Protein 3KDF (pdb70)

GO terms:
  GO:0003684 damaged DNA binding (F, IDA)
  GO:0003697 single-stranded DNA binding (F, IDA)
  GO:0005662 DNA replication factor A complex (C, IDA)
  GO:0006284 base-excision repair (P, IDA)
  GO:0005634 nucleus (C, EXP)
  GO:0006260 DNA replication (P, IMP)
  GO:0006289 nucleotide-excision repair (P, IMP)
  GO:0006298 mismatch repair (P, IMP)
  GO:0000724 double-strand break repair via homologous recombination (P, IMP)
  GO:0005654 nucleoplasm (C, TAS)
  GO:0005515 protein binding (F, IPI)
  GO:0000723 telomere maintenance (P, TAS)
  GO:0006281 DNA repair (P, IDA)

Organism: Homo sapiens (NCBI:txid9606)

B-factor: mean 43.54, std 20.22, range [8.54, 144.09]

Sequence (450 aa):
VDDDLPRSRINAGLAQQFIDKPVCFVGRRLEKIHPTGKFILSDGEGKNGTIELEPLDEEISGIVEVVGRVTAKATILCTSYVQFKEDSHPFDLGLYNEAVKIIHDFPQFYPLLGGHIVPCTISQLLSSATLVDEVFRIGNVEISQVTIVGIIRHAEEKAPTNIVYKIDDTAAPDVRRQWVTVVPPETYVKKVAGHLRSFQNKKSLLVAFKIPLEDNEEFTTHILEVINAHVLSKASVDDLPRSRINAGLAQQFIDKPVCFVGRLEKIHPTGKFILSDGEGKNGTTIELEPLDEEEISGIVEVVGRVTAKATILCTSYVVQQFKEDSHPFDLGLYNEAVKIIHDFPQFYPLGIVHIVPCTISQLLSSATLVDEVFRRIGNVEISQVTTIVGIIRHAEKAPTNIVYKIDDTAAPDVRQWVTVVPPETYVKVAGHLRSFQNKKSLVAFKIPLEDNEFTTHILEVINAHVLSK

Secondary structure (DSSP, 8-state):
------EEE----GGGTT-EEEEEEEEEE--TT---EEE-TTS-EEEEE----SS---SEEEEEEEE-TTS-EEEEEEEEPP-SSS---HHHHHHHHHHHHH-GGGS---/--EE--HHHHHT-EEETTEEEETTEEESEEEEEEEEEEEEE-SSEEEEEEE------EEEE--PPPTT-EEEEEEEEEEETTEEEEEEEE------HHHHHHHHHHHH-----/-------EEE----GGGTT-EEEEEEEEEE--TT---EEE-TTS-EEEEE----SS---SEEEEEEEE-TTS-EEEEEEEEPP-SSS---HHHHHHHHHHHHHSGGGS-SS--/--EE--HHHHHT-EESSS-EEETTEE--EEEEEEEEEEEEE-SSEEEEEEE------EEEE--PPPTT-EEEEEEEEEEETTEEEEEEEE------HHHHHHHHHHHH--TTT-

Radius of gyration: 25.61 Å; Cα contacts (8 Å, |Δi|>4): 1031; chains: 4; bounding box: 57×79×80 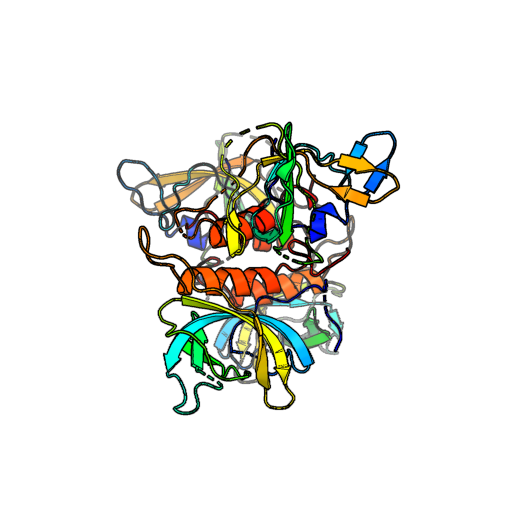Å

Solvent-accessible surface area: 22226 Å² total

Nearest PDB structures (foldseek):
  3kdf-assembly1_A  TM=1.009E+00  e=5.783E-23  Homo sapiens
  4gnx-assembly1_A  TM=8.063E-01  e=3.284E-08  Mycosarcoma maydis
  8ce8-assembly1_E  TM=6.198E-01  e=6.360E-04  Escherichia coli K-12
  3nqi-assembly4_D  TM=6.187E-01  e=3.190E-01  Bacteroides fragilis NCTC 9343
  3nqi-assembly2_B  TM=6.004E-01  e=9.484E-01  Bacteroides fragilis NCTC 9343

InterPro domains:
  IPR012340 Nucleic acid-binding, OB-fold [G3DSA:2.40.50.140] (1-121)
  IPR012340 Nucleic acid-binding, OB-fold [SSF50249] (3-116)
  IPR013970 Replication factor A protein 3 [PF08661] (5-113)

Structure (mmCIF, N/CA/C/O backbone):
data_3KDF
#
_entry.id   3KDF
#
_cell.length_a   66.680
_cell.length_b   77.700
_cell.length_c   121.300
_cell.angle_alpha   90.000
_cell.angle_beta   90.000
_cell.angle_gamma   90.000
#
_symmetry.space_group_name_H-M   'P 21 21 21'
#
loop_
_entity.id
_entity.type
_entity.pdbx_description
1 polymer 'Replication protein A 14 kDa subunit'
2 polymer 'Replication protein A 32 kDa subunit'
3 non-polymer 1,2-ETHANEDIOL
4 water water
#
loop_
_atom_site.group_PDB
_atom_site.id
_atom_site.type_symbol
_atom_site.label_atom_id
_atom_site.label_alt_id
_atom_site.label_comp_id
_atom_site.label_asym_id
_atom_site.label_entity_id
_atom_site.label_seq_id
_atom_site.pdbx_PDB_ins_code
_atom_site.Cartn_x
_atom_site.Cartn_y
_atom_site.Cartn_z
_atom_site.occupancy
_atom_site.B_iso_or_equiv
_atom_site.auth_seq_id
_atom_site.auth_comp_id
_atom_site.auth_asym_id
_atom_site.auth_atom_id
_atom_site.pdbx_PDB_model_num
ATOM 1 N N . VAL A 1 2 ? -19.383 6.440 40.264 1.00 90.43 2 VAL A N 1
ATOM 2 C CA . VAL A 1 2 ? -18.517 5.751 39.310 1.00 89.12 2 VAL A CA 1
ATOM 3 C C . VAL A 1 2 ? -17.705 6.702 38.495 1.00 81.98 2 VAL A C 1
ATOM 4 O O . VAL A 1 2 ? -16.525 6.467 38.337 1.00 80.86 2 VAL A O 1
ATOM 8 N N . ASP A 1 3 ? -18.318 7.759 37.979 1.00 77.33 3 ASP A N 1
ATOM 9 C CA . ASP A 1 3 ? -17.499 8.773 37.357 1.00 74.37 3 ASP A CA 1
ATOM 10 C C . ASP A 1 3 ? -16.964 9.727 38.401 1.00 65.99 3 ASP A C 1
ATOM 11 O O . ASP A 1 3 ? -17.681 10.560 38.922 1.00 61.88 3 ASP A O 1
ATOM 40 N N A ASP A 1 6 ? -16.279 13.780 37.940 0.50 47.47 6 ASP A N 1
ATOM 41 N N B ASP A 1 6 ? -16.350 13.792 37.923 0.50 47.41 6 ASP A N 1
ATOM 42 C CA A ASP A 1 6 ? -17.460 14.584 38.249 0.50 45.63 6 ASP A CA 1
ATOM 43 C CA B ASP A 1 6 ? -17.556 14.536 38.304 0.50 45.32 6 ASP A CA 1
ATOM 44 C C A ASP A 1 6 ? -17.704 14.948 39.721 0.50 42.17 6 ASP A C 1
ATOM 45 C C B ASP A 1 6 ? -17.737 14.932 39.757 0.50 41.68 6 ASP A C 1
ATOM 46 O O A ASP A 1 6 ? -18.709 15.522 40.058 0.50 42.07 6 ASP A O 1
ATOM 47 O O B ASP A 1 6 ? -18.724 15.520 40.114 0.50 42.05 6 ASP A O 1
ATOM 56 N N . LEU A 1 7 ? -16.761 14.625 40.578 1.00 36.44 7 LEU A N 1
ATOM 57 C CA . LEU A 1 7 ? -16.758 15.020 41.958 1.00 34.26 7 LEU A CA 1
ATOM 58 C C . LEU A 1 7 ? -15.459 15.716 42.253 1.00 32.20 7 LEU A C 1
ATOM 59 O O . LEU A 1 7 ? -14.526 15.572 41.565 1.00 28.47 7 LEU A O 1
ATOM 64 N N . PRO A 1 8 ? -15.407 16.438 43.335 1.00 32.77 8 PRO A N 1
ATOM 65 C CA . PRO A 1 8 ? -14.117 16.982 43.792 1.00 29.49 8 PRO A CA 1
ATOM 66 C C . PRO A 1 8 ? -13.207 15.835 44.203 1.00 28.74 8 PRO A C 1
ATOM 67 O O . PRO A 1 8 ? -13.691 14.857 44.777 1.00 26.13 8 PRO A O 1
ATOM 71 N N . ARG A 1 9 ? -11.923 15.926 43.874 1.00 24.22 9 ARG A N 1
ATOM 72 C CA . ARG A 1 9 ? -10.940 14.984 44.374 1.00 23.96 9 ARG A CA 1
ATOM 73 C C . ARG A 1 9 ? -9.929 15.796 45.183 1.00 27.89 9 ARG A C 1
ATOM 74 O O . ARG A 1 9 ? -9.403 16.792 44.701 1.00 31.39 9 ARG A O 1
ATOM 82 N N . SER A 1 10 ? -9.696 15.393 46.424 1.00 24.68 10 SER A N 1
ATOM 83 C CA . SER A 1 10 ? -8.851 16.168 47.337 1.00 26.67 10 SER A CA 1
ATOM 84 C C . SER A 1 10 ? -7.380 15.912 47.057 1.00 23.22 10 SER A C 1
ATOM 85 O O . SER A 1 10 ? -6.957 14.763 46.949 1.00 22.50 10 SER A O 1
ATOM 88 N N . ARG A 1 11 ? -6.593 16.976 46.941 1.00 21.51 11 ARG A N 1
ATOM 89 C CA . ARG A 1 11 ? -5.153 16.805 46.792 1.00 24.13 11 ARG A CA 1
ATOM 90 C C . ARG A 1 11 ? -4.563 16.491 48.153 1.00 24.21 11 ARG A C 1
ATOM 91 O O . ARG A 1 11 ? -4.727 17.272 49.092 1.00 24.70 11 ARG A O 1
ATOM 99 N N . ILE A 1 12 ? -3.891 15.346 48.279 1.00 22.84 12 ILE A N 1
ATOM 100 C CA . ILE A 1 12 ? -3.394 14.930 49.579 1.00 21.32 12 ILE A CA 1
ATOM 101 C C . ILE A 1 12 ? -1.953 14.479 49.484 1.00 24.05 12 ILE A C 1
ATOM 102 O O . ILE A 1 12 ? -1.395 14.399 48.392 1.00 26.11 12 ILE A O 1
ATOM 107 N N . ASN A 1 13 ? -1.349 14.197 50.634 1.00 24.81 13 ASN A N 1
ATOM 108 C CA . ASN A 1 13 ? -0.068 13.508 50.683 1.00 25.98 13 ASN A CA 1
ATOM 109 C C . ASN A 1 13 ? -0.236 12.212 51.465 1.00 26.23 13 ASN A C 1
ATOM 110 O O . ASN A 1 13 ? -1.340 11.902 51.918 1.00 26.40 13 ASN A O 1
ATOM 115 N N . ALA A 1 14 ? 0.834 11.430 51.614 1.00 25.76 14 ALA A N 1
ATOM 116 C CA . ALA A 1 14 ? 0.675 10.087 52.185 1.00 28.68 14 ALA A CA 1
ATOM 117 C C . ALA A 1 14 ? 0.157 10.130 53.621 1.00 28.89 14 ALA A C 1
ATOM 118 O O . ALA A 1 14 ? -0.590 9.245 54.040 1.00 27.79 14 ALA A O 1
ATOM 120 N N . GLY A 1 15 ? 0.545 11.163 54.374 1.00 28.74 15 GLY A N 1
ATOM 121 C CA . GLY A 1 15 ? 0.104 11.291 55.753 1.00 27.70 15 GLY A CA 1
ATOM 122 C C . GLY A 1 15 ? -1.398 11.491 55.940 1.00 29.13 15 GLY A C 1
ATOM 123 O O . GLY A 1 15 ? -1.912 11.333 57.046 1.00 29.64 15 GLY A O 1
ATOM 132 N N . LEU A 1 17 ? -3.732 9.817 53.984 1.00 26.00 17 LEU A N 1
ATOM 133 C CA . LEU A 1 17 ? -4.449 8.682 53.411 1.00 29.37 17 LEU A CA 1
ATOM 134 C C . LEU A 1 17 ? -5.431 8.094 54.408 1.00 29.42 17 LEU A C 1
ATOM 135 O O . LEU A 1 17 ? -6.596 7.839 54.086 1.00 29.46 17 LEU A O 1
ATOM 140 N N . ALA A 1 18 ? -4.966 7.904 55.632 1.00 30.39 18 ALA A N 1
ATOM 141 C CA . ALA A 1 18 ? -5.776 7.258 56.651 1.00 33.86 18 ALA A CA 1
ATOM 142 C C . ALA A 1 18 ? -6.997 8.099 56.988 1.00 36.89 18 ALA A C 1
ATOM 143 O O . ALA A 1 18 ? -8.004 7.581 57.450 1.00 41.22 18 ALA A O 1
ATOM 145 N N A GLN A 1 19 ? -6.913 9.398 56.734 0.50 33.20 19 GLN A N 1
ATOM 146 N N B GLN A 1 19 ? -6.904 9.401 56.775 0.50 33.25 19 GLN A N 1
ATOM 147 C CA A GLN A 1 19 ? -8.012 10.296 57.053 0.50 33.83 19 GLN A CA 1
ATOM 148 C CA B GLN A 1 19 ? -8.019 10.291 57.047 0.50 33.77 19 GLN A CA 1
ATOM 149 C C A GLN A 1 19 ? -8.992 10.433 55.890 0.50 32.67 19 GLN A C 1
ATOM 150 C C B GLN A 1 19 ? -8.988 10.425 55.880 0.50 32.65 19 GLN A C 1
ATOM 151 O O A GLN A 1 19 ? -10.027 11.086 56.018 0.50 32.52 19 GLN A O 1
ATOM 152 O O B GLN A 1 19 ? -9.991 11.042 56.004 0.50 32.50 19 GLN A O 1
ATOM 163 N N . PHE A 1 20 ? -8.666 9.816 54.757 1.00 29.02 20 PHE A N 1
ATOM 164 C CA . PHE A 1 20 ? -9.481 9.966 53.552 1.00 28.05 20 PHE A CA 1
ATOM 165 C C . PHE A 1 20 ? -9.996 8.632 53.009 1.00 27.75 20 PHE A C 1
ATOM 166 O O . PHE A 1 20 ? -10.300 8.524 51.820 1.00 25.00 20 PHE A O 1
ATOM 174 N N . ILE A 1 21 ? -10.106 7.631 53.878 1.00 28.47 21 ILE A N 1
ATOM 175 C CA . ILE A 1 21 ? -10.656 6.330 53.483 1.00 27.45 21 ILE A CA 1
ATOM 176 C C . ILE A 1 21 ? -11.979 6.465 52.715 1.00 25.29 21 ILE A C 1
ATOM 177 O O . ILE A 1 21 ? -12.921 7.122 53.166 1.00 24.51 21 ILE A O 1
ATOM 182 N N . ASP A 1 22 ? -12.027 5.822 51.556 1.00 24.12 22 ASP A N 1
ATOM 183 C CA . ASP A 1 22 ? -13.209 5.774 50.694 1.00 26.56 22 ASP A CA 1
ATOM 184 C C . ASP A 1 22 ? -13.506 7.085 49.971 1.00 27.90 22 ASP A C 1
ATOM 185 O O . ASP A 1 22 ? -14.572 7.242 49.380 1.00 26.72 22 ASP A O 1
ATOM 190 N N . LYS A 1 23 ? -12.564 8.023 50.003 1.00 24.60 23 LYS A N 1
ATOM 191 C CA . LYS A 1 23 ? -12.794 9.307 49.358 1.00 22.71 23 LYS A CA 1
ATOM 192 C C . LYS A 1 23 ? -12.026 9.455 48.050 1.00 24.85 23 LYS A C 1
ATOM 193 O O . LYS A 1 23 ? -10.967 8.856 47.870 1.00 23.07 23 LYS A O 1
ATOM 199 N N . PRO A 1 24 ? -12.550 10.284 47.143 1.00 23.87 24 PRO A N 1
ATOM 200 C CA . PRO A 1 24 ? -11.845 10.554 45.898 1.00 24.91 24 PRO A CA 1
ATOM 201 C C . PRO A 1 24 ? -10.673 11.470 46.202 1.00 26.84 24 PRO A C 1
ATOM 202 O O . PRO A 1 24 ? -10.840 12.458 46.918 1.00 24.41 24 PRO A O 1
ATOM 206 N N . VAL A 1 25 ? -9.508 11.148 45.668 1.00 21.77 25 VAL A N 1
ATOM 207 C CA . VAL A 1 25 ? -8.325 11.946 45.959 1.00 19.02 25 VAL A CA 1
ATOM 208 C C . VAL A 1 25 ? -7.492 12.108 44.706 1.00 24.39 25 VAL A C 1
ATOM 209 O O . VAL A 1 25 ? -7.658 11.367 43.723 1.00 21.87 25 VAL A O 1
ATOM 213 N N . CYS A 1 26 ? -6.598 13.089 44.760 1.00 25.91 26 CYS A N 1
ATOM 214 C CA . CYS A 1 26 ? -5.573 13.286 43.757 1.00 24.82 26 CYS A CA 1
ATOM 215 C C . CYS A 1 26 ? -4.214 13.264 44.489 1.00 25.48 26 CYS A C 1
ATOM 216 O O . CYS A 1 26 ? -3.963 14.092 45.369 1.00 28.39 26 CYS A O 1
ATOM 219 N N . PHE A 1 27 ? -3.363 12.294 44.164 1.00 25.54 27 PHE A N 1
ATOM 220 C CA . PHE A 1 27 ? -2.080 12.104 44.853 1.00 24.41 27 PHE A CA 1
ATOM 221 C C . PHE A 1 27 ? -0.931 12.300 43.860 1.00 25.92 27 PHE A C 1
ATOM 222 O O . PHE A 1 27 ? -0.776 11.516 42.909 1.00 24.45 27 PHE A O 1
ATOM 230 N N . VAL A 1 28 ? -0.131 13.344 44.076 1.00 26.05 28 VAL A N 1
ATOM 231 C CA . VAL A 1 28 ? 1.041 13.586 43.240 1.00 23.70 28 VAL A CA 1
ATOM 232 C C . VAL A 1 28 ? 2.288 13.111 43.989 1.00 26.48 28 VAL A C 1
ATOM 233 O O . VAL A 1 28 ? 2.454 13.395 45.189 1.00 26.93 28 VAL A O 1
ATOM 237 N N . GLY A 1 29 ? 3.160 12.378 43.302 1.00 25.38 29 GLY A N 1
ATOM 238 C CA . GLY A 1 29 ? 4.371 11.874 43.934 1.00 25.65 29 GLY A CA 1
ATOM 239 C C . GLY A 1 29 ? 5.415 11.356 42.961 1.00 26.47 29 GLY A C 1
ATOM 240 O O . GLY A 1 29 ? 5.179 11.278 41.754 1.00 27.13 29 GLY A O 1
ATOM 241 N N A ARG A 1 30 ? 6.582 11.005 43.488 0.50 27.47 30 ARG A N 1
ATOM 242 N N B ARG A 1 30 ? 6.583 11.005 43.488 0.50 27.47 30 ARG A N 1
ATOM 243 C CA A ARG A 1 30 ? 7.653 10.453 42.662 0.50 28.43 30 ARG A CA 1
ATOM 244 C CA B ARG A 1 30 ? 7.652 10.453 42.662 0.50 28.43 30 ARG A CA 1
ATOM 245 C C A ARG A 1 30 ? 7.578 8.929 42.594 0.50 30.13 30 ARG A C 1
ATOM 246 C C B ARG A 1 30 ? 7.579 8.929 42.594 0.50 30.13 30 ARG A C 1
ATOM 247 O O A ARG A 1 30 ? 7.440 8.250 43.613 0.50 31.16 30 ARG A O 1
ATOM 248 O O B ARG A 1 30 ? 7.438 8.250 43.613 0.50 31.16 30 ARG A O 1
ATOM 263 N N . LEU A 1 31 ? 7.687 8.397 41.382 1.00 31.19 31 LEU A N 1
ATOM 264 C CA . LEU A 1 31 ? 7.673 6.953 41.178 1.00 31.90 31 LEU A CA 1
ATOM 265 C C . LEU A 1 31 ? 8.877 6.320 41.872 1.00 32.81 31 LEU A C 1
ATOM 266 O O . LEU A 1 31 ? 10.026 6.637 41.562 1.00 33.83 31 LEU A O 1
ATOM 271 N N . GLU A 1 32 ? 8.615 5.436 42.822 1.00 31.20 32 GLU A N 1
ATOM 272 C CA . GLU A 1 32 ? 9.677 4.801 43.580 1.00 32.99 32 GLU A CA 1
ATOM 273 C C . GLU A 1 32 ? 9.882 3.355 43.148 1.00 37.82 32 GLU A C 1
ATOM 274 O O . GLU A 1 32 ? 11.006 2.865 43.107 1.00 36.90 32 GLU A O 1
ATOM 280 N N . LYS A 1 33 ? 8.794 2.671 42.833 1.00 34.59 33 LYS A N 1
ATOM 281 C CA . LYS A 1 33 ? 8.871 1.238 42.580 1.00 38.41 33 LYS A CA 1
ATOM 282 C C . LYS A 1 33 ? 7.649 0.759 41.822 1.00 36.39 33 LYS A C 1
ATOM 283 O O . LYS A 1 33 ? 6.528 1.204 42.094 1.00 33.90 33 LYS A O 1
ATOM 289 N N . ILE A 1 34 ? 7.860 -0.152 40.876 1.00 36.01 34 ILE A N 1
ATOM 290 C CA . ILE A 1 34 ? 6.756 -0.814 40.188 1.00 36.14 34 ILE A CA 1
ATOM 291 C C . ILE A 1 34 ? 6.658 -2.276 40.613 1.00 39.09 34 ILE A C 1
ATOM 292 O O . ILE A 1 34 ? 7.657 -2.991 40.657 1.00 39.60 34 ILE A O 1
ATOM 297 N N . HIS A 1 35 ? 5.453 -2.713 40.962 1.00 40.32 35 HIS A N 1
ATOM 298 C CA . HIS A 1 35 ? 5.235 -4.101 41.341 1.00 38.09 35 HIS A CA 1
ATOM 299 C C . HIS A 1 35 ? 5.509 -5.012 40.131 1.00 37.47 35 HIS A C 1
ATOM 300 O O . HIS A 1 35 ? 5.211 -4.648 38.993 1.00 38.39 35 HIS A O 1
ATOM 307 N N . PRO A 1 36 ? 6.078 -6.197 40.377 1.00 38.02 36 PRO A N 1
ATOM 308 C CA . PRO A 1 36 ? 6.502 -7.095 39.292 1.00 41.79 36 PRO A CA 1
ATOM 309 C C . PRO A 1 36 ? 5.377 -7.448 38.327 1.00 41.60 36 PRO A C 1
ATOM 310 O O . PRO A 1 36 ? 5.665 -7.695 37.162 1.00 43.57 36 PRO A O 1
ATOM 314 N N . THR A 1 37 ? 4.130 -7.457 38.797 1.00 44.79 37 THR A N 1
ATOM 315 C CA . THR A 1 37 ? 2.976 -7.650 37.918 1.00 42.91 37 THR A CA 1
ATOM 316 C C . THR A 1 37 ? 2.649 -6.414 37.098 1.00 43.85 37 THR A C 1
ATOM 317 O O . THR A 1 37 ? 1.844 -6.476 36.172 1.00 43.29 37 THR A O 1
ATOM 321 N N . GLY A 1 38 ? 3.244 -5.280 37.454 1.00 38.88 38 GLY A N 1
ATOM 322 C CA . GLY A 1 38 ? 2.917 -4.035 36.784 1.00 35.54 38 GLY A CA 1
ATOM 323 C C . GLY A 1 38 ? 1.500 -3.551 37.074 1.00 38.96 38 GLY A C 1
ATOM 324 O O . GLY A 1 38 ? 0.976 -2.670 36.381 1.00 40.75 38 GLY A O 1
ATOM 325 N N . LYS A 1 39 ? 0.871 -4.119 38.096 1.00 39.09 39 LYS A N 1
ATOM 326 C CA . LYS A 1 39 ? -0.497 -3.734 38.440 1.00 40.29 39 LYS A CA 1
ATOM 327 C C . LYS A 1 39 ? -0.589 -2.850 39.692 1.00 37.19 39 LYS A C 1
ATOM 328 O O . LYS A 1 39 ? -1.678 -2.596 40.205 1.00 34.36 39 LYS A O 1
ATOM 342 N N . PHE A 1 41 ? 2.013 0.449 41.740 1.00 30.34 41 PHE A N 1
ATOM 343 C CA . PHE A 1 41 ? 3.279 1.137 41.949 1.00 32.17 41 PHE A CA 1
ATOM 344 C C . PHE A 1 41 ? 3.258 2.006 43.211 1.00 32.48 41 PHE A C 1
ATOM 345 O O . PHE A 1 41 ? 2.191 2.268 43.764 1.00 31.14 41 PHE A O 1
ATOM 353 N N . ILE A 1 42 ? 4.447 2.393 43.675 1.00 31.90 42 ILE A N 1
ATOM 354 C CA . ILE A 1 42 ? 4.619 3.205 44.875 1.00 31.88 42 ILE A CA 1
ATOM 355 C C . ILE A 1 42 ? 5.065 4.617 44.498 1.00 33.46 42 ILE A C 1
ATOM 356 O O . ILE A 1 42 ? 6.028 4.793 43.733 1.00 31.77 42 ILE A O 1
ATOM 361 N N . LEU A 1 43 ? 4.360 5.619 45.024 1.00 29.08 43 LEU A N 1
ATOM 362 C CA . LEU A 1 43 ? 4.769 7.006 44.874 1.00 29.76 43 LEU A CA 1
ATOM 363 C C . LEU A 1 43 ? 5.213 7.572 46.220 1.00 29.96 43 LEU A C 1
ATOM 364 O O . LEU A 1 43 ? 4.605 7.292 47.253 1.00 30.94 43 LEU A O 1
ATOM 369 N N . SER A 1 44 ? 6.253 8.394 46.203 1.00 26.18 44 SER A N 1
ATOM 370 C CA . SER A 1 44 ? 6.669 9.087 47.409 1.00 30.27 44 SER A CA 1
ATOM 371 C C . SER A 1 44 ? 6.225 10.534 47.280 1.00 31.71 44 SER A C 1
ATOM 372 O O . SER A 1 44 ? 6.410 11.156 46.236 1.00 30.43 44 SER A O 1
ATOM 375 N N . ASP A 1 45 ? 5.612 11.063 48.332 1.00 29.64 45 ASP A N 1
ATOM 376 C CA . ASP A 1 45 ? 5.148 12.441 48.291 1.00 27.41 45 ASP A CA 1
ATOM 377 C C . ASP A 1 45 ? 6.284 13.419 48.551 1.00 28.02 45 ASP A C 1
ATOM 378 O O . ASP A 1 45 ? 7.443 13.016 48.675 1.00 28.87 45 ASP A O 1
ATOM 383 N N . GLY A 1 46 ? 5.940 14.699 48.651 1.00 26.31 46 GLY A N 1
ATOM 384 C CA . GLY A 1 46 ? 6.927 15.752 48.789 1.00 27.10 46 GLY A CA 1
ATOM 385 C C . GLY A 1 46 ? 7.637 15.795 50.122 1.00 33.24 46 GLY A C 1
ATOM 386 O O . GLY A 1 46 ? 8.571 16.568 50.286 1.00 35.92 46 GLY A O 1
ATOM 387 N N . GLU A 1 47 ? 7.193 14.986 51.080 1.00 35.49 47 GLU A N 1
ATOM 388 C CA . GLU A 1 47 ? 7.936 14.829 52.324 1.00 39.40 47 GLU A CA 1
ATOM 389 C C . GLU A 1 47 ? 8.511 13.403 52.484 1.00 39.95 47 GLU A C 1
ATOM 390 O O . GLU A 1 47 ? 8.749 12.943 53.596 1.00 42.36 47 GLU A O 1
ATOM 396 N N . GLY A 1 48 ? 8.723 12.722 51.357 1.00 36.41 48 GLY A N 1
ATOM 397 C CA . GLY A 1 48 ? 9.379 11.423 51.336 1.00 39.95 48 GLY A CA 1
ATOM 398 C C . GLY A 1 48 ? 8.576 10.273 51.907 1.00 39.60 48 GLY A C 1
ATOM 399 O O . GLY A 1 48 ? 9.151 9.264 52.313 1.00 42.63 48 GLY A O 1
ATOM 400 N N . LYS A 1 49 ? 7.252 10.410 51.945 1.00 34.95 49 LYS A N 1
ATOM 401 C CA . LYS A 1 49 ? 6.402 9.335 52.455 1.00 35.27 49 LYS A CA 1
ATOM 402 C C . LYS A 1 49 ? 5.652 8.651 51.321 1.00 34.18 49 LYS A C 1
ATOM 403 O O . LYS A 1 49 ? 5.205 9.317 50.386 1.00 32.75 49 LYS A O 1
ATOM 409 N N . ASN A 1 50 ? 5.500 7.331 51.417 1.00 35.28 50 ASN A N 1
ATOM 410 C CA . ASN A 1 50 ? 4.959 6.518 50.321 1.00 33.07 50 ASN A CA 1
ATOM 411 C C . ASN A 1 50 ? 3.452 6.264 50.359 1.00 32.15 50 ASN A C 1
ATOM 412 O O . ASN A 1 50 ? 2.870 6.015 51.411 1.00 32.71 50 ASN A O 1
ATOM 417 N N . GLY A 1 51 ? 2.837 6.309 49.184 1.00 30.96 51 GLY A N 1
ATOM 418 C CA . GLY A 1 51 ? 1.464 5.878 49.011 1.00 26.88 51 GLY A CA 1
ATOM 419 C C . GLY A 1 51 ? 1.461 4.755 47.978 1.00 30.20 51 GLY A C 1
ATOM 420 O O . GLY A 1 51 ? 2.205 4.804 46.996 1.00 30.89 51 GLY A O 1
ATOM 421 N N . THR A 1 52 ? 0.637 3.743 48.203 1.00 29.04 52 THR A N 1
ATOM 422 C CA . THR A 1 52 ? 0.565 2.599 47.299 1.00 27.82 52 THR A CA 1
ATOM 423 C C . THR A 1 52 ? -0.589 2.749 46.324 1.00 30.36 52 THR A C 1
ATOM 424 O O . THR A 1 52 ? -1.730 2.939 46.731 1.00 28.30 52 THR A O 1
ATOM 428 N N . ILE A 1 53 ? -0.276 2.664 45.035 1.00 25.48 53 ILE A N 1
ATOM 429 C CA . ILE A 1 53 ? -1.257 2.867 43.980 1.00 29.07 53 ILE A CA 1
ATOM 430 C C . ILE A 1 53 ? -1.573 1.530 43.297 1.00 30.20 53 ILE A C 1
ATOM 431 O O . ILE A 1 53 ? -0.708 0.915 42.676 1.00 33.27 53 ILE A O 1
ATOM 436 N N . GLU A 1 54 ? -2.813 1.085 43.439 1.00 29.82 54 GLU A N 1
ATOM 437 C CA . GLU A 1 54 ? -3.271 -0.165 42.849 1.00 34.15 54 GLU A CA 1
ATOM 438 C C . GLU A 1 54 ? -3.931 0.175 41.532 1.00 34.00 54 GLU A C 1
ATOM 439 O O . GLU A 1 54 ? -4.743 1.092 41.466 1.00 30.38 54 GLU A O 1
ATOM 445 N N . LEU A 1 55 ? -3.566 -0.531 40.466 1.00 34.47 55 LEU A N 1
ATOM 446 C CA . LEU A 1 55 ? -4.177 -0.254 39.172 1.00 35.00 55 LEU A CA 1
ATOM 447 C C . LEU A 1 55 ? -5.199 -1.321 38.840 1.00 40.07 55 LEU A C 1
ATOM 448 O O . LEU A 1 55 ? -5.131 -2.445 39.351 1.00 37.98 55 LEU A O 1
ATOM 469 N N . GLU A 1 57 ? -5.739 -2.135 35.572 1.00 47.06 57 GLU A N 1
ATOM 470 C CA . GLU A 1 57 ? -5.084 -2.803 34.453 1.00 52.58 57 GLU A CA 1
ATOM 471 C C . GLU A 1 57 ? -3.583 -2.599 34.571 1.00 47.14 57 GLU A C 1
ATOM 472 O O . GLU A 1 57 ? -3.132 -1.553 35.034 1.00 44.37 57 GLU A O 1
ATOM 478 N N . PRO A 1 58 ? -2.801 -3.586 34.126 1.00 44.82 58 PRO A N 1
ATOM 479 C CA . PRO A 1 58 ? -1.342 -3.484 34.189 1.00 43.93 58 PRO A CA 1
ATOM 480 C C . PRO A 1 58 ? -0.828 -2.297 33.381 1.00 45.85 58 PRO A C 1
ATOM 481 O O . PRO A 1 58 ? -1.420 -1.934 32.359 1.00 45.70 58 PRO A O 1
ATOM 485 N N . LEU A 1 59 ? 0.260 -1.691 33.845 1.00 46.42 59 LEU A N 1
ATOM 486 C CA . LEU A 1 59 ? 0.954 -0.674 33.067 1.00 44.22 59 LEU A CA 1
ATOM 487 C C . LEU A 1 59 ? 1.279 -1.225 31.675 1.00 45.86 59 LEU A C 1
ATOM 488 O O . LEU A 1 59 ? 1.583 -2.409 31.522 1.00 43.57 59 LEU A O 1
ATOM 493 N N . ASP A 1 60 ? 1.226 -0.358 30.672 1.00 48.65 60 ASP A N 1
ATOM 494 C CA . ASP A 1 60 ? 1.658 -0.697 29.321 1.00 55.49 60 ASP A CA 1
ATOM 495 C C . ASP A 1 60 ? 3.119 -0.357 29.102 1.00 56.52 60 ASP A C 1
ATOM 496 O O . ASP A 1 60 ? 3.864 -1.146 28.518 1.00 57.01 60 ASP A O 1
ATOM 501 N N . GLU A 1 61 ? 3.517 0.826 29.565 1.00 56.73 61 GLU A N 1
ATOM 502 C CA . GLU A 1 61 ? 4.899 1.285 29.471 1.00 59.55 61 GLU A CA 1
ATOM 503 C C . GLU A 1 61 ? 5.432 1.583 30.856 1.00 49.59 61 GLU A C 1
ATOM 504 O O . GLU A 1 61 ? 4.664 1.708 31.815 1.00 44.73 61 GLU A O 1
ATOM 510 N N . GLU A 1 62 ? 6.748 1.704 30.964 1.00 44.33 62 GLU A N 1
ATOM 511 C CA . GLU A 1 62 ? 7.329 2.122 32.218 1.00 46.29 62 GLU A CA 1
ATOM 512 C C . GLU A 1 62 ? 6.822 3.522 32.533 1.00 49.14 62 GLU A C 1
ATOM 513 O O . GLU A 1 62 ? 6.576 4.326 31.635 1.00 51.99 62 GLU A O 1
ATOM 519 N N . ILE A 1 63 ? 6.640 3.814 33.807 1.00 46.49 63 ILE A N 1
ATOM 520 C CA . ILE A 1 63 ? 6.444 5.200 34.204 1.00 44.56 63 ILE A CA 1
ATOM 521 C C . ILE A 1 63 ? 7.542 5.520 35.181 1.00 39.68 63 ILE A C 1
ATOM 522 O O . ILE A 1 63 ? 8.058 4.620 35.854 1.00 36.83 63 ILE A O 1
ATOM 527 N N . SER A 1 64 ? 7.890 6.799 35.252 1.00 39.10 64 SER A N 1
ATOM 528 C CA . SER A 1 64 ? 8.984 7.273 36.080 1.00 38.55 64 SER A CA 1
ATOM 529 C C . SER A 1 64 ? 8.764 8.735 36.418 1.00 36.35 64 SER A C 1
ATOM 530 O O . SER A 1 64 ? 7.915 9.398 35.824 1.00 34.28 64 SER A O 1
ATOM 533 N N . GLY A 1 65 ? 9.556 9.248 37.352 1.00 36.76 65 GLY A N 1
ATOM 534 C CA . GLY A 1 65 ? 9.510 10.662 37.669 1.00 35.77 65 GLY A CA 1
ATOM 535 C C . GLY A 1 65 ? 8.252 11.012 38.455 1.00 35.85 65 GLY A C 1
ATOM 536 O O . GLY A 1 65 ? 7.786 10.217 39.273 1.00 33.78 65 GLY A O 1
AT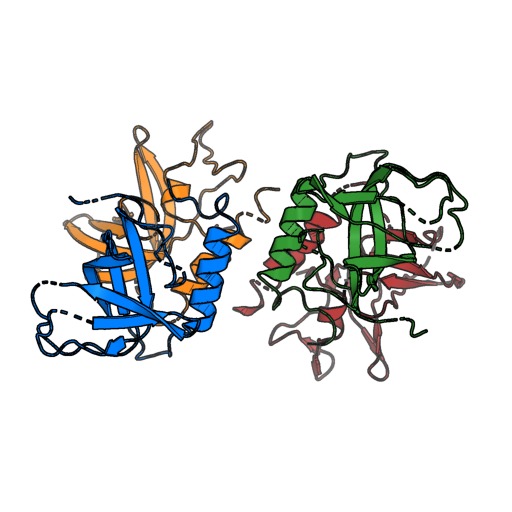OM 537 N N . ILE A 1 66 ? 7.703 12.197 38.194 1.00 30.26 66 ILE A N 1
ATOM 538 C CA . ILE A 1 66 ? 6.543 12.699 38.929 1.00 26.29 66 ILE A CA 1
ATOM 539 C C . ILE A 1 66 ? 5.230 12.269 38.281 1.00 28.49 66 ILE A C 1
ATOM 540 O O . ILE A 1 66 ? 5.003 12.493 37.093 1.00 29.63 66 ILE A O 1
ATOM 545 N N . VAL A 1 67 ? 4.363 11.666 39.082 1.00 27.25 67 VAL A N 1
ATOM 546 C CA . VAL A 1 67 ? 3.119 11.109 38.575 1.00 27.84 67 VAL A CA 1
ATOM 547 C C . VAL A 1 67 ? 1.936 11.676 39.367 1.00 28.41 67 VAL A C 1
ATOM 548 O O . VAL A 1 67 ? 2.005 11.793 40.587 1.00 26.94 67 VAL A O 1
ATOM 552 N N . GLU A 1 68 ? 0.865 12.042 38.673 1.00 27.51 68 GLU A N 1
ATOM 553 C CA . GLU A 1 68 ? -0.359 12.478 39.333 1.00 26.63 68 GLU A CA 1
ATOM 554 C C . GLU A 1 68 ? -1.411 11.382 39.207 1.00 29.35 68 GLU A C 1
ATOM 555 O O . GLU A 1 68 ? -1.797 11.018 38.099 1.00 27.34 68 GLU A O 1
ATOM 561 N N . VAL A 1 69 ? -1.868 10.869 40.344 1.00 25.80 69 VAL A N 1
ATOM 562 C CA . VAL A 1 69 ? -2.843 9.783 40.371 1.00 29.02 69 VAL A CA 1
ATOM 563 C C . VAL A 1 69 ? -4.177 10.312 40.869 1.00 30.18 69 VAL A C 1
ATOM 564 O O . VAL A 1 69 ? -4.221 11.072 41.840 1.00 27.74 69 VAL A O 1
ATOM 568 N N . VAL A 1 70 ? -5.254 9.948 40.176 1.00 24.24 70 VAL A N 1
ATOM 569 C CA . VAL A 1 70 ? -6.599 10.187 40.665 1.00 23.04 70 VAL A CA 1
ATOM 570 C C . VAL A 1 70 ? -7.201 8.810 40.990 1.00 28.21 70 VAL A C 1
ATOM 571 O O . VAL A 1 70 ? -7.047 7.852 40.212 1.00 26.64 70 VAL A O 1
ATOM 575 N N . GLY A 1 71 ? -7.861 8.691 42.138 1.00 27.46 71 GLY A N 1
ATOM 576 C CA . GLY A 1 71 ? -8.490 7.424 42.494 1.00 26.14 71 GLY A CA 1
ATOM 577 C C . GLY A 1 71 ? -9.289 7.538 43.777 1.00 27.05 71 GLY A C 1
ATOM 578 O O . GLY A 1 71 ? -9.530 8.645 44.258 1.00 26.55 71 GLY A O 1
ATOM 579 N N . ARG A 1 72 ? -9.727 6.402 44.314 1.00 24.16 72 ARG A N 1
ATOM 580 C CA . ARG A 1 72 ? -10.451 6.402 45.579 1.00 23.52 72 ARG A CA 1
ATOM 581 C C . ARG A 1 72 ? -9.583 5.679 46.600 1.00 27.82 72 ARG A C 1
ATOM 582 O O . ARG A 1 72 ? -8.955 4.668 46.290 1.00 27.05 72 ARG A O 1
ATOM 590 N N . VAL A 1 73 ? -9.525 6.210 47.811 1.00 25.58 73 VAL A N 1
ATOM 591 C CA . VAL A 1 73 ? -8.727 5.590 48.854 1.00 24.01 73 VAL A CA 1
ATOM 592 C C . VAL A 1 73 ? -9.459 4.329 49.321 1.00 26.80 73 VAL A C 1
ATOM 593 O O . VAL A 1 73 ? -10.671 4.368 49.561 1.00 26.14 73 VAL A O 1
ATOM 597 N N . THR A 1 74 ? -8.730 3.220 49.426 1.00 26.22 74 THR A N 1
ATOM 598 C CA . THR A 1 74 ? -9.329 1.932 49.824 1.00 29.52 74 THR A CA 1
ATOM 599 C C . THR A 1 74 ? -9.351 1.786 51.335 1.00 31.65 74 THR A C 1
ATOM 600 O O . THR A 1 74 ? -8.734 2.575 52.054 1.00 32.75 74 THR A O 1
ATOM 604 N N . ALA A 1 75 ? -10.051 0.764 51.818 1.00 35.06 75 ALA A N 1
ATOM 605 C CA . ALA A 1 75 ? -10.036 0.431 53.238 1.00 36.86 75 ALA A CA 1
ATOM 606 C C . ALA A 1 75 ? -8.623 0.164 53.782 1.00 37.89 75 ALA A C 1
ATOM 607 O O . ALA A 1 75 ? -8.383 0.289 54.981 1.00 38.46 75 ALA A O 1
ATOM 609 N N . LYS A 1 76 ? -7.688 -0.190 52.904 1.00 35.72 76 LYS A N 1
ATOM 610 C CA . LYS A 1 76 ? -6.301 -0.414 53.315 1.00 38.81 76 LYS A CA 1
ATOM 611 C C . LYS A 1 76 ? -5.450 0.855 53.268 1.00 36.26 76 LYS A C 1
ATOM 612 O O . LYS A 1 76 ? -4.237 0.792 53.452 1.00 35.56 76 LYS A O 1
ATOM 618 N N . ALA A 1 77 ? -6.075 1.997 52.992 1.00 33.47 77 ALA A N 1
ATOM 619 C CA . ALA A 1 77 ? -5.340 3.262 52.841 1.00 29.55 77 ALA A CA 1
ATOM 620 C C . ALA A 1 77 ? -4.337 3.210 51.692 1.00 30.07 77 ALA A C 1
ATOM 621 O O . ALA A 1 77 ? -3.260 3.821 51.748 1.00 30.42 77 ALA A O 1
ATOM 623 N N . THR A 1 78 ? -4.700 2.471 50.653 1.00 30.16 78 THR A N 1
ATOM 624 C CA . THR A 1 78 ? -4.003 2.568 49.382 1.00 28.34 78 THR A CA 1
ATOM 625 C C . THR A 1 78 ? -4.949 3.317 48.454 1.00 27.77 78 THR A C 1
ATOM 626 O O . THR A 1 78 ? -6.091 3.611 48.820 1.00 28.08 78 THR A O 1
ATOM 630 N N . ILE A 1 79 ? -4.489 3.628 47.253 1.00 25.17 79 ILE A N 1
ATOM 631 C CA . ILE A 1 79 ? -5.376 4.265 46.281 1.00 26.03 79 ILE A CA 1
ATOM 632 C C . ILE A 1 79 ? -5.706 3.296 45.147 1.00 26.93 79 ILE A C 1
ATOM 633 O O . ILE A 1 79 ? -4.801 2.746 44.510 1.00 30.71 79 ILE A O 1
ATOM 638 N N . LEU A 1 80 ? -6.994 3.062 44.909 1.00 27.32 80 LEU A N 1
ATOM 639 C CA . LEU A 1 80 ? -7.399 2.361 43.690 1.00 27.14 80 LEU A CA 1
ATOM 640 C C . LEU A 1 80 ? -7.507 3.393 42.576 1.00 28.16 80 LEU A C 1
ATOM 641 O O . LEU A 1 80 ? -8.437 4.206 42.533 1.00 26.43 80 LEU A O 1
ATOM 646 N N . CYS A 1 81 ? -6.539 3.352 41.672 1.00 25.88 81 CYS A N 1
ATOM 647 C CA . CYS A 1 81 ? -6.365 4.387 40.666 1.00 26.76 81 CYS A CA 1
ATOM 648 C C . CYS A 1 81 ? -7.369 4.310 39.510 1.00 31.71 81 CYS A C 1
ATOM 649 O O . CYS A 1 81 ? -7.575 3.245 38.934 1.00 32.69 81 CYS A O 1
ATOM 652 N N . THR A 1 82 ? -8.003 5.432 39.180 1.00 27.40 82 THR A N 1
ATOM 653 C CA . THR A 1 82 ? -8.818 5.512 37.964 1.00 33.94 82 THR A CA 1
ATOM 654 C C . THR A 1 82 ? -8.087 6.153 36.776 1.00 35.53 82 THR A C 1
ATOM 655 O O . THR A 1 82 ? -8.409 5.879 35.623 1.00 33.23 82 THR A O 1
ATOM 659 N N . SER A 1 83 ? -7.113 7.015 37.046 1.00 30.12 83 SER A N 1
ATOM 660 C CA . SER A 1 83 ? -6.275 7.530 35.966 1.00 33.38 83 SER A CA 1
ATOM 661 C C . SER A 1 83 ? -5.006 8.101 36.533 1.00 31.84 83 SER A C 1
ATOM 662 O O . SER A 1 83 ? -4.960 8.499 37.704 1.00 31.81 83 SER A O 1
ATOM 665 N N . TYR A 1 84 ? -3.968 8.115 35.708 1.00 30.78 84 TYR A N 1
ATOM 666 C CA . TYR A 1 84 ? -2.722 8.749 36.083 1.00 34.30 84 TYR A CA 1
ATOM 667 C C . TYR A 1 84 ? -2.081 9.401 34.862 1.00 38.66 84 TYR A C 1
ATOM 668 O O . TYR A 1 84 ? -2.302 8.966 33.724 1.00 39.19 84 TYR A O 1
ATOM 677 N N . VAL A 1 85 ? -1.284 10.436 35.115 1.00 37.53 85 VAL A N 1
ATOM 678 C CA . VAL A 1 85 ? -0.479 11.085 34.083 1.00 38.63 85 VAL A CA 1
ATOM 679 C C . VAL A 1 85 ? 0.935 11.426 34.603 1.00 37.02 85 VAL A C 1
ATOM 680 O O . VAL A 1 85 ? 1.102 11.823 35.760 1.00 31.23 85 VAL A O 1
ATOM 684 N N . GLN A 1 86 ? 1.940 11.253 33.766 1.00 35.15 86 GLN A N 1
ATOM 685 C CA . GLN A 1 86 ? 3.273 11.691 34.075 1.00 39.86 86 GLN A CA 1
ATOM 686 C C . GLN A 1 86 ? 3.351 13.180 33.870 1.00 38.36 86 GLN A C 1
ATOM 687 O O . GLN A 1 86 ? 2.897 13.671 32.879 1.00 41.97 86 GLN A O 1
ATOM 693 N N . PHE A 1 87 ? 3.925 13.889 34.812 1.00 32.73 87 PHE A N 1
ATOM 694 C CA . PHE A 1 87 ? 4.103 15.315 34.683 1.00 35.07 87 PHE A CA 1
ATOM 695 C C . PHE A 1 87 ? 5.265 15.558 33.738 1.00 40.77 87 PHE A C 1
ATOM 696 O O . PHE A 1 87 ? 6.265 14.926 33.835 1.00 41.56 87 PHE A O 1
ATOM 704 N N . LYS A 1 88 ? 5.100 16.472 32.812 1.00 43.36 88 LYS A N 1
ATOM 705 C CA . LYS A 1 88 ? 6.196 16.841 31.945 1.00 50.68 88 LYS A CA 1
ATOM 706 C C . LYS A 1 88 ? 7.224 17.609 32.723 1.00 46.39 88 LYS A C 1
ATOM 707 O O . LYS A 1 88 ? 6.896 18.475 33.472 1.00 40.59 88 LYS A O 1
ATOM 713 N N . GLU A 1 89 ? 8.468 17.250 32.526 1.00 45.87 89 GLU A N 1
ATOM 714 C CA . GLU A 1 89 ? 9.555 17.847 33.231 1.00 50.64 89 GLU A CA 1
ATOM 715 C C . GLU A 1 89 ? 10.723 18.092 32.313 1.00 58.18 89 GLU A C 1
ATOM 716 O O . GLU A 1 89 ? 11.831 18.214 32.756 1.00 59.28 89 GLU A O 1
ATOM 722 N N . ASP A 1 90 ? 10.467 18.152 31.023 1.00 64.57 90 ASP A N 1
ATOM 723 C CA . ASP A 1 90 ? 11.544 18.273 30.068 1.00 71.82 90 ASP A CA 1
ATOM 724 C C . ASP A 1 90 ? 12.139 19.677 30.042 1.00 73.27 90 ASP A C 1
ATOM 725 O O . ASP A 1 90 ? 13.306 19.832 29.818 1.00 76.86 90 ASP A O 1
ATOM 730 N N . SER A 1 91 ? 11.342 20.686 30.333 1.00 71.06 91 SER A N 1
ATOM 731 C CA . SER A 1 91 ? 11.843 22.061 30.422 1.00 70.80 91 SER A CA 1
ATOM 732 C C . SER A 1 91 ? 12.368 22.431 31.816 1.00 64.86 91 SER A C 1
ATOM 733 O O . SER A 1 91 ? 13.436 23.029 31.947 1.00 62.90 91 SER A O 1
ATOM 736 N N . HIS A 1 92 ? 11.611 22.049 32.841 1.00 61.02 92 HIS A N 1
ATOM 737 C CA . HIS A 1 92 ? 11.913 22.405 34.225 1.00 58.86 92 HIS A CA 1
ATOM 738 C C . HIS A 1 92 ? 11.622 21.240 35.165 1.00 51.26 92 HIS A C 1
ATOM 739 O O . HIS A 1 92 ? 10.612 20.555 35.012 1.00 48.56 92 HIS A O 1
ATOM 746 N N . PRO A 1 93 ? 12.497 21.017 36.154 1.00 47.15 93 PRO A N 1
ATOM 747 C CA . PRO A 1 93 ? 12.233 19.955 37.121 1.00 42.25 93 PRO A CA 1
ATOM 748 C C . PRO A 1 93 ? 11.079 20.373 38.023 1.00 37.50 93 PRO A C 1
ATOM 749 O O . PRO A 1 93 ? 11.040 21.513 38.478 1.00 38.94 93 PRO A O 1
ATOM 753 N N . PHE A 1 94 ? 10.158 19.458 38.284 1.00 35.02 94 PHE A N 1
ATOM 754 C CA . PHE A 1 94 ? 9.043 19.749 39.167 1.00 32.64 94 PHE A CA 1
ATOM 755 C C . PHE A 1 94 ? 9.487 19.729 40.617 1.00 30.13 94 PHE A C 1
ATOM 756 O O . PHE A 1 94 ? 10.131 18.771 41.080 1.00 34.04 94 PHE A O 1
ATOM 764 N N . ASP A 1 95 ? 9.121 20.777 41.346 1.00 32.36 95 ASP A N 1
ATOM 765 C CA . ASP A 1 95 ? 9.501 20.895 42.746 1.00 31.33 95 ASP A CA 1
ATOM 766 C C . ASP A 1 95 ? 8.428 20.275 43.630 1.00 31.36 95 ASP A C 1
ATOM 767 O O . ASP A 1 95 ? 7.427 20.927 43.973 1.00 30.07 95 ASP A O 1
ATOM 772 N N . LEU A 1 96 ? 8.660 19.024 44.009 1.00 28.40 96 LEU A N 1
ATOM 773 C CA . LEU A 1 96 ? 7.703 18.236 44.767 1.00 28.16 96 LEU A CA 1
ATOM 774 C C . LEU A 1 96 ? 7.572 18.723 46.211 1.00 28.88 96 LEU A C 1
ATOM 775 O O . LEU A 1 96 ? 6.506 18.601 46.811 1.00 26.40 96 LEU A O 1
ATOM 780 N N . GLY A 1 97 ? 8.653 19.266 46.770 1.00 29.85 97 GLY A N 1
ATOM 781 C CA . GLY A 1 97 ? 8.610 19.808 48.117 1.00 29.94 97 GLY A CA 1
ATOM 782 C C . GLY A 1 97 ? 7.720 21.040 48.186 1.00 29.66 97 GLY A C 1
ATOM 783 O O . GLY A 1 97 ? 6.942 21.211 49.122 1.00 30.08 97 GLY A O 1
ATOM 784 N N . LEU A 1 98 ? 7.827 21.902 47.185 1.00 30.36 98 LEU A N 1
ATOM 785 C CA . LEU A 1 98 ? 6.949 23.068 47.096 1.00 26.98 98 LEU A CA 1
ATOM 786 C C . LEU A 1 98 ? 5.490 22.615 46.921 1.00 24.54 98 LEU A C 1
ATOM 787 O O . LEU A 1 98 ? 4.583 23.124 47.573 1.00 25.99 98 LEU A O 1
ATOM 792 N N . TYR A 1 99 ? 5.272 21.661 46.025 1.00 22.12 99 TYR A N 1
ATOM 793 C CA . TYR A 1 99 ? 3.926 21.100 45.868 1.00 22.85 99 TYR A CA 1
ATOM 794 C C . TYR A 1 99 ? 3.366 20.602 47.208 1.00 26.06 99 TYR A C 1
ATOM 795 O O . TYR A 1 99 ? 2.216 20.878 47.550 1.00 26.66 99 TYR A O 1
ATOM 804 N N . ASN A 1 100 ? 4.171 19.865 47.973 1.00 26.42 100 ASN A N 1
ATOM 805 C CA . ASN A 1 100 ? 3.712 19.408 49.286 1.00 26.59 100 ASN A CA 1
ATOM 806 C C . ASN A 1 100 ? 3.337 20.567 50.214 1.00 25.95 100 ASN A C 1
ATOM 807 O O . ASN A 1 100 ? 2.405 20.451 51.021 1.00 23.73 100 ASN A O 1
ATOM 812 N N . GLU A 1 101 ? 4.059 21.684 50.103 1.00 25.75 101 GLU A N 1
ATOM 813 C CA . GLU A 1 101 ? 3.703 22.878 50.871 1.00 25.55 101 GLU A CA 1
ATOM 814 C C . GLU A 1 101 ? 2.334 23.358 50.438 1.00 26.50 101 GLU A C 1
ATOM 815 O O . GLU A 1 101 ? 1.519 23.719 51.273 1.00 24.29 101 GLU A O 1
ATOM 821 N N . ALA A 1 102 ? 2.078 23.360 49.131 1.00 24.03 102 ALA A N 1
ATOM 822 C CA . ALA A 1 102 ? 0.767 23.775 48.628 1.00 28.09 102 ALA A CA 1
ATOM 823 C C . ALA A 1 102 ? -0.373 22.873 49.124 1.00 25.83 102 ALA A C 1
ATOM 824 O O . ALA A 1 102 ? -1.455 23.364 49.428 1.00 25.08 102 ALA A O 1
ATOM 826 N N . VAL A 1 103 ? -0.126 21.565 49.215 1.00 23.52 103 VAL A N 1
ATOM 827 C CA . VAL A 1 103 ? -1.126 20.623 49.773 1.00 23.35 103 VAL A CA 1
ATOM 828 C C . VAL A 1 103 ? -1.449 20.964 51.231 1.00 24.92 103 VAL A C 1
ATOM 829 O O . VAL A 1 103 ? -2.612 20.979 51.633 1.00 24.00 103 VAL A O 1
ATOM 833 N N . LYS A 1 104 ? -0.420 21.267 52.023 1.00 25.33 104 LYS A N 1
ATOM 834 C CA . LYS A 1 104 ? -0.651 21.652 53.416 1.00 26.54 104 LYS A CA 1
ATOM 835 C C . LYS A 1 104 ? -1.478 22.932 53.501 1.00 25.09 104 LYS A C 1
ATOM 836 O O . LYS A 1 104 ? -2.386 23.048 54.322 1.00 24.12 104 LYS A O 1
ATOM 842 N N . ILE A 1 105 ? -1.179 23.897 52.663 1.00 23.20 105 ILE A N 1
ATOM 843 C CA . ILE A 1 105 ? -1.867 25.159 52.636 1.00 25.05 105 ILE A CA 1
ATOM 844 C C . ILE A 1 105 ? -3.347 25.044 52.226 1.00 24.90 105 ILE A C 1
ATOM 845 O O . ILE A 1 105 ? -4.192 25.662 52.791 1.00 25.61 105 ILE A O 1
ATOM 850 N N . ILE A 1 106 ? -3.609 24.221 51.230 1.00 23.40 106 ILE A N 1
ATOM 851 C CA . ILE A 1 106 ? -4.947 23.864 50.809 1.00 21.71 106 ILE A CA 1
ATOM 852 C C . ILE A 1 106 ? -5.773 23.413 51.998 1.00 26.70 106 ILE A C 1
ATOM 853 O O . ILE A 1 106 ? -6.850 23.846 52.172 1.00 26.83 106 ILE A O 1
ATOM 858 N N . HIS A 1 107 ? -5.213 22.566 52.825 1.00 23.79 107 HIS A N 1
ATOM 859 C CA . HIS A 1 107 ? -5.929 22.017 53.925 1.00 25.55 107 HIS A CA 1
ATOM 860 C C . HIS A 1 107 ? -5.944 22.916 55.153 1.00 28.09 107 HIS A C 1
ATOM 861 O O . HIS A 1 107 ? -6.782 22.774 55.984 1.00 25.72 107 HIS A O 1
ATOM 868 N N . ASP A 1 108 ? -5.027 23.870 55.195 1.00 24.96 108 ASP A N 1
ATOM 869 C CA . ASP A 1 108 ? -5.020 24.909 56.200 1.00 23.64 108 ASP A CA 1
ATOM 870 C C . ASP A 1 108 ? -6.058 25.980 55.929 1.00 26.29 108 ASP A C 1
ATOM 871 O O . ASP A 1 108 ? -6.524 26.579 56.834 1.00 27.88 108 ASP A O 1
ATOM 876 N N . PHE A 1 109 ? -6.380 26.227 54.677 1.00 21.86 109 PHE A N 1
ATOM 877 C CA . PHE A 1 109 ? -7.317 27.293 54.301 1.00 22.26 109 PHE A CA 1
ATOM 878 C C . PHE A 1 109 ? -8.463 26.808 53.418 1.00 22.66 109 PHE A C 1
ATOM 879 O O . PHE A 1 109 ? -8.644 27.282 52.297 1.00 26.22 109 PHE A O 1
ATOM 887 N N . PRO A 1 110 ? -9.249 25.871 53.933 1.00 26.51 110 PRO A N 1
ATOM 888 C CA . PRO A 1 110 ? -10.363 25.319 53.152 1.00 30.48 110 PRO A CA 1
ATOM 889 C C . PRO A 1 110 ? -11.289 26.419 52.617 1.00 28.82 110 PRO A C 1
ATOM 890 O O . PRO A 1 110 ? -11.853 26.287 51.533 1.00 28.53 110 PRO A O 1
ATOM 894 N N . GLN A 1 111 ? -11.465 27.476 53.365 1.00 25.29 111 GLN A N 1
ATOM 895 C CA . GLN A 1 111 ? -12.325 28.545 52.945 1.00 29.60 111 GLN A CA 1
ATOM 896 C C . GLN A 1 111 ? -11.836 29.247 51.692 1.00 34.00 111 GLN A C 1
ATOM 897 O O . GLN A 1 111 ? -12.571 29.924 51.078 1.00 34.07 111 GLN A O 1
ATOM 903 N N . PHE A 1 112 ? -10.584 29.086 51.334 1.00 29.26 112 PHE A N 1
ATOM 904 C CA . PHE A 1 112 ? -10.035 29.739 50.171 1.00 26.35 112 PHE A CA 1
ATOM 905 C C . PHE A 1 112 ? -9.654 28.763 49.059 1.00 27.97 112 PHE A C 1
ATOM 906 O O . PHE A 1 112 ? -9.162 29.152 48.056 1.00 27.99 112 PHE A O 1
ATOM 914 N N . TYR A 1 113 ? -9.901 27.488 49.277 1.00 26.57 113 TYR A N 1
ATOM 915 C CA . TYR A 1 113 ? -9.685 26.478 48.278 1.00 26.75 113 TYR A CA 1
ATOM 916 C C . TYR A 1 113 ? -10.740 25.414 48.465 1.00 30.63 113 TYR A C 1
ATOM 917 O O . TYR A 1 113 ? -10.472 24.352 48.913 1.00 25.19 113 TYR A O 1
ATOM 926 N N . PRO A 1 114 ? -11.954 25.734 48.082 1.00 29.65 114 PRO A N 1
ATOM 927 C CA . PRO A 1 114 ? -13.081 24.914 48.459 1.00 31.00 114 PRO A CA 1
ATOM 928 C C . PRO A 1 114 ? -13.141 23.602 47.716 1.00 30.19 114 PRO A C 1
ATOM 929 O O . PRO A 1 114 ? -12.862 23.506 46.589 1.00 28.89 114 PRO A O 1
ATOM 933 N N A LEU A 1 115 ? -13.522 22.583 48.427 0.50 34.01 115 LEU A N 1
ATOM 934 N N B LEU A 1 115 ? -13.521 22.584 48.434 0.50 34.01 115 LEU A N 1
ATOM 935 C CA A LEU A 1 115 ? -13.755 21.307 47.842 0.50 40.87 115 LEU A CA 1
ATOM 936 C CA B LEU A 1 115 ? -13.777 21.302 47.866 0.50 40.92 115 LEU A CA 1
ATOM 937 C C A LEU A 1 115 ? -15.217 21.209 47.463 0.50 44.45 115 LEU A C 1
ATOM 938 C C B LEU A 1 115 ? -15.247 21.216 47.503 0.50 44.44 115 LEU A C 1
ATOM 939 O O A LEU A 1 115 ? -15.613 21.467 46.321 0.50 45.78 115 LEU A O 1
ATOM 940 O O B LEU A 1 115 ? -16.085 20.933 48.354 0.50 45.02 115 LEU A O 1
ATOM 949 N N A GLY A 1 116 ? -16.025 20.820 48.434 0.50 44.88 116 GLY A N 1
ATOM 950 N N B GLY A 1 116 ? -15.536 21.460 46.227 0.50 45.19 116 GLY A N 1
ATOM 951 C CA A GLY A 1 116 ? -17.424 20.603 48.165 0.50 45.88 116 GLY A CA 1
ATOM 952 C CA B GLY A 1 116 ? -16.872 21.382 45.681 0.50 42.23 116 GLY A CA 1
ATOM 953 C C A GLY A 1 116 ? -17.919 19.204 48.453 0.50 47.09 116 GLY A C 1
ATOM 954 C C B GLY A 1 116 ? -17.657 22.644 45.937 0.50 38.54 116 GLY A C 1
ATOM 955 O O A GLY A 1 116 ? -18.829 18.717 47.775 0.50 49.44 116 GLY A O 1
ATOM 956 O O B GLY A 1 116 ? -17.245 23.461 46.741 0.50 32.18 116 GLY A O 1
ATOM 957 N N . HIS B 2 5 ? 5.543 51.257 41.868 1.00 95.25 45 HIS D N 1
ATOM 958 C CA . HIS B 2 5 ? 4.462 51.605 42.760 1.00 91.63 45 HIS D CA 1
ATOM 959 C C . HIS B 2 5 ? 5.012 51.704 44.159 1.00 76.73 45 HIS D C 1
ATOM 960 O O . HIS B 2 5 ? 6.196 51.850 44.324 1.00 76.88 45 HIS D O 1
ATOM 967 N N . ILE B 2 6 ? 4.145 51.622 45.145 1.00 62.12 46 ILE D N 1
ATOM 968 C CA . ILE B 2 6 ? 4.555 51.624 46.520 1.00 52.01 46 ILE D CA 1
ATOM 969 C C . ILE B 2 6 ? 4.383 50.224 47.120 1.00 45.47 46 ILE D C 1
ATOM 970 O O . ILE B 2 6 ? 3.300 49.714 47.169 1.00 43.79 46 ILE D O 1
ATOM 975 N N . VAL B 2 7 ? 5.468 49.620 47.548 1.00 37.59 47 VAL D N 1
ATOM 976 C CA . VAL B 2 7 ? 5.465 48.264 48.032 1.00 33.09 47 VAL D CA 1
ATOM 977 C C . VAL B 2 7 ? 5.364 48.137 49.557 1.00 27.31 47 VAL D C 1
ATOM 978 O O . VAL B 2 7 ? 6.184 48.636 50.252 1.00 26.55 47 VAL D O 1
ATOM 982 N N . PRO B 2 8 ? 4.356 47.442 50.056 1.00 28.11 48 PRO D N 1
ATOM 983 C CA . PRO B 2 8 ? 4.293 47.156 51.481 1.00 24.67 48 PRO D CA 1
ATOM 984 C C . PRO B 2 8 ? 5.362 46.159 51.891 1.00 25.91 48 PRO D C 1
ATOM 985 O O . PRO B 2 8 ? 5.525 45.180 51.239 1.00 25.64 48 PRO D O 1
ATOM 989 N N . CYS B 2 9 ? 6.095 46.455 52.949 1.00 25.57 49 CYS D N 1
ATOM 990 C CA . CYS B 2 9 ? 7.225 45.619 53.357 1.00 25.53 49 CYS D CA 1
ATOM 991 C C . CYS B 2 9 ? 7.285 45.370 54.849 1.00 25.80 49 CYS D C 1
ATOM 992 O O . CYS B 2 9 ? 6.708 46.110 55.642 1.00 28.00 49 CYS D O 1
ATOM 995 N N . THR B 2 10 ? 8.041 44.373 55.232 1.00 24.88 50 THR D N 1
ATOM 996 C CA . THR B 2 10 ? 8.485 44.218 56.588 1.00 23.27 50 THR D CA 1
ATOM 997 C C . THR B 2 10 ? 9.859 44.858 56.704 1.00 25.34 50 THR D C 1
ATOM 998 O O . THR B 2 10 ? 10.545 44.997 55.732 1.00 25.67 50 THR D O 1
ATOM 1002 N N . ILE B 2 11 ? 10.244 45.221 57.908 1.00 21.29 51 ILE D N 1
ATOM 1003 C CA . ILE B 2 11 ? 11.587 45.673 58.167 1.00 23.67 51 ILE D CA 1
ATOM 1004 C C . ILE B 2 11 ? 12.618 44.622 57.785 1.00 26.42 51 ILE D C 1
ATOM 1005 O O . ILE B 2 11 ? 13.586 44.945 57.195 1.00 24.33 51 ILE D O 1
ATOM 1010 N N . SER B 2 12 ? 12.355 43.367 58.088 1.00 23.13 52 SER D N 1
ATOM 1011 C CA . SER B 2 12 ? 13.206 42.278 57.628 1.00 26.18 52 SER D CA 1
ATOM 1012 C C . SER B 2 12 ? 13.434 42.278 56.119 1.00 28.65 52 SER D C 1
ATOM 1013 O O . SER B 2 12 ? 14.507 42.038 55.683 1.00 29.58 52 SER D O 1
ATOM 1016 N N . GLN B 2 13 ? 12.429 42.607 55.339 1.00 23.59 53 GLN D N 1
ATOM 1017 C CA . GLN B 2 13 ? 12.583 42.658 53.902 1.00 27.76 53 GLN D CA 1
ATOM 1018 C C . GLN B 2 13 ? 13.447 43.835 53.473 1.00 29.04 53 GLN D C 1
ATOM 1019 O O . GLN B 2 13 ? 14.227 43.720 52.584 1.00 26.54 53 GLN D O 1
ATOM 1025 N N . LEU B 2 14 ? 13.284 44.950 54.143 1.00 26.14 54 LEU D N 1
ATOM 1026 C CA . LEU B 2 14 ? 14.059 46.130 53.863 1.00 28.53 54 LEU D CA 1
ATOM 1027 C C . LEU B 2 14 ? 15.529 45.900 54.147 1.00 30.18 54 LEU D C 1
ATOM 1028 O O . LEU B 2 14 ? 16.353 46.255 53.367 1.00 30.68 54 LEU D O 1
ATOM 1033 N N . LEU B 2 15 ? 15.831 45.253 55.252 1.00 27.18 55 LEU D N 1
ATOM 1034 C CA . LEU B 2 15 ? 17.186 44.883 55.602 1.00 31.14 55 LEU D CA 1
ATOM 1035 C C . LEU B 2 15 ? 17.833 43.932 54.615 1.00 36.55 55 LEU D C 1
ATOM 1036 O O . LEU B 2 15 ? 19.006 43.938 54.440 1.00 34.77 55 LEU D O 1
ATOM 1041 N N A SER B 2 16 ? 17.037 43.145 54.000 0.50 37.91 56 SER D N 1
ATOM 1042 N N B SER B 2 16 ? 17.021 43.131 53.966 0.50 37.92 56 SER D N 1
ATOM 1043 C CA A SER B 2 16 ? 17.491 42.166 53.057 0.50 41.38 56 SER D CA 1
ATOM 1044 C CA B SER B 2 16 ? 17.437 42.167 52.980 0.50 41.35 56 SER D CA 1
ATOM 1045 C C A SER B 2 16 ? 17.788 42.752 51.674 0.50 41.10 56 SER D C 1
ATOM 1046 C C B SER B 2 16 ? 17.802 42.763 51.652 0.50 40.93 56 SER D C 1
ATOM 1047 O O A SER B 2 16 ? 18.345 42.097 50.845 0.50 42.39 56 SER D O 1
ATOM 1048 O O B SER B 2 16 ? 18.385 42.122 50.832 0.50 42.45 56 SER D O 1
ATOM 1053 N N . ALA B 2 17 ? 17.401 43.992 51.447 1.00 37.39 57 ALA D N 1
ATOM 1054 C CA . ALA B 2 17 ? 17.573 44.610 50.131 1.00 36.84 57 ALA D CA 1
ATOM 1055 C C . ALA B 2 17 ? 19.052 44.794 49.783 1.00 39.27 57 ALA D C 1
ATOM 1056 O O . ALA B 2 17 ? 19.859 45.157 50.635 1.00 39.51 57 ALA D O 1
ATOM 1058 N N . THR B 2 18 ? 19.402 44.544 48.527 1.00 43.49 58 THR D N 1
ATOM 1059 C CA . THR B 2 18 ? 20.761 44.792 48.055 1.00 48.62 58 THR D CA 1
ATOM 1060 C C . THR B 2 18 ? 20.838 46.173 47.439 1.00 49.57 58 THR D C 1
ATOM 1061 O O . THR B 2 18 ? 19.868 46.657 46.844 1.00 49.21 58 THR D O 1
ATOM 1065 N N . LEU B 2 19 ? 21.995 46.804 47.591 1.00 48.27 59 LEU D N 1
ATOM 1066 C CA . LEU B 2 19 ? 22.223 48.134 47.057 1.00 51.15 59 LEU D CA 1
ATOM 1067 C C . LEU B 2 19 ? 23.347 48.106 46.030 1.00 57.52 59 LEU D C 1
ATOM 1068 O O . LEU B 2 19 ? 24.521 47.975 46.383 1.00 59.58 59 LEU D O 1
ATOM 1073 N N . VAL B 2 20 ? 22.988 48.222 44.759 1.00 60.74 60 VAL D N 1
ATOM 1074 C CA . VAL B 2 20 ? 23.985 48.211 43.697 1.00 67.54 60 VAL D CA 1
ATOM 1075 C C . VAL B 2 20 ? 23.817 49.418 42.792 1.00 78.96 60 VAL D C 1
ATOM 1076 O O . VAL B 2 20 ? 22.830 49.520 42.058 1.00 79.84 60 VAL D O 1
ATOM 1080 N N . ASP B 2 21 ? 24.787 50.327 42.852 1.00 88.25 61 ASP D N 1
ATOM 1081 C CA . ASP B 2 21 ? 24.770 51.534 42.029 1.00 98.14 61 ASP D CA 1
ATOM 1082 C C . ASP B 2 21 ? 23.520 52.374 42.274 1.00 95.80 61 ASP D C 1
ATOM 1083 O O . ASP B 2 21 ? 22.713 52.587 41.364 1.00 97.00 61 ASP D O 1
ATOM 1088 N N . GLU B 2 22 ? 23.367 52.844 43.508 1.00 92.11 62 GLU D N 1
ATOM 1089 C CA . GLU B 2 22 ? 22.280 53.749 43.871 1.00 90.81 62 GLU D CA 1
ATOM 1090 C C . GLU B 2 22 ? 20.896 53.107 43.738 1.00 79.46 62 GLU D C 1
ATOM 1091 O O . GLU B 2 22 ? 19.884 53.810 43.747 1.00 77.21 62 GLU D O 1
ATOM 1097 N N . VAL B 2 23 ? 20.844 51.784 43.611 1.00 65.26 63 VAL D N 1
ATOM 1098 C CA . VAL B 2 23 ? 19.564 51.107 43.419 1.00 58.33 63 VAL D CA 1
ATOM 1099 C C . VAL B 2 23 ? 19.341 49.948 44.391 1.00 49.32 63 VAL D C 1
ATOM 1100 O O . VAL B 2 23 ? 20.144 49.012 44.447 1.00 46.85 63 VAL D O 1
ATOM 1104 N N . PHE B 2 24 ? 18.223 49.977 45.101 1.00 40.64 64 PHE D N 1
ATOM 1105 C CA . PHE B 2 24 ? 17.860 48.905 46.007 1.00 38.71 64 PHE D CA 1
ATOM 1106 C C . PHE B 2 24 ? 17.032 47.861 45.306 1.00 42.70 64 PHE D C 1
ATOM 1107 O O . PHE B 2 24 ? 16.156 48.189 44.561 1.00 43.35 64 PHE D O 1
ATOM 1115 N N . ARG B 2 25 ? 17.294 46.606 45.588 1.00 43.60 65 ARG D N 1
ATOM 1116 C CA . ARG B 2 25 ? 16.500 45.519 45.062 1.00 52.47 65 ARG D CA 1
ATOM 1117 C C . ARG B 2 25 ? 16.178 44.466 46.100 1.00 56.17 65 ARG D C 1
ATOM 1118 O O . ARG B 2 25 ? 16.981 44.147 46.927 1.00 53.43 65 ARG D O 1
ATOM 1126 N N . ILE B 2 26 ? 14.992 43.910 46.021 1.00 63.58 66 ILE D N 1
ATOM 1127 C CA . ILE B 2 26 ? 14.687 42.657 46.682 1.00 72.19 66 ILE D CA 1
ATOM 1128 C C . ILE B 2 26 ? 14.485 41.656 45.547 1.00 77.57 66 ILE D C 1
ATOM 1129 O O . ILE B 2 26 ? 13.423 41.584 44.959 1.00 77.86 66 ILE D O 1
ATOM 1134 N N . GLY B 2 27 ? 15.529 40.923 45.202 1.00 80.68 67 GLY D N 1
ATOM 1135 C CA . GLY B 2 27 ? 15.458 40.050 44.065 1.00 84.69 67 GLY D CA 1
ATOM 1136 C C . GLY B 2 27 ? 16.001 40.694 42.821 1.00 88.61 67 GLY D C 1
ATOM 1137 O O . GLY B 2 27 ? 17.178 40.961 42.702 1.00 88.78 67 GLY D O 1
ATOM 1138 N N . ASN B 2 28 ? 15.128 40.941 41.879 1.00 92.48 68 ASN D N 1
ATOM 1139 C CA . ASN B 2 28 ? 15.516 41.646 40.688 1.00 97.90 68 ASN D CA 1
ATOM 1140 C C . ASN B 2 28 ? 14.625 42.836 40.576 1.00 91.70 68 ASN D C 1
ATOM 1141 O O . ASN B 2 28 ? 14.609 43.520 39.572 1.00 90.11 68 ASN D O 1
ATOM 1146 N N . VAL B 2 29 ? 13.882 43.063 41.647 1.00 86.34 69 VAL D N 1
ATOM 1147 C CA . VAL B 2 29 ? 12.916 44.139 41.710 1.00 81.00 69 VAL D CA 1
ATOM 1148 C C . VAL B 2 29 ? 13.413 45.388 42.412 1.00 71.72 69 VAL D C 1
ATOM 1149 O O . VAL B 2 29 ? 13.663 45.377 43.585 1.00 69.15 69 VAL D O 1
ATOM 1153 N N . GLU B 2 30 ? 13.521 46.462 41.653 1.00 66.12 70 GLU D N 1
ATOM 1154 C CA . GLU B 2 30 ? 13.840 47.758 42.169 1.00 61.60 70 GLU D CA 1
ATOM 1155 C C . GLU B 2 30 ? 12.799 48.105 43.212 1.00 55.23 70 GLU D C 1
ATOM 1156 O O . GLU B 2 30 ? 11.627 47.971 42.968 1.00 54.05 70 GLU D O 1
ATOM 1162 N N . ILE B 2 31 ? 13.224 48.549 44.377 1.00 49.17 71 ILE D N 1
ATOM 1163 C CA . ILE B 2 31 ? 12.286 49.153 45.300 1.00 47.61 71 ILE D CA 1
ATOM 1164 C C . ILE B 2 31 ? 12.803 50.477 45.763 1.00 45.53 71 ILE D C 1
ATOM 1165 O O . ILE B 2 31 ? 13.960 50.643 45.966 1.00 47.05 71 ILE D O 1
ATOM 1170 N N . SER B 2 32 ? 11.916 51.421 45.926 1.00 41.94 72 SER D N 1
ATOM 1171 C CA . SER B 2 32 ? 12.273 52.663 46.540 1.00 39.95 72 SER D CA 1
ATOM 1172 C C . SER B 2 32 ? 11.199 53.125 47.491 1.00 35.35 72 SER D C 1
ATOM 1173 O O . SER B 2 32 ? 11.455 53.255 48.635 1.00 34.10 72 SER D O 1
ATOM 1176 N N . GLN B 2 33 ? 10.006 53.321 46.990 1.00 32.00 73 GLN D N 1
ATOM 1177 C CA . GLN B 2 33 ? 8.912 53.763 47.791 1.00 31.89 73 GLN D CA 1
ATOM 1178 C C . GLN B 2 33 ? 8.192 52.597 48.457 1.00 30.80 73 GLN D C 1
ATOM 1179 O O . GLN B 2 33 ? 7.765 51.700 47.783 1.00 29.50 73 GLN D O 1
ATOM 1185 N N . VAL B 2 34 ? 8.035 52.660 49.768 1.00 24.59 74 VAL D N 1
ATOM 1186 C CA . VAL B 2 34 ? 7.522 51.518 50.530 1.00 27.09 74 VAL D CA 1
ATOM 1187 C C . VAL B 2 34 ? 6.624 51.970 51.668 1.00 26.90 74 VAL D C 1
ATOM 1188 O O . VAL B 2 34 ? 6.603 53.149 52.023 1.00 27.23 74 VAL D O 1
ATOM 1192 N N . THR B 2 35 ? 5.851 51.029 52.209 1.00 26.10 75 THR D N 1
ATOM 1193 C CA . THR B 2 35 ? 5.112 51.253 53.446 1.00 24.28 75 THR D CA 1
ATOM 1194 C C . THR B 2 35 ? 5.523 50.208 54.451 1.00 27.07 75 THR D C 1
ATOM 1195 O O . THR B 2 35 ? 5.780 49.057 54.095 1.00 28.06 75 THR D O 1
ATOM 1199 N N . ILE B 2 36 ? 5.590 50.612 55.713 1.00 26.75 76 ILE D N 1
ATOM 1200 C CA . ILE B 2 36 ? 5.731 49.657 56.802 1.00 23.91 76 ILE D CA 1
ATOM 1201 C C . ILE B 2 36 ? 4.702 50.031 57.856 1.00 22.14 76 ILE D C 1
ATOM 1202 O O . ILE B 2 36 ? 4.180 51.145 57.855 1.00 24.76 76 ILE D O 1
ATOM 1207 N N . VAL B 2 37 ? 4.410 49.087 58.739 1.00 21.20 77 VAL D N 1
ATOM 1208 C CA . VAL B 2 37 ? 3.536 49.322 59.873 1.00 24.01 77 VAL D CA 1
ATOM 1209 C C . VAL B 2 37 ? 4.246 48.787 61.087 1.00 24.43 77 VAL D C 1
ATOM 1210 O O . VAL B 2 37 ? 4.770 47.672 61.062 1.00 25.27 77 VAL D O 1
ATOM 1214 N N . GLY B 2 38 ? 4.318 49.583 62.143 1.00 24.02 78 GLY D N 1
ATOM 1215 C CA . GLY B 2 38 ? 5.061 49.159 63.306 1.00 25.30 78 GLY D CA 1
ATOM 1216 C C . GLY B 2 38 ? 4.796 50.045 64.504 1.00 26.04 78 GLY D C 1
ATOM 1217 O O . GLY B 2 38 ? 4.053 51.008 64.415 1.00 25.04 78 GLY D O 1
ATOM 1218 N N . ILE B 2 39 ? 5.396 49.703 65.633 1.00 25.01 79 ILE D N 1
ATOM 1219 C CA . ILE B 2 39 ? 5.173 50.471 66.844 1.00 23.74 79 ILE D CA 1
ATOM 1220 C C . ILE B 2 39 ? 6.379 51.359 67.116 1.00 26.81 79 ILE D C 1
ATOM 1221 O O . ILE B 2 39 ? 7.535 50.959 66.926 1.00 24.42 79 ILE D O 1
ATOM 1226 N N . ILE B 2 40 ? 6.103 52.588 67.533 1.00 24.87 80 ILE D N 1
ATOM 1227 C CA . ILE B 2 40 ? 7.175 53.515 67.860 1.00 24.22 80 ILE D CA 1
ATOM 1228 C C . ILE B 2 40 ? 7.807 53.125 69.196 1.00 26.16 80 ILE D C 1
ATOM 1229 O O . ILE B 2 40 ? 7.130 53.092 70.219 1.00 27.52 80 ILE D O 1
ATOM 1234 N N . ARG B 2 41 ? 9.090 52.860 69.201 1.00 25.18 81 ARG D N 1
ATOM 1235 C CA . ARG B 2 41 ? 9.806 52.522 70.402 1.00 25.36 81 ARG D CA 1
ATOM 1236 C C . ARG B 2 41 ? 10.560 53.708 70.979 1.00 31.58 81 ARG D C 1
ATOM 1237 O O . ARG B 2 41 ? 10.965 53.692 72.096 1.00 31.95 81 ARG D O 1
ATOM 1245 N N . HIS B 2 42 ? 10.773 54.721 70.167 1.00 27.64 82 HIS D N 1
ATOM 1246 C CA . HIS B 2 42 ? 11.536 55.886 70.554 1.00 31.71 82 HIS D CA 1
ATOM 1247 C C . HIS B 2 42 ? 11.304 57.020 69.576 1.00 33.03 82 HIS D C 1
ATOM 1248 O O . HIS B 2 42 ? 11.087 56.804 68.428 1.00 28.31 82 HIS D O 1
ATOM 1255 N N . ALA B 2 43 ? 11.350 58.239 70.072 1.00 33.59 83 ALA D N 1
ATOM 1256 C CA . ALA B 2 43 ? 11.257 59.418 69.245 1.00 37.40 83 ALA D CA 1
ATOM 1257 C C . ALA B 2 43 ? 12.228 60.481 69.709 1.00 47.21 83 ALA D C 1
ATOM 1258 O O . ALA B 2 43 ? 12.230 60.867 70.837 1.00 45.99 83 ALA D O 1
ATOM 1260 N N A GLU B 2 44 ? 13.056 60.919 68.789 0.50 45.61 84 GLU D N 1
ATOM 1261 N N B GLU B 2 44 ? 13.238 60.847 68.872 0.50 45.66 84 GLU D N 1
ATOM 1262 C CA A GLU B 2 44 ? 14.121 61.866 69.037 0.50 48.72 84 GLU D CA 1
ATOM 1263 C CA B GLU B 2 44 ? 14.111 61.959 69.181 0.50 48.56 84 GLU D CA 1
ATOM 1264 C C A GLU B 2 44 ? 13.787 63.133 68.297 0.50 50.10 84 GLU D C 1
ATOM 1265 C C B GLU B 2 44 ? 13.772 63.126 68.331 0.50 50.11 84 GLU D C 1
ATOM 1266 O O A GLU B 2 44 ? 13.911 63.172 67.112 0.50 48.64 84 GLU D O 1
ATOM 1267 O O B GLU B 2 44 ? 13.897 63.109 67.149 0.50 48.58 84 GLU D O 1
ATOM 1278 N N . LYS B 2 45 ? 13.341 64.164 68.997 1.00 53.92 85 LYS D N 1
ATOM 1279 C CA . LYS B 2 45 ? 12.924 65.389 68.323 1.00 57.54 85 LYS D CA 1
ATOM 1280 C C . LYS B 2 45 ? 14.064 66.404 68.105 1.00 56.01 85 LYS D C 1
ATOM 1281 O O . LYS B 2 45 ? 14.885 66.646 68.994 1.00 55.41 85 LYS D O 1
ATOM 1287 N N . ALA B 2 46 ? 14.114 66.963 66.897 1.00 51.58 86 ALA D N 1
ATOM 1288 C CA . ALA B 2 46 ? 15.012 68.068 66.562 1.00 49.50 86 ALA D CA 1
ATOM 1289 C C . ALA B 2 46 ? 14.180 69.165 65.905 1.00 48.74 86 ALA D C 1
ATOM 1290 O O . ALA B 2 46 ? 13.028 68.932 65.546 1.00 47.15 86 ALA D O 1
ATOM 1292 N N . PRO B 2 47 ? 14.742 70.379 65.759 1.00 53.18 87 PRO D N 1
ATOM 1293 C CA . PRO B 2 47 ? 13.931 71.478 65.223 1.00 54.54 87 PRO D CA 1
ATOM 1294 C C . PRO B 2 47 ? 13.331 71.192 63.851 1.00 54.69 87 PRO D C 1
ATOM 1295 O O . PRO B 2 47 ? 12.159 71.505 63.615 1.00 58.21 87 PRO D O 1
ATOM 1299 N N . THR B 2 48 ? 14.129 70.617 62.957 1.00 50.36 88 THR D N 1
ATOM 1300 C CA . THR B 2 48 ? 13.708 70.435 61.573 1.00 49.15 88 THR D CA 1
ATOM 1301 C C . THR B 2 48 ? 13.193 69.027 61.253 1.00 42.86 88 THR D C 1
ATOM 1302 O O . THR B 2 48 ? 12.567 68.820 60.215 1.00 44.51 88 THR D O 1
ATOM 1306 N N . ASN B 2 49 ? 13.447 68.067 62.136 1.00 40.92 89 ASN D N 1
ATOM 1307 C CA . ASN B 2 49 ? 12.998 66.694 61.873 1.00 37.90 89 ASN D CA 1
ATOM 1308 C C . ASN B 2 49 ? 12.848 65.835 63.121 1.00 38.26 89 ASN D C 1
ATOM 1309 O O . ASN B 2 49 ? 13.404 66.156 64.175 1.00 41.80 89 ASN D O 1
ATOM 1314 N N . ILE B 2 50 ? 12.116 64.725 62.982 1.00 33.96 90 ILE D N 1
ATOM 1315 C CA . ILE B 2 50 ? 12.003 63.725 64.042 1.00 35.19 90 ILE D CA 1
ATOM 1316 C C . ILE B 2 50 ? 12.555 62.381 63.539 1.00 31.82 90 ILE D C 1
ATOM 1317 O O . ILE B 2 50 ? 12.275 61.976 62.418 1.00 34.17 90 I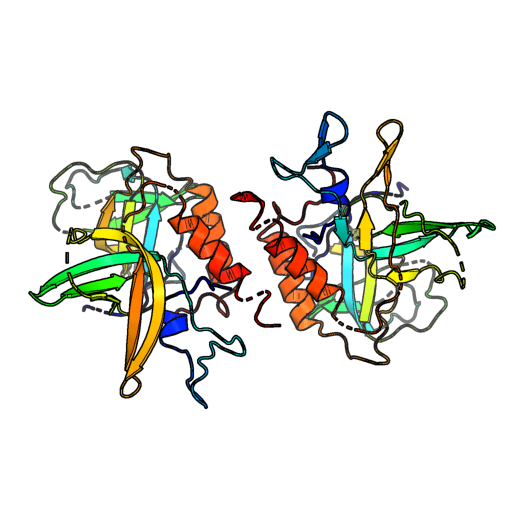LE D O 1
ATOM 1322 N N . VAL B 2 51 ? 13.364 61.716 64.350 1.00 33.37 91 VAL D N 1
ATOM 1323 C CA . VAL B 2 51 ? 13.751 60.344 64.054 1.00 33.22 91 VAL D CA 1
ATOM 1324 C C . VAL B 2 51 ? 13.017 59.382 64.999 1.00 33.08 91 VAL D C 1
ATOM 1325 O O . VAL B 2 51 ? 13.194 59.440 66.216 1.00 34.27 91 VAL D O 1
ATOM 1329 N N . TYR B 2 52 ? 12.166 58.532 64.427 1.00 29.39 92 TYR D N 1
ATOM 1330 C CA . TYR B 2 52 ? 11.476 57.491 65.182 1.00 30.77 92 TYR D CA 1
ATOM 1331 C C . TYR B 2 52 ? 12.200 56.161 65.031 1.00 28.79 92 TYR D C 1
ATOM 1332 O O . TYR B 2 52 ? 12.755 55.869 63.968 1.00 30.47 92 TYR D O 1
ATOM 1341 N N . LYS B 2 53 ? 12.226 55.369 66.079 1.00 30.09 93 LYS D N 1
ATOM 1342 C CA . LYS B 2 53 ? 12.605 53.976 65.984 1.00 29.46 93 LYS D CA 1
ATOM 1343 C C . LYS B 2 53 ? 11.345 53.118 65.923 1.00 28.57 93 LYS D C 1
ATOM 1344 O O . LYS B 2 53 ? 10.584 53.092 66.844 1.00 26.76 93 LYS D O 1
ATOM 1350 N N . ILE B 2 54 ? 11.146 52.437 64.821 1.00 23.97 94 ILE D N 1
ATOM 1351 C CA . ILE B 2 54 ? 9.920 51.731 64.548 1.00 24.40 94 ILE D CA 1
ATOM 1352 C C . ILE B 2 54 ? 10.153 50.231 64.467 1.00 23.28 94 ILE D C 1
ATOM 1353 O O . ILE B 2 54 ? 11.035 49.799 63.820 1.00 25.00 94 ILE D O 1
ATOM 1358 N N . ASP B 2 55 ? 9.326 49.481 65.165 1.00 21.94 95 ASP D N 1
ATOM 1359 C CA . ASP B 2 55 ? 9.483 48.052 65.372 1.00 21.18 95 ASP D CA 1
ATOM 1360 C C . ASP B 2 55 ? 8.298 47.274 64.817 1.00 24.38 95 ASP D C 1
ATOM 1361 O O . ASP B 2 55 ? 7.221 47.456 65.225 1.00 25.35 95 ASP D O 1
ATOM 1366 N N . ASP B 2 56 ? 8.522 46.402 63.865 1.00 21.24 96 ASP D N 1
ATOM 1367 C CA . ASP B 2 56 ? 7.431 45.578 63.383 1.00 21.02 96 ASP D CA 1
ATOM 1368 C C . ASP B 2 56 ? 7.555 44.116 63.768 1.00 24.61 96 ASP D C 1
ATOM 1369 O O . ASP B 2 56 ? 6.877 43.298 63.244 1.00 20.65 96 ASP D O 1
ATOM 1390 N N . THR B 2 58 ? 9.811 41.993 63.069 1.00 19.22 98 THR D N 1
ATOM 1391 C CA . THR B 2 58 ? 10.479 41.116 62.119 1.00 17.69 98 THR D CA 1
ATOM 1392 C C . THR B 2 58 ? 11.984 41.145 62.250 1.00 23.39 98 THR D C 1
ATOM 1393 O O . THR B 2 58 ? 12.655 40.276 61.789 1.00 23.06 98 THR D O 1
ATOM 1397 N N . ALA B 2 59 ? 12.461 42.180 62.897 1.00 2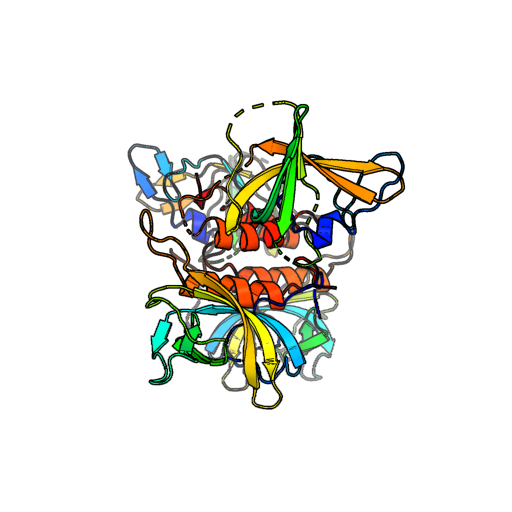2.54 99 ALA D N 1
ATOM 1398 C CA . ALA B 2 59 ? 13.864 42.403 63.109 1.00 28.70 99 ALA D CA 1
ATOM 1399 C C . ALA B 2 59 ? 14.077 43.495 64.155 1.00 28.43 99 ALA D C 1
ATOM 1400 O O . ALA B 2 59 ? 13.154 43.911 64.792 1.00 25.52 99 ALA D O 1
ATOM 1402 N N . ALA B 2 60 ? 15.312 43.968 64.298 1.00 22.84 100 ALA D N 1
ATOM 1403 C CA . ALA B 2 60 ? 15.520 45.136 65.164 1.00 20.92 100 ALA D CA 1
ATOM 1404 C C . ALA B 2 60 ? 14.730 46.311 64.602 1.00 22.23 100 ALA D C 1
ATOM 1405 O O . ALA B 2 60 ? 14.436 46.352 63.409 1.00 25.03 100 ALA D O 1
ATOM 1407 N N . PRO B 2 61 ? 14.372 47.279 65.460 1.00 25.31 101 PRO D N 1
ATOM 1408 C CA . PRO B 2 61 ? 13.647 48.474 65.003 1.00 26.02 101 PRO D CA 1
ATOM 1409 C C . PRO B 2 61 ? 14.458 49.286 63.974 1.00 26.92 101 PRO D C 1
ATOM 1410 O O . PRO B 2 61 ? 15.688 49.273 63.997 1.00 25.56 101 PRO D O 1
ATOM 1422 N N . ASP B 2 63 ? 15.324 53.025 61.971 1.00 24.74 103 ASP D N 1
ATOM 1423 C CA . ASP B 2 63 ? 15.194 54.476 62.021 1.00 27.09 103 ASP D CA 1
ATOM 1424 C C . ASP B 2 63 ? 14.337 54.982 60.882 1.00 22.70 103 ASP D C 1
ATOM 1425 O O . ASP B 2 63 ? 14.513 54.579 59.734 1.00 24.59 103 ASP D O 1
ATOM 1430 N N . VAL B 2 64 ? 13.422 55.883 61.212 1.00 24.25 104 VAL D N 1
ATOM 1431 C CA . VAL B 2 64 ? 12.585 56.549 60.235 1.00 23.95 104 VAL D CA 1
ATOM 1432 C C . VAL B 2 64 ? 12.647 58.053 60.508 1.00 28.36 104 VAL D C 1
ATOM 1433 O O . VAL B 2 64 ? 12.244 58.511 61.578 1.00 27.60 104 VAL D O 1
ATOM 1437 N N A ARG B 2 65 ? 13.155 58.811 59.537 0.46 27.72 105 ARG D N 1
ATOM 1438 N N B ARG B 2 65 ? 13.181 58.814 59.556 0.54 27.76 105 ARG D N 1
ATOM 1439 C CA A ARG B 2 65 ? 13.267 60.263 59.675 0.46 28.61 105 ARG D CA 1
ATOM 1440 C CA B ARG B 2 65 ? 13.236 60.264 59.718 0.54 28.52 105 ARG D CA 1
ATOM 1441 C C A ARG B 2 65 ? 12.081 60.945 59.000 0.46 30.64 105 ARG D C 1
ATOM 1442 C C B ARG B 2 65 ? 12.065 60.926 59.017 0.54 30.66 105 ARG D C 1
ATOM 1443 O O A ARG B 2 65 ? 11.762 60.652 57.844 0.46 31.07 105 ARG D O 1
ATOM 1444 O O B ARG B 2 65 ? 11.750 60.613 57.866 0.54 31.13 105 ARG D O 1
ATOM 1459 N N . GLN B 2 66 ? 11.417 61.841 59.726 1.00 30.87 106 GLN D N 1
ATOM 1460 C CA . GLN B 2 66 ? 10.363 62.647 59.141 1.00 31.37 106 GLN D CA 1
ATOM 1461 C C . GLN B 2 66 ? 10.755 64.118 59.221 1.00 34.25 106 GLN D C 1
ATOM 1462 O O . GLN B 2 66 ? 11.125 64.598 60.286 1.00 36.70 106 GLN D O 1
ATOM 1468 N N . TRP B 2 67 ? 10.654 64.828 58.105 1.00 30.67 107 TRP D N 1
ATOM 1469 C CA . TRP B 2 67 ? 11.046 66.233 58.090 1.00 39.73 107 TRP D CA 1
ATOM 1470 C C . TRP B 2 67 ? 9.901 67.121 58.526 1.00 47.04 107 TRP D C 1
ATOM 1471 O O . TRP B 2 67 ? 8.784 67.004 58.027 1.00 47.40 107 TRP D O 1
ATOM 1482 N N . VAL B 2 68 ? 10.197 67.987 59.487 1.00 51.16 108 VAL D N 1
ATOM 1483 C CA . VAL B 2 68 ? 9.218 68.897 60.061 1.00 60.24 108 VAL D CA 1
ATOM 1484 C C . VAL B 2 68 ? 9.353 70.312 59.498 1.00 65.35 108 VAL D C 1
ATOM 1485 O O . VAL B 2 68 ? 8.359 70.931 59.116 1.00 67.14 108 VAL D O 1
ATOM 1489 N N . THR B 2 78 ? 3.802 67.693 68.368 1.00 70.05 118 THR D N 1
ATOM 1490 C CA . THR B 2 78 ? 3.353 67.030 67.144 1.00 68.53 118 THR D CA 1
ATOM 1491 C C . THR B 2 78 ? 3.983 65.634 66.987 1.00 62.67 118 THR D C 1
ATOM 1492 O O . THR B 2 78 ? 3.620 64.866 66.092 1.00 63.62 118 THR D O 1
ATOM 1496 N N . VAL B 2 79 ? 4.920 65.317 67.874 1.00 59.59 119 VAL D N 1
ATOM 1497 C CA . VAL B 2 79 ? 5.577 64.019 67.888 1.00 55.73 119 VAL D CA 1
ATOM 1498 C C . VAL B 2 79 ? 4.597 62.901 68.276 1.00 51.38 119 VAL D C 1
ATOM 1499 O O . VAL B 2 79 ? 3.851 63.032 69.249 1.00 54.32 119 VAL D O 1
ATOM 1503 N N . VAL B 2 80 ? 4.578 61.812 67.512 1.00 44.14 120 VAL D N 1
ATOM 1504 C CA . VAL B 2 80 ? 3.760 60.655 67.894 1.00 38.81 120 VAL D CA 1
ATOM 1505 C C . VAL B 2 80 ? 4.401 59.986 69.106 1.00 37.07 120 VAL D C 1
ATOM 1506 O O . VAL B 2 80 ? 5.599 59.700 69.111 1.00 36.42 120 VAL D O 1
ATOM 1510 N N . PRO B 2 81 ? 3.606 59.758 70.155 1.00 37.42 121 PRO D N 1
ATOM 1511 C CA . PRO B 2 81 ? 4.066 59.158 71.417 1.00 39.06 121 PRO D CA 1
ATOM 1512 C C . PRO B 2 81 ? 4.560 57.714 71.241 1.00 39.95 121 PRO D C 1
ATOM 1513 O O . PRO B 2 81 ? 3.969 56.964 70.459 1.00 36.75 121 PRO D O 1
ATOM 1517 N N . PRO B 2 82 ? 5.622 57.319 71.968 1.00 43.01 122 PRO D N 1
ATOM 1518 C CA . PRO B 2 82 ? 6.041 55.917 71.895 1.00 42.50 122 PRO D CA 1
ATOM 1519 C C . PRO B 2 82 ? 4.906 54.955 72.269 1.00 40.24 122 PRO D C 1
ATOM 1520 O O . PRO B 2 82 ? 3.970 55.341 72.969 1.00 38.33 122 PRO D O 1
ATOM 1524 N N . GLU B 2 83 ? 5.005 53.721 71.783 1.00 34.01 123 GLU D N 1
ATOM 1525 C CA . GLU B 2 83 ? 4.010 52.674 72.006 1.00 37.50 123 GLU D CA 1
ATOM 1526 C C . GLU B 2 83 ? 2.772 52.909 71.167 1.00 34.97 123 GLU D C 1
ATOM 1527 O O . GLU B 2 83 ? 1.714 52.348 71.423 1.00 33.96 123 GLU D O 1
ATOM 1533 N N . THR B 2 84 ? 2.918 53.723 70.135 1.00 30.97 124 THR D N 1
ATOM 1534 C CA . THR B 2 84 ? 1.833 53.927 69.198 1.00 28.70 124 THR D CA 1
ATOM 1535 C C . THR B 2 84 ? 2.145 53.201 67.906 1.00 27.26 124 THR D C 1
ATOM 1536 O O . THR B 2 84 ? 3.250 53.330 67.361 1.00 26.45 124 THR D O 1
ATOM 1540 N N . TYR B 2 85 ? 1.164 52.465 67.404 1.00 23.54 125 TYR D N 1
ATOM 1541 C CA . TYR B 2 85 ? 1.260 51.835 66.096 1.00 24.01 125 TYR D CA 1
ATOM 1542 C C . TYR B 2 85 ? 0.992 52.841 64.993 1.00 26.32 125 TYR D C 1
ATOM 1543 O O . TYR B 2 85 ? 0.008 53.573 65.048 1.00 26.50 125 TYR D O 1
ATOM 1552 N N . VAL B 2 86 ? 1.864 52.854 63.988 1.00 23.27 126 VAL D N 1
ATOM 1553 C CA . VAL B 2 86 ? 1.750 53.775 62.869 1.00 24.29 126 VAL D CA 1
ATOM 1554 C C . VAL B 2 86 ? 1.939 53.060 61.536 1.00 24.42 126 VAL D C 1
ATOM 1555 O O . VAL B 2 86 ? 2.616 52.027 61.454 1.00 22.43 126 VAL D O 1
ATOM 1559 N N A LYS B 2 87 ? 1.402 53.630 60.489 0.50 23.11 127 LYS D N 1
ATOM 1560 N N B LYS B 2 87 ? 1.404 53.632 60.490 0.50 23.11 127 LYS D N 1
ATOM 1561 C CA A LYS B 2 87 ? 1.791 53.248 59.166 0.50 25.50 127 LYS D CA 1
ATOM 1562 C CA B LYS B 2 87 ? 1.792 53.248 59.168 0.50 25.50 127 LYS D CA 1
ATOM 1563 C C A LYS B 2 87 ? 2.721 54.322 58.627 0.50 26.39 127 LYS D C 1
ATOM 1564 C C B LYS B 2 87 ? 2.722 54.322 58.627 0.50 26.39 127 LYS D C 1
ATOM 1565 O O A LYS B 2 87 ? 2.456 55.476 58.771 0.50 26.61 127 LYS D O 1
ATOM 1566 O O B LYS B 2 87 ? 2.455 55.476 58.771 0.50 26.61 127 LYS D O 1
ATOM 1577 N N . VAL B 2 88 ? 3.793 53.910 57.986 1.00 26.90 128 VAL D N 1
ATOM 1578 C CA . VAL B 2 88 ? 4.784 54.835 57.430 1.00 25.98 128 VAL D CA 1
ATOM 1579 C C . VAL B 2 88 ? 4.848 54.688 55.915 1.00 27.76 128 VAL D C 1
ATOM 1580 O O . VAL B 2 88 ? 4.950 53.576 55.394 1.00 28.50 128 VAL D O 1
ATOM 1584 N N . ALA B 2 89 ? 4.786 55.808 55.200 1.00 26.04 129 ALA D N 1
ATOM 1585 C CA . ALA B 2 89 ? 5.066 55.793 53.769 1.00 27.61 129 ALA D CA 1
ATOM 1586 C C . ALA B 2 89 ? 6.359 56.573 53.566 1.00 28.14 129 ALA D C 1
ATOM 1587 O O . ALA B 2 89 ? 6.487 57.685 54.060 1.00 27.26 129 ALA D O 1
ATOM 1589 N N . GLY B 2 90 ? 7.325 55.986 52.873 1.00 31.59 130 GLY D N 1
ATOM 1590 C CA . GLY B 2 90 ? 8.609 56.645 52.713 1.00 32.80 130 GLY D CA 1
ATOM 1591 C C . GLY B 2 90 ? 9.507 55.965 51.700 1.00 35.70 130 GLY D C 1
ATOM 1592 O O . GLY B 2 90 ? 9.085 55.065 50.959 1.00 34.15 130 GLY D O 1
ATOM 1593 N N . HIS B 2 91 ? 10.758 56.403 51.669 1.00 30.26 131 HIS D N 1
ATOM 1594 C CA . HIS B 2 91 ? 11.722 55.879 50.725 1.00 30.61 131 HIS D CA 1
ATOM 1595 C C . HIS B 2 91 ? 12.854 55.244 51.485 1.00 30.34 131 HIS D C 1
ATOM 1596 O O . HIS B 2 91 ? 13.299 55.753 52.512 1.00 29.06 131 HIS D O 1
ATOM 1603 N N . LEU B 2 92 ? 13.325 54.123 50.975 1.00 29.99 132 LEU D N 1
ATOM 1604 C CA . LEU B 2 92 ? 14.437 53.443 51.595 1.00 28.71 132 LEU D CA 1
ATOM 1605 C C . LEU B 2 92 ? 15.721 54.220 51.278 1.00 31.56 132 LEU D C 1
ATOM 1606 O O . LEU B 2 92 ? 15.901 54.689 50.157 1.00 32.72 132 LEU D O 1
ATOM 1611 N N . ARG B 2 93 ? 16.591 54.361 52.274 1.00 32.21 133 ARG D N 1
ATOM 1612 C CA . ARG B 2 93 ? 17.875 55.047 52.099 1.00 31.69 133 ARG D CA 1
ATOM 1613 C C . ARG B 2 93 ? 18.918 54.260 52.869 1.00 31.73 133 ARG D C 1
ATOM 1614 O O . ARG B 2 93 ? 18.580 53.447 53.729 1.00 28.19 133 ARG D O 1
ATOM 1622 N N . SER B 2 94 ? 20.192 54.494 52.565 1.00 32.26 134 SER D N 1
ATOM 1623 C CA . SER B 2 94 ? 21.266 53.793 53.255 1.00 34.09 134 SER D CA 1
ATOM 1624 C C . SER B 2 94 ? 22.489 54.699 53.422 1.00 38.40 134 SER D C 1
ATOM 1625 O O . SER B 2 94 ? 22.724 55.576 52.600 1.00 38.84 134 SER D O 1
ATOM 1628 N N . PHE B 2 95 ? 23.258 54.478 54.483 1.00 39.83 135 PHE D N 1
ATOM 1629 C CA . PHE B 2 95 ? 24.494 55.233 54.714 1.00 40.33 135 PHE D CA 1
ATOM 1630 C C . PHE B 2 95 ? 25.448 54.390 55.546 1.00 41.92 135 PHE D C 1
ATOM 1631 O O . PHE B 2 95 ? 25.108 53.974 56.650 1.00 40.59 135 PHE D O 1
ATOM 1639 N N . GLN B 2 96 ? 26.635 54.129 55.005 1.00 44.37 136 GLN D N 1
ATOM 1640 C CA . GLN B 2 96 ? 27.596 53.230 55.642 1.00 49.51 136 GLN D CA 1
ATOM 1641 C C . GLN B 2 96 ? 26.953 51.876 55.909 1.00 48.72 136 GLN D C 1
ATOM 1642 O O . GLN B 2 96 ? 27.159 51.286 56.971 1.00 48.16 136 GLN D O 1
ATOM 1648 N N . ASN B 2 97 ? 26.167 51.398 54.947 1.00 48.91 137 ASN D N 1
ATOM 1649 C CA . ASN B 2 97 ? 25.485 50.108 55.066 1.00 53.41 137 ASN D CA 1
ATOM 1650 C C . ASN B 2 97 ? 24.418 49.985 56.152 1.00 48.22 137 ASN D C 1
ATOM 1651 O O . ASN B 2 97 ? 24.000 48.877 56.478 1.00 49.57 137 ASN D O 1
ATOM 1656 N N . LYS B 2 98 ? 23.991 51.103 56.727 1.00 44.10 138 LYS D N 1
ATOM 1657 C CA . LYS B 2 98 ? 22.858 51.074 57.648 1.00 43.32 138 LYS D CA 1
ATOM 1658 C C . LYS B 2 98 ? 21.619 51.622 56.940 1.00 38.03 138 LYS D C 1
ATOM 1659 O O . LYS B 2 98 ? 21.581 52.786 56.517 1.00 36.19 138 LYS D O 1
ATOM 1665 N N . LYS B 2 99 ? 20.617 50.768 56.784 1.00 34.65 139 LYS D N 1
ATOM 1666 C CA . LYS B 2 99 ? 19.363 51.164 56.154 1.00 35.80 139 LYS D CA 1
ATOM 1667 C C . LYS B 2 99 ? 18.468 51.953 57.111 1.00 34.96 139 LYS D C 1
ATOM 1668 O O . LYS B 2 99 ? 18.485 51.725 58.329 1.00 35.04 139 LYS D O 1
ATOM 1674 N N . SER B 2 100 ? 17.689 52.874 56.544 1.00 30.92 140 SER D N 1
ATOM 1675 C CA . SER B 2 100 ? 16.665 53.600 57.284 1.00 31.51 140 SER D CA 1
ATOM 1676 C C . SER B 2 100 ? 15.626 54.121 56.296 1.00 28.65 140 SER D C 1
ATOM 1677 O O . SER B 2 100 ? 15.798 54.001 55.079 1.00 31.05 140 SER D O 1
ATOM 1680 N N A LEU B 2 101 ? 14.544 54.698 56.811 0.67 26.00 141 LEU D N 1
ATOM 1681 N N B LEU B 2 101 ? 14.551 54.703 56.821 0.33 26.30 141 LEU D N 1
ATOM 1682 C CA A LEU B 2 101 ? 13.542 55.294 55.946 0.67 26.72 141 LEU D CA 1
ATOM 1683 C CA B LEU B 2 101 ? 13.531 55.310 55.979 0.33 26.77 141 LEU D CA 1
ATOM 1684 C C A LEU B 2 101 ? 13.473 56.805 56.123 0.67 26.79 141 LEU D C 1
ATOM 1685 C C B LEU B 2 101 ? 13.491 56.820 56.128 0.33 26.66 141 LEU D C 1
ATOM 1686 O O A LEU B 2 101 ? 13.708 57.332 57.208 0.67 29.25 141 LEU D O 1
ATOM 1687 O O B LEU B 2 101 ? 13.752 57.361 57.203 0.33 28.40 141 LEU D O 1
ATOM 1696 N N . VAL B 2 102 ? 13.134 57.496 55.045 1.00 22.80 142 VAL D N 1
ATOM 1697 C CA . VAL B 2 102 ? 12.785 58.894 55.126 1.00 24.20 142 VAL D CA 1
ATOM 1698 C C . VAL B 2 102 ? 11.293 58.901 54.807 1.00 28.91 142 VAL D C 1
ATOM 1699 O O . VAL B 2 102 ? 10.888 58.519 53.704 1.00 28.17 142 VAL D O 1
ATOM 1703 N N . ALA B 2 103 ? 10.474 59.285 55.780 1.00 29.09 143 ALA D N 1
ATOM 1704 C CA . ALA B 2 103 ? 9.021 59.191 55.644 1.00 29.09 143 ALA D CA 1
ATOM 1705 C C . ALA B 2 103 ? 8.395 60.451 55.067 1.00 35.10 143 ALA D C 1
ATOM 1706 O O . ALA B 2 103 ? 8.715 61.543 55.513 1.00 35.00 143 ALA D O 1
ATOM 1708 N N . PHE B 2 104 ? 7.486 60.304 54.100 1.00 34.24 144 PHE D N 1
ATOM 1709 C CA . PHE B 2 104 ? 6.624 61.429 53.743 1.00 37.42 144 PHE D CA 1
ATOM 1710 C C . PHE B 2 104 ? 5.265 61.384 54.455 1.00 39.06 144 PHE D C 1
ATOM 1711 O O . PHE B 2 104 ? 4.549 62.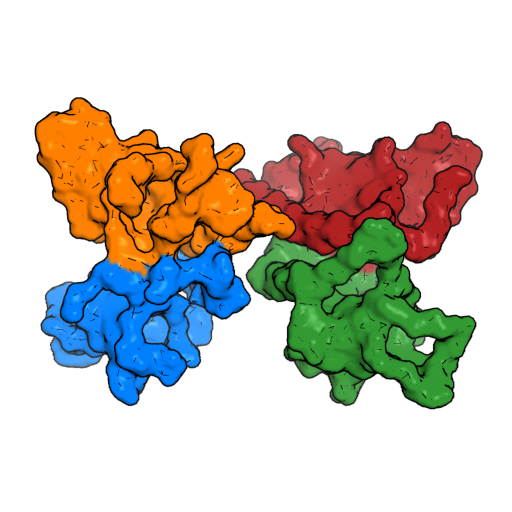393 54.507 1.00 37.81 144 PHE D O 1
ATOM 1719 N N . LYS B 2 105 ? 4.919 60.221 55.009 1.00 35.58 145 LYS D N 1
ATOM 1720 C CA . LYS B 2 105 ? 3.720 60.089 55.850 1.00 40.16 145 LYS D CA 1
ATOM 1721 C C . LYS B 2 105 ? 3.997 59.201 57.061 1.00 36.40 145 LYS D C 1
ATOM 1722 O O . LYS B 2 105 ? 4.565 58.117 56.924 1.00 35.66 145 LYS D O 1
ATOM 1728 N N . ILE B 2 106 ? 3.617 59.677 58.241 1.00 33.48 146 ILE D N 1
ATOM 1729 C CA . ILE B 2 106 ? 3.556 58.842 59.426 1.00 34.09 146 ILE D CA 1
ATOM 1730 C C . ILE B 2 106 ? 2.155 58.975 60.012 1.00 36.52 146 ILE D C 1
ATOM 1731 O O . ILE B 2 106 ? 1.780 60.039 60.504 1.00 32.71 146 ILE D O 1
ATOM 1752 N N . PRO B 2 108 ? -0.621 57.429 62.604 1.00 31.67 148 PRO D N 1
ATOM 1753 C CA . PRO B 2 108 ? -1.062 56.547 63.684 1.00 31.97 148 PRO D CA 1
ATOM 1754 C C . PRO B 2 108 ? -2.320 55.816 63.210 1.00 29.83 148 PRO D C 1
ATOM 1755 O O . PRO B 2 108 ? -3.178 56.406 62.558 1.00 27.56 148 PRO D O 1
ATOM 1759 N N . LEU B 2 109 ? -2.420 54.535 63.517 1.00 24.17 149 LEU D N 1
ATOM 1760 C CA . LEU B 2 109 ? -3.568 53.750 63.084 1.00 25.31 149 LEU D CA 1
ATOM 1761 C C . LEU B 2 109 ? -4.742 53.999 64.021 1.00 31.23 149 LEU D C 1
ATOM 1762 O O . LEU B 2 109 ? -4.599 53.887 65.240 1.00 36.29 149 LEU D O 1
ATOM 1767 N N . GLU B 2 110 ? -5.892 54.344 63.452 1.00 30.51 150 GLU D N 1
ATOM 1768 C CA . GLU B 2 110 ? -7.118 54.464 64.230 1.00 33.45 150 GLU D CA 1
ATOM 1769 C C . GLU B 2 110 ? -7.741 53.071 64.397 1.00 35.74 150 GLU D C 1
ATOM 1770 O O . GLU B 2 110 ? -8.239 52.702 65.457 1.00 35.92 150 GLU D O 1
ATOM 1776 N N . ASP B 2 111 ? -7.679 52.287 63.332 1.00 29.91 151 ASP D N 1
ATOM 1777 C CA . ASP B 2 111 ? -8.278 50.964 63.312 1.00 34.00 151 ASP D CA 1
ATOM 1778 C C . ASP B 2 111 ? -7.134 49.941 63.324 1.00 31.39 151 ASP D C 1
ATOM 1779 O O . ASP B 2 111 ? -6.401 49.846 62.349 1.00 29.70 151 ASP D O 1
ATOM 1792 N N . ASN B 2 113 ? -7.209 46.907 62.869 1.00 24.41 153 ASN D N 1
ATOM 1793 C CA . ASN B 2 113 ? -7.332 45.939 61.780 1.00 24.36 153 ASN D CA 1
ATOM 1794 C C . ASN B 2 113 ? -6.501 46.311 60.539 1.00 28.15 153 ASN D C 1
ATOM 1795 O O . ASN B 2 113 ? -6.224 45.460 59.699 1.00 29.46 153 ASN D O 1
ATOM 1800 N N A GLU B 2 114 ? -6.109 47.572 60.418 0.53 26.51 154 GLU D N 1
ATOM 1801 N N B GLU B 2 114 ? -6.125 47.585 60.434 0.47 26.55 154 GLU D N 1
ATOM 1802 C CA A GLU B 2 114 ? -5.257 47.965 59.301 0.53 25.96 154 GLU D CA 1
ATOM 1803 C CA B GLU B 2 114 ? -5.256 48.042 59.352 0.47 26.05 154 GLU D CA 1
ATOM 1804 C C A GLU B 2 114 ? -3.855 47.388 59.488 0.53 25.33 154 GLU D C 1
ATOM 1805 C C B GLU B 2 114 ? -3.886 47.379 59.495 0.47 25.22 154 GLU D C 1
ATOM 1806 O O A GLU B 2 114 ? -3.126 47.160 58.519 0.53 25.86 154 GLU D O 1
ATOM 1807 O O B GLU B 2 114 ? -3.210 47.086 58.505 0.47 25.89 154 GLU D O 1
ATOM 1818 N N . PHE B 2 115 ? -3.486 47.149 60.739 1.00 23.84 155 PHE D N 1
ATOM 1819 C CA . PHE B 2 115 ? -2.224 46.478 61.034 1.00 23.77 155 PHE D CA 1
ATOM 1820 C C . PHE B 2 115 ? -2.258 45.018 60.520 1.00 24.80 155 PHE D C 1
ATOM 1821 O O . PHE B 2 115 ? -1.361 44.576 59.797 1.00 23.41 155 PHE D O 1
ATOM 1829 N N . THR B 2 116 ? -3.330 44.295 60.821 1.00 24.46 156 THR D N 1
ATOM 1830 C CA . THR B 2 116 ? -3.495 42.932 60.328 1.00 21.59 156 THR D CA 1
ATOM 1831 C C . THR B 2 116 ? -3.496 42.877 58.807 1.00 26.86 156 THR D C 1
ATOM 1832 O O . THR B 2 116 ? -2.808 42.053 58.195 1.00 26.34 156 THR D O 1
ATOM 1836 N N . THR B 2 117 ? -4.286 43.763 58.204 1.00 23.24 157 THR D N 1
ATOM 1837 C CA . THR B 2 117 ? -4.367 43.916 56.750 1.00 26.11 157 THR D CA 1
ATOM 1838 C C . THR B 2 117 ? -2.994 44.138 56.088 1.00 25.69 157 THR D C 1
ATOM 1839 O O . THR B 2 117 ? -2.687 43.586 55.012 1.00 24.43 157 THR D O 1
ATOM 1843 N N . HIS B 2 118 ? -2.159 44.945 56.729 1.00 24.47 158 HIS D N 1
ATOM 1844 C CA . HIS B 2 118 ? -0.814 45.182 56.192 1.00 24.45 158 HIS D CA 1
ATOM 1845 C C . HIS B 2 118 ? -0.002 43.878 56.082 1.00 25.83 158 HIS D C 1
ATOM 1846 O O . HIS B 2 118 ? 0.720 43.647 55.097 1.00 25.71 158 HIS D O 1
ATOM 1853 N N . ILE B 2 119 ? -0.132 43.014 57.083 1.00 25.17 159 ILE D N 1
ATOM 1854 C CA . ILE B 2 119 ? 0.563 41.721 57.047 1.00 24.80 159 ILE D CA 1
ATOM 1855 C C . ILE B 2 119 ? 0.215 40.970 55.765 1.00 24.67 159 ILE D C 1
ATOM 1856 O O . ILE B 2 119 ? 1.099 40.455 55.048 1.00 25.01 159 ILE D O 1
ATOM 1861 N N . LEU B 2 120 ? -1.084 40.909 55.473 1.00 25.68 160 LEU D N 1
ATOM 1862 C CA . LEU B 2 120 ? -1.588 40.212 54.290 1.00 25.97 160 LEU D CA 1
ATOM 1863 C C . LEU B 2 120 ? -1.168 40.907 52.991 1.00 25.01 160 LEU D C 1
ATOM 1864 O O . LEU B 2 120 ? -0.831 40.249 51.999 1.00 24.54 160 LEU D O 1
ATOM 1869 N N . GLU B 2 121 ? -1.169 42.233 53.000 1.00 24.68 161 GLU D N 1
ATOM 1870 C CA . GLU B 2 121 ? -0.738 42.987 51.823 1.00 27.66 161 GLU D CA 1
ATOM 1871 C C . GLU B 2 121 ? 0.743 42.773 51.557 1.00 23.30 161 GLU D C 1
ATOM 1872 O O . GLU B 2 121 ? 1.158 42.622 50.400 1.00 24.25 161 GLU D O 1
ATOM 1878 N N . VAL B 2 122 ? 1.539 42.730 52.619 1.00 22.76 162 VAL D N 1
ATOM 1879 C CA . VAL B 2 122 ? 2.964 42.417 52.461 1.00 24.35 162 VAL D CA 1
ATOM 1880 C C . VAL B 2 122 ? 3.149 41.067 51.781 1.00 25.91 162 VAL D C 1
ATOM 1881 O O . VAL B 2 122 ? 3.894 40.925 50.805 1.00 26.56 162 VAL D O 1
ATOM 1885 N N . ILE B 2 123 ? 2.463 40.063 52.297 1.00 25.63 163 ILE D N 1
ATOM 1886 C CA . ILE B 2 123 ? 2.697 38.713 51.807 1.00 25.08 163 ILE D CA 1
ATOM 1887 C C . ILE B 2 123 ? 2.270 38.618 50.342 1.00 28.15 163 ILE D C 1
ATOM 1888 O O . ILE B 2 123 ? 3.022 38.104 49.497 1.00 27.91 163 ILE D O 1
ATOM 1893 N N . ASN B 2 124 ? 1.099 39.167 50.031 1.00 25.23 164 ASN D N 1
ATOM 1894 C CA . ASN B 2 124 ? 0.627 39.167 48.651 1.00 30.03 164 ASN D CA 1
ATOM 1895 C C . ASN B 2 124 ? 1.514 39.956 47.685 1.00 30.86 164 ASN D C 1
ATOM 1896 O O . ASN B 2 124 ? 1.829 39.479 46.584 1.00 31.48 164 ASN D O 1
ATOM 1901 N N . ALA B 2 125 ? 1.935 41.147 48.096 1.00 26.58 165 ALA D N 1
ATOM 1902 C CA . ALA B 2 125 ? 2.775 41.963 47.232 1.00 28.92 165 ALA D CA 1
ATOM 1903 C C . ALA B 2 125 ? 4.073 41.247 46.881 1.00 33.02 165 ALA D C 1
ATOM 1904 O O . ALA B 2 125 ? 4.534 41.313 45.739 1.00 39.04 165 ALA D O 1
ATOM 1906 N N . HIS B 2 126 ? 4.665 40.559 47.852 1.00 29.98 166 HIS D N 1
ATOM 1907 C CA . HIS B 2 126 ? 5.988 40.002 47.630 1.00 29.86 166 HIS D CA 1
ATOM 1908 C C . HIS B 2 126 ? 5.922 38.695 46.855 1.00 32.76 166 HIS D C 1
ATOM 1909 O O . HIS B 2 126 ? 6.827 38.373 46.097 1.00 36.76 166 HIS D O 1
ATOM 1924 N N . VAL B 2 128 ? 3.654 38.246 44.404 1.00 43.85 168 VAL D N 1
ATOM 1925 C CA . VAL B 2 128 ? 3.521 38.784 43.058 1.00 48.52 168 VAL D CA 1
ATOM 1926 C C . VAL B 2 128 ? 4.851 39.279 42.474 1.00 51.56 168 VAL D C 1
ATOM 1927 O O . VAL B 2 128 ? 5.170 38.994 41.318 1.00 54.33 168 VAL D O 1
ATOM 1931 N N . LEU B 2 129 ? 5.635 40.002 43.266 1.00 49.38 169 LEU D N 1
ATOM 1932 C CA . LEU B 2 129 ? 6.892 40.539 42.766 1.00 52.71 169 LEU D CA 1
ATOM 1933 C C . LEU B 2 129 ? 7.947 39.463 42.546 1.00 52.42 169 LEU D C 1
ATOM 1934 O O . LEU B 2 129 ? 8.850 39.626 41.729 1.00 52.61 169 LEU D O 1
ATOM 1939 N N . SER B 2 130 ? 7.839 38.369 43.286 1.00 51.29 170 SER D N 1
ATOM 1940 C CA . SER B 2 130 ? 8.834 37.302 43.217 1.00 57.32 170 SER D CA 1
ATOM 1941 C C . SER B 2 130 ? 8.823 36.597 41.858 1.00 64.74 170 SER D C 1
ATOM 1942 O O . SER B 2 130 ? 9.818 35.996 41.455 1.00 65.82 170 SER D O 1
ATOM 1945 N N . LYS B 2 131 ? 7.689 36.661 41.166 1.00 70.46 171 LYS D N 1
ATOM 1946 C CA . LYS B 2 131 ? 7.541 36.005 39.871 1.00 80.31 171 LYS D CA 1
ATOM 1947 C C . LYS B 2 131 ? 8.040 36.899 38.741 1.00 89.72 171 LYS D C 1
ATOM 1948 O O . LYS B 2 131 ? 8.453 36.413 37.688 1.00 92.57 171 LYS D O 1
ATOM 1954 N N . ALA B 2 132 ? 7.992 38.209 38.970 1.00 95.18 172 ALA D N 1
ATOM 1955 C CA . ALA B 2 132 ? 8.535 39.182 38.031 1.00 101.44 172 ALA D CA 1
ATOM 1956 C C . ALA B 2 132 ? 10.027 39.375 38.286 1.00 104.03 172 ALA D C 1
ATOM 1957 O O . ALA B 2 132 ? 10.656 38.575 38.985 1.00 104.43 172 ALA D O 1
ATOM 1959 N N . SER C 1 1 ? 19.681 39.792 80.810 1.00 114.10 1 SER C N 1
ATOM 1960 C CA . SER C 1 1 ? 19.524 38.902 79.690 1.00 109.24 1 SER C CA 1
ATOM 1961 C C . SER C 1 1 ? 19.656 39.653 78.388 1.00 99.00 1 SER C C 1
ATOM 1962 O O . SER C 1 1 ? 19.844 40.846 78.386 1.00 97.75 1 SER C O 1
ATOM 1965 N N . VAL C 1 2 ? 19.597 38.933 77.280 1.00 91.45 2 VAL C N 1
ATOM 1966 C CA . VAL C 1 2 ? 19.774 39.530 75.971 1.00 85.40 2 VAL C CA 1
ATOM 1967 C C . VAL C 1 2 ? 18.592 40.427 75.706 1.00 80.66 2 VAL C C 1
ATOM 1968 O O . VAL C 1 2 ? 17.507 40.177 76.185 1.00 79.30 2 VAL C O 1
ATOM 1972 N N . ASP C 1 3 ? 18.802 41.479 74.944 1.00 77.20 3 ASP C N 1
ATOM 1973 C CA . ASP C 1 3 ? 17.699 42.330 74.576 1.00 73.80 3 ASP C CA 1
ATOM 1974 C C . ASP C 1 3 ? 16.932 41.775 73.382 1.00 61.15 3 ASP C C 1
ATOM 1975 O O . ASP C 1 3 ? 17.380 41.793 72.263 1.00 52.28 3 ASP C O 1
ATOM 2004 N N . ASP C 1 6 ? 15.837 43.662 70.047 1.00 39.03 6 ASP C N 1
ATOM 2005 C CA . ASP C 1 6 ? 16.751 43.724 68.917 1.00 41.67 6 ASP C CA 1
ATOM 2006 C C . ASP C 1 6 ? 16.824 42.398 68.144 1.00 40.34 6 ASP C C 1
ATOM 2007 O O . ASP C 1 6 ? 17.667 42.235 67.275 1.00 45.15 6 ASP C O 1
ATOM 2012 N N . LEU C 1 7 ? 15.942 41.455 68.459 1.00 29.83 7 LEU C N 1
ATOM 2013 C CA . LEU C 1 7 ? 15.878 40.184 67.734 1.00 27.62 7 LEU C CA 1
ATOM 2014 C C . LEU C 1 7 ? 14.544 40.103 66.971 1.00 25.37 7 LEU C C 1
ATOM 2015 O O . LEU C 1 7 ? 13.603 40.820 67.302 1.00 26.98 7 LEU C O 1
ATOM 2020 N N . PRO C 1 8 ? 14.454 39.221 65.965 1.00 27.27 8 PRO C N 1
ATOM 2021 C CA . PRO C 1 8 ? 13.126 38.911 65.425 1.00 23.56 8 PRO C CA 1
ATOM 2022 C C . PRO C 1 8 ? 12.272 38.208 66.482 1.00 20.67 8 PRO C C 1
ATOM 2023 O O . PRO C 1 8 ? 12.775 37.353 67.226 1.00 22.09 8 PRO C O 1
ATOM 2027 N N . ARG C 1 9 ? 11.001 38.578 66.570 1.00 19.60 9 ARG C N 1
ATOM 2028 C CA . ARG C 1 9 ? 10.079 37.890 67.451 1.00 23.85 9 ARG C CA 1
ATOM 2029 C C . ARG C 1 9 ? 8.942 37.365 66.581 1.00 27.75 9 ARG C C 1
ATOM 2030 O O . ARG C 1 9 ? 8.376 38.104 65.776 1.00 24.06 9 ARG C O 1
ATOM 2038 N N . SER C 1 10 ? 8.636 36.080 66.719 1.00 22.28 10 SER C N 1
ATOM 2039 C CA . SER C 1 10 ? 7.636 35.445 65.865 1.00 20.47 10 SER C CA 1
ATOM 2040 C C . SER C 1 10 ? 6.233 35.655 66.397 1.00 19.16 10 SER C C 1
ATOM 2041 O O . SER C 1 10 ? 5.992 35.452 67.583 1.00 21.14 10 SER C O 1
ATOM 2044 N N . ARG C 1 11 ? 5.315 36.049 65.513 1.00 19.17 11 ARG C N 1
ATOM 2045 C CA . ARG C 1 11 ? 3.904 36.144 65.846 1.00 21.42 11 ARG C CA 1
ATOM 2046 C C . ARG C 1 11 ? 3.291 34.757 65.812 1.00 23.69 11 ARG C C 1
ATOM 2047 O O . ARG C 1 11 ? 3.310 34.100 64.789 1.00 25.46 11 ARG C O 1
ATOM 2055 N N . ILE C 1 12 ? 2.763 34.310 66.940 1.00 20.41 12 ILE C N 1
ATOM 2056 C CA . ILE C 1 12 ? 2.293 32.944 67.064 1.00 24.41 12 ILE C CA 1
ATOM 2057 C C . ILE C 1 12 ? 0.923 32.945 67.712 1.00 26.37 12 ILE C C 1
ATOM 2058 O O . ILE C 1 12 ? 0.431 33.986 68.171 1.00 27.80 12 ILE C O 1
ATOM 2063 N N . ASN C 1 13 ? 0.307 31.771 67.755 1.00 24.58 13 ASN C N 1
ATOM 2064 C CA . ASN C 1 13 ? -0.896 31.583 68.553 1.00 28.86 13 ASN C CA 1
ATOM 2065 C C . ASN C 1 13 ? -0.625 30.490 69.595 1.00 32.15 13 ASN C C 1
ATOM 2066 O O . ASN C 1 13 ? 0.496 29.974 69.680 1.00 30.76 13 ASN C O 1
ATOM 2071 N N . ALA C 1 14 ? -1.623 30.155 70.406 1.00 27.37 14 ALA C N 1
ATOM 2072 C CA . ALA C 1 14 ? -1.365 29.273 71.544 1.00 32.26 14 ALA C CA 1
ATOM 2073 C C . ALA C 1 14 ? -1.002 27.861 71.091 1.00 34.63 14 ALA C C 1
ATOM 2074 O O . ALA C 1 14 ? -0.198 27.188 71.736 1.00 33.33 14 ALA C O 1
ATOM 2076 N N . GLY C 1 15 ? -1.567 27.430 69.967 1.00 33.08 15 GLY C N 1
ATOM 2077 C CA . GLY C 1 15 ? -1.278 26.105 69.433 1.00 34.76 15 GLY C CA 1
ATOM 2078 C C . GLY C 1 15 ? 0.171 25.948 69.000 1.00 36.66 15 GLY C C 1
ATOM 2079 O O . GLY C 1 15 ? 0.653 24.836 68.749 1.00 33.89 15 GLY C O 1
ATOM 2088 N N . LEU C 1 17 ? 2.746 27.369 70.838 1.00 31.07 17 LEU C N 1
ATOM 2089 C CA . LEU C 1 17 ? 3.645 27.638 71.963 1.00 32.06 17 LEU C CA 1
ATOM 2090 C C . LEU C 1 17 ? 4.652 26.509 72.220 1.00 35.10 17 LEU C C 1
ATOM 2091 O O . LEU C 1 17 ? 5.833 26.756 72.512 1.00 33.96 17 LEU C O 1
ATOM 2096 N N . ALA C 1 18 ? 4.182 25.274 72.119 1.00 34.71 18 ALA C N 1
ATOM 2097 C CA . ALA C 1 18 ? 5.039 24.130 72.405 1.00 40.67 18 ALA C CA 1
ATOM 2098 C C . ALA C 1 18 ? 6.143 24.023 71.356 1.00 43.17 18 ALA C C 1
ATOM 2099 O O . ALA C 1 18 ? 7.277 23.657 71.669 1.00 47.38 18 ALA C O 1
ATOM 2101 N N A GLN C 1 19 ? 5.816 24.366 70.116 0.57 40.83 19 GLN C N 1
ATOM 2102 N N B GLN C 1 19 ? 5.820 24.371 70.113 0.43 40.76 19 GLN C N 1
ATOM 2103 C CA A GLN C 1 19 ? 6.812 24.366 69.055 0.57 39.13 19 GLN C CA 1
ATOM 2104 C CA B GLN C 1 19 ? 6.820 24.362 69.050 0.43 39.19 19 GLN C CA 1
ATOM 2105 C C A GLN C 1 19 ? 7.833 25.509 69.188 0.57 35.83 19 GLN C C 1
ATOM 2106 C C B GLN C 1 19 ? 7.744 25.589 69.056 0.43 35.75 19 GLN C C 1
ATOM 2107 O O A GLN C 1 19 ? 8.925 25.434 68.620 0.57 36.08 19 GLN C O 1
ATOM 2108 O O B GLN C 1 19 ? 8.681 25.653 68.258 0.43 36.28 19 GLN C O 1
ATOM 2119 N N . PHE C 1 20 ? 7.493 26.547 69.953 1.00 31.88 20 PHE C N 1
ATOM 2120 C CA . PHE C 1 20 ? 8.358 27.748 70.072 1.00 32.36 20 PHE C CA 1
ATOM 2121 C C . PHE C 1 20 ? 9.072 27.907 71.421 1.00 29.88 20 PHE C C 1
ATOM 2122 O O . PHE C 1 20 ? 9.479 29.017 71.796 1.00 29.47 20 PHE C O 1
ATOM 2130 N N . ILE C 1 21 ? 9.241 26.803 72.146 1.00 28.68 21 ILE C N 1
ATOM 2131 C CA . ILE C 1 21 ? 9.946 26.835 73.427 1.00 30.15 21 ILE C CA 1
ATOM 2132 C C . ILE C 1 21 ? 11.284 27.530 73.292 1.00 27.52 21 ILE C C 1
ATOM 2133 O O . ILE C 1 21 ? 12.037 27.244 72.368 1.00 27.02 21 ILE C O 1
ATOM 2138 N N . ASP C 1 22 ? 11.545 28.467 74.201 1.00 27.99 22 ASP C N 1
ATOM 2139 C CA . ASP C 1 22 ? 12.802 29.210 74.280 1.00 27.42 22 ASP C CA 1
ATOM 2140 C C . ASP C 1 22 ? 13.024 30.242 73.164 1.00 28.28 22 ASP C C 1
ATOM 2141 O O . ASP C 1 22 ? 14.087 30.861 73.084 1.00 26.74 22 ASP C O 1
ATOM 2146 N N . LYS C 1 23 ? 12.006 30.452 72.333 1.00 26.23 23 LYS C N 1
ATOM 2147 C CA . LYS C 1 23 ? 12.088 31.412 71.248 1.00 23.22 23 LYS C CA 1
ATOM 2148 C C . LYS C 1 23 ? 11.443 32.758 71.592 1.00 24.90 23 LYS C C 1
ATOM 2149 O O . LYS C 1 23 ? 10.464 32.788 72.331 1.00 24.69 23 LYS C O 1
ATOM 2155 N N . PRO C 1 24 ? 12.005 33.873 71.073 1.00 23.53 24 PRO C N 1
ATOM 2156 C CA . PRO C 1 24 ? 11.350 35.182 71.231 1.00 21.11 24 PRO C CA 1
ATOM 2157 C C . PRO C 1 24 ? 10.065 35.200 70.414 1.00 24.76 24 PRO C C 1
ATOM 2158 O O . PRO C 1 24 ? 10.081 34.811 69.238 1.00 22.36 24 PRO C O 1
ATOM 2162 N N . VAL C 1 25 ? 8.970 35.631 71.031 1.00 22.73 25 VAL C N 1
ATOM 2163 C CA . VAL C 1 25 ? 7.680 35.628 70.363 1.00 21.28 25 VAL C CA 1
ATOM 2164 C C . VAL C 1 25 ? 6.884 36.900 70.622 1.00 26.06 25 VAL C C 1
ATOM 2165 O O . VAL C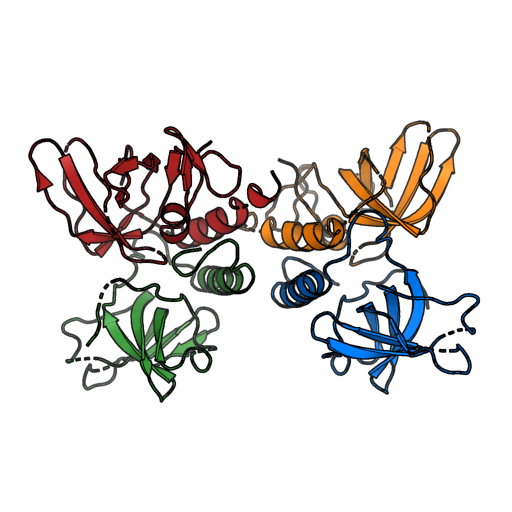 1 25 ? 7.201 37.720 71.497 1.00 22.04 25 VAL C O 1
ATOM 2169 N N . CYS C 1 26 ? 5.842 37.046 69.824 1.00 23.63 26 CYS C N 1
ATOM 2170 C CA . CYS C 1 26 ? 4.891 38.129 69.989 1.00 22.49 26 CYS C CA 1
ATOM 2171 C C . CYS C 1 26 ? 3.512 37.453 69.953 1.00 26.31 26 CYS C C 1
ATOM 2172 O O . CYS C 1 26 ? 3.148 36.812 68.964 1.00 29.66 26 CYS C O 1
ATOM 2175 N N . PHE C 1 27 ? 2.783 37.537 71.062 1.00 23.31 27 PHE C N 1
ATOM 2176 C CA . PHE C 1 27 ? 1.511 36.825 71.210 1.00 24.71 27 PHE C CA 1
ATOM 2177 C C . PHE C 1 27 ? 0.371 37.827 71.432 1.00 26.38 27 PHE C C 1
ATOM 2178 O O . PHE C 1 27 ? 0.390 38.583 72.405 1.00 25.48 27 PHE C O 1
ATOM 2186 N N . VAL C 1 28 ? -0.595 37.844 70.520 1.00 26.09 28 VAL C N 1
ATOM 2187 C CA . VAL C 1 28 ? -1.720 38.793 70.589 1.00 24.57 28 VAL C CA 1
ATOM 2188 C C . VAL C 1 28 ? -2.948 37.993 71.009 1.00 27.95 28 VAL C C 1
ATOM 2189 O O . VAL C 1 28 ? -3.214 36.946 70.434 1.00 27.03 28 VAL C O 1
ATOM 2193 N N . GLY C 1 29 ? -3.662 38.457 72.035 1.00 24.70 29 GLY C N 1
ATOM 2194 C CA . GLY C 1 29 ? -4.837 37.744 72.496 1.00 25.56 29 GLY C CA 1
ATOM 2195 C C . GLY C 1 29 ? -5.725 38.596 73.388 1.00 30.49 29 GLY C C 1
ATOM 2196 O O . GLY C 1 29 ? -5.369 39.717 73.747 1.00 28.00 29 GLY C O 1
ATOM 2197 N N . ARG C 1 30 ? -6.886 38.049 73.740 1.00 29.31 30 ARG C N 1
ATOM 2198 C CA . ARG C 1 30 ? -7.837 38.731 74.613 1.00 31.30 30 ARG C CA 1
ATOM 2199 C C . ARG C 1 30 ? -7.560 38.388 76.068 1.00 34.86 30 ARG C C 1
ATOM 2200 O O . ARG C 1 30 ? -7.418 37.214 76.424 1.00 35.67 30 ARG C O 1
ATOM 2208 N N . LEU C 1 31 ? -7.467 39.412 76.909 1.00 37.33 31 LEU C N 1
ATOM 2209 C CA . LEU C 1 31 ? -7.265 39.191 78.331 1.00 37.47 31 LEU C CA 1
ATOM 2210 C C . LEU C 1 31 ? -8.447 38.419 78.911 1.00 41.74 31 LEU C C 1
ATOM 2211 O O . LEU C 1 31 ? -9.605 38.824 78.751 1.00 39.47 31 LEU C O 1
ATOM 2216 N N . GLU C 1 32 ? -8.148 37.305 79.573 1.00 41.62 32 GLU C N 1
ATOM 2217 C CA . GLU C 1 32 ? -9.169 36.427 80.123 1.00 44.31 32 GLU C CA 1
ATOM 2218 C C . GLU C 1 32 ? -9.210 36.518 81.634 1.00 45.59 32 GLU C C 1
ATOM 2219 O O . GLU C 1 32 ? -10.273 36.442 82.235 1.00 47.86 32 GLU C O 1
ATOM 2225 N N . LYS C 1 33 ? -8.052 36.706 82.246 1.00 44.46 33 LYS C N 1
ATOM 2226 C CA . LYS C 1 33 ? -7.956 36.644 83.693 1.00 50.59 33 LYS C CA 1
ATOM 2227 C C . LYS C 1 33 ? -6.588 37.084 84.159 1.00 50.51 33 LYS C C 1
ATOM 2228 O O . LYS C 1 33 ? -5.570 36.736 83.556 1.00 50.54 33 LYS C O 1
ATOM 2234 N N . ILE C 1 34 ? -6.565 37.830 85.230 1.00 48.88 34 ILE C N 1
ATOM 2235 C CA . ILE C 1 34 ? -5.339 38.212 85.858 1.00 48.98 34 ILE C CA 1
ATOM 2236 C C . ILE C 1 34 ? -5.209 37.493 87.188 1.00 52.74 34 ILE C C 1
ATOM 2237 O O . ILE C 1 34 ? -6.107 37.501 87.977 1.00 53.07 34 ILE C O 1
ATOM 2242 N N . HIS C 1 35 ? -4.081 36.861 87.417 1.00 53.81 35 HIS C N 1
ATOM 2243 C CA . HIS C 1 35 ? -3.771 36.240 88.685 1.00 56.06 35 HIS C CA 1
ATOM 2244 C C . HIS C 1 35 ? -3.668 37.263 89.829 1.00 57.60 35 HIS C C 1
ATOM 2245 O O . HIS C 1 35 ? -3.155 38.349 89.674 1.00 55.58 35 HIS C O 1
ATOM 2252 N N . PRO C 1 36 ? -4.165 36.883 90.993 1.00 62.02 36 PRO C N 1
ATOM 2253 C CA . PRO C 1 36 ? -4.227 37.771 92.154 1.00 61.46 36 PRO C CA 1
ATOM 2254 C C . PRO C 1 36 ? -2.937 38.436 92.503 1.00 56.91 36 PRO C C 1
ATOM 2255 O O . PRO C 1 36 ? -2.967 39.514 93.022 1.00 50.26 36 PRO C O 1
ATOM 2259 N N . THR C 1 37 ? -1.812 37.807 92.204 1.00 57.49 37 THR C N 1
ATOM 2260 C CA . THR C 1 37 ? -0.530 38.438 92.461 1.00 57.92 37 THR C CA 1
ATOM 2261 C C . THR C 1 37 ? -0.204 39.500 91.448 1.00 54.20 37 THR C C 1
ATOM 2262 O O . THR C 1 37 ? 0.683 40.284 91.644 1.00 55.15 37 THR C O 1
ATOM 2266 N N . GLY C 1 38 ? -0.940 39.514 90.352 1.00 62.65 38 GLY C N 1
ATOM 2267 C CA . GLY C 1 38 ? -0.669 40.432 89.269 1.00 54.23 38 GLY C CA 1
ATOM 2268 C C . GLY C 1 38 ? 0.605 40.114 88.509 1.00 49.12 38 GLY C C 1
ATOM 2269 O O . GLY C 1 38 ? 1.167 40.959 87.872 1.00 44.04 38 GLY C O 1
ATOM 2270 N N . LYS C 1 39 ? 1.062 38.883 88.612 1.00 48.61 39 LYS C N 1
ATOM 2271 C CA . LYS C 1 39 ? 2.322 38.500 88.035 1.00 49.14 39 LYS C CA 1
ATOM 2272 C C . LYS C 1 39 ? 2.106 37.452 87.022 1.00 46.38 39 LYS C C 1
ATOM 2273 O O . LYS C 1 39 ? 3.034 36.869 86.553 1.00 45.76 39 LYS C O 1
ATOM 2287 N N . PHE C 1 41 ? -1.055 36.392 83.846 1.00 36.41 41 PHE C N 1
ATOM 2288 C CA . PHE C 1 41 ? -2.322 36.594 83.207 1.00 38.34 41 PHE C CA 1
ATOM 2289 C C . PHE C 1 41 ? -2.498 35.681 82.035 1.00 38.98 41 PHE C C 1
ATOM 2290 O O . PHE C 1 41 ? -1.545 35.143 81.515 1.00 35.90 41 PHE C O 1
ATOM 2298 N N . ILE C 1 42 ? -3.738 35.515 81.648 1.00 34.98 42 ILE C N 1
ATOM 2299 C CA . ILE C 1 42 ? -4.136 34.638 80.564 1.00 37.87 42 ILE C CA 1
ATOM 2300 C C . ILE C 1 42 ? -4.687 35.442 79.378 1.00 37.83 42 ILE C C 1
ATOM 2301 O O . ILE C 1 42 ? -5.497 36.364 79.555 1.00 38.09 42 ILE C O 1
ATOM 2306 N N . LEU C 1 43 ? -4.250 35.070 78.179 1.00 32.45 43 LEU C N 1
ATOM 2307 C CA . LEU C 1 43 ? -4.767 35.628 76.936 1.00 30.16 43 LEU C CA 1
ATOM 2308 C C . LEU C 1 43 ? -5.288 34.502 76.096 1.00 31.95 43 LEU C C 1
ATOM 2309 O O . LEU C 1 43 ? -4.687 33.438 76.058 1.00 35.04 43 LEU C O 1
ATOM 2314 N N . SER C 1 44 ? -6.397 34.741 75.401 1.00 28.66 44 SER C N 1
ATOM 2315 C CA . SER C 1 44 ? -6.940 33.775 74.474 1.00 29.46 44 SER C CA 1
ATOM 2316 C C . SER C 1 44 ? -6.704 34.280 73.067 1.00 30.66 44 SER C C 1
ATOM 2317 O O . SER C 1 44 ? -6.911 35.460 72.786 1.00 32.79 44 SER C O 1
ATOM 2320 N N . ASP C 1 45 ? -6.275 33.382 72.192 1.00 29.46 45 ASP C N 1
ATOM 2321 C CA . ASP C 1 45 ? -5.969 33.738 70.821 1.00 26.38 45 ASP C CA 1
ATOM 2322 C C . ASP C 1 45 ? -7.224 33.736 69.952 1.00 27.47 45 ASP C C 1
ATOM 2323 O O . ASP C 1 45 ? -8.336 33.564 70.452 1.00 28.85 45 ASP C O 1
ATOM 2328 N N . GLY C 1 46 ? -7.049 33.939 68.653 1.00 27.47 46 GLY C N 1
ATOM 2329 C CA . GLY C 1 46 ? -8.177 34.025 67.737 1.00 30.69 46 GLY C CA 1
ATOM 2330 C C . GLY C 1 46 ? -8.834 32.691 67.424 1.00 35.18 46 GLY C C 1
ATOM 2331 O O . GLY C 1 46 ? -9.761 32.629 66.610 1.00 35.48 46 GLY C O 1
ATOM 2332 N N . GLU C 1 47 ? -8.327 31.622 68.041 1.00 35.80 47 GLU C N 1
ATOM 2333 C CA . GLU C 1 47 ? -8.929 30.292 67.957 1.00 39.72 47 GLU C CA 1
ATOM 2334 C C . GLU C 1 47 ? -9.529 29.929 69.312 1.00 42.39 47 GLU C C 1
ATOM 2335 O O . GLU C 1 47 ? -9.951 28.798 69.524 1.00 42.73 47 GLU C O 1
ATOM 2341 N N . GLY C 1 48 ? -9.539 30.883 70.235 1.00 39.09 48 GLY C N 1
ATOM 2342 C CA . GLY C 1 48 ? -10.080 30.652 71.561 1.00 39.12 48 GLY C CA 1
ATOM 2343 C C . GLY C 1 48 ? -9.235 29.759 72.454 1.00 42.55 48 GLY C C 1
ATOM 2344 O O . GLY C 1 48 ? -9.729 29.243 73.453 1.00 41.13 48 GLY C O 1
ATOM 2345 N N . LYS C 1 49 ? -7.976 29.558 72.121 1.00 38.29 49 LYS C N 1
ATOM 2346 C CA . LYS C 1 49 ? -7.088 28.776 72.970 1.00 38.74 49 LYS C CA 1
ATOM 2347 C C . LYS C 1 49 ? -6.251 29.675 73.853 1.00 39.28 49 LYS C C 1
ATOM 2348 O O . LYS C 1 49 ? -5.853 30.731 73.435 1.00 32.09 49 LYS C O 1
ATOM 2354 N N . ASN C 1 50 ? -5.996 29.252 75.080 1.00 37.38 50 ASN C N 1
ATOM 2355 C CA . ASN C 1 50 ? -5.319 30.095 76.059 1.00 37.61 50 ASN C CA 1
ATOM 2356 C C . ASN C 1 50 ? -3.800 30.013 76.045 1.00 38.27 50 ASN C C 1
ATOM 2357 O O . ASN C 1 50 ? -3.230 28.962 75.751 1.00 37.36 50 ASN C O 1
ATOM 2362 N N . GLY C 1 51 ? -3.154 31.132 76.369 1.00 34.97 51 GLY C N 1
ATOM 2363 C CA . GLY C 1 51 ? -1.726 31.163 76.638 1.00 36.70 51 GLY C CA 1
ATOM 2364 C C . GLY C 1 51 ? -1.491 31.864 77.963 1.00 36.84 51 GLY C C 1
ATOM 2365 O O . GLY C 1 51 ? -2.148 32.857 78.268 1.00 39.38 51 GLY C O 1
ATOM 2366 N N A THR C 1 52 ? -0.537 31.358 78.738 0.64 34.05 52 THR C N 1
ATOM 2367 N N B THR C 1 52 ? -0.575 31.347 78.775 0.36 34.64 52 THR C N 1
ATOM 2368 C CA A THR C 1 52 ? -0.221 31.935 80.039 0.64 35.40 52 THR C CA 1
ATOM 2369 C CA B THR C 1 52 ? -0.301 31.972 80.069 0.36 35.36 52 THR C CA 1
ATOM 2370 C C A THR C 1 52 ? 0.966 32.879 79.951 0.64 36.50 52 THR C C 1
ATOM 2371 C C B THR C 1 52 ? 0.955 32.842 80.038 0.36 36.00 52 THR C C 1
ATOM 2372 O O A THR C 1 52 ? 2.012 32.532 79.404 0.64 34.84 52 THR C O 1
ATOM 2373 O O B THR C 1 52 ? 2.026 32.408 79.613 0.36 35.35 52 THR C O 1
ATOM 2380 N N . ILE C 1 53 ? 0.798 34.080 80.494 1.00 36.02 53 ILE C N 1
ATOM 2381 C CA . ILE C 1 53 ? 1.840 35.090 80.427 1.00 34.72 53 ILE C CA 1
ATOM 2382 C C . ILE C 1 53 ? 2.366 35.329 81.830 1.00 37.37 53 ILE C C 1
ATOM 2383 O O . ILE C 1 53 ? 1.589 35.573 82.750 1.00 38.62 53 ILE C O 1
ATOM 2388 N N . GLU C 1 54 ? 3.682 35.273 82.002 1.00 34.93 54 GLU C N 1
ATOM 2389 C CA . GLU C 1 54 ? 4.274 35.541 83.310 1.00 36.51 54 GLU C CA 1
ATOM 2390 C C . GLU C 1 54 ? 5.064 36.824 83.314 1.00 33.45 54 GLU C C 1
ATOM 2391 O O . GLU C 1 54 ? 5.667 37.199 82.310 1.00 34.14 54 GLU C O 1
ATOM 2397 N N . LEU C 1 55 ? 5.065 37.505 84.450 1.00 34.71 55 LEU C N 1
ATOM 2398 C CA . LEU C 1 55 ? 5.835 38.723 84.583 1.00 41.59 55 LEU C CA 1
ATOM 2399 C C . LEU C 1 55 ? 6.833 38.551 85.711 1.00 49.36 55 LEU C C 1
ATOM 2400 O O . LEU C 1 55 ? 6.645 37.712 86.591 1.00 48.97 55 LEU C O 1
ATOM 2421 N N . GLU C 1 57 ? 7.679 41.247 87.582 1.00 57.58 57 GLU C N 1
ATOM 2422 C CA . GLU C 1 57 ? 7.095 42.139 88.589 1.00 62.34 57 GLU C CA 1
ATOM 2423 C C . GLU C 1 57 ? 5.581 42.234 88.389 1.00 59.53 57 GLU C C 1
ATOM 2424 O O . GLU C 1 57 ? 5.077 41.919 87.313 1.00 57.11 57 GLU C O 1
ATOM 2430 N N . PRO C 1 58 ? 4.845 42.671 89.424 1.00 58.00 58 PRO C N 1
ATOM 2431 C CA . PRO C 1 58 ? 3.386 42.742 89.291 1.00 56.35 58 PRO C CA 1
ATOM 2432 C C . PRO C 1 58 ? 2.943 43.827 88.315 1.00 52.44 58 PRO C C 1
ATOM 2433 O O . PRO C 1 58 ? 3.616 44.852 88.202 1.00 48.35 58 PRO C O 1
ATOM 2437 N N . LEU C 1 59 ? 1.835 43.589 87.611 1.00 52.46 59 LEU C N 1
ATOM 2438 C CA . LEU C 1 59 ? 1.235 44.606 86.750 1.00 50.78 59 LEU C CA 1
ATOM 2439 C C . LEU C 1 59 ? 1.043 45.885 87.549 1.00 55.00 59 LEU C C 1
ATOM 2440 O O . LEU C 1 59 ? 0.588 45.842 88.692 1.00 58.70 59 LEU C O 1
ATOM 2445 N N . ASP C 1 60 ? 1.395 47.019 86.954 1.00 55.46 60 ASP C N 1
ATOM 2446 C CA . ASP C 1 60 ? 1.217 48.299 87.619 1.00 64.96 60 ASP C CA 1
ATOM 2447 C C . ASP C 1 60 ? 0.073 49.081 86.981 1.00 65.02 60 ASP C C 1
ATOM 2448 O O . ASP C 1 60 ? 0.007 50.302 87.088 1.00 67.58 60 ASP C O 1
ATOM 2453 N N . GLU C 1 61 ? -0.821 48.356 86.314 1.00 65.24 61 GLU C N 1
ATOM 2454 C CA . GLU C 1 61 ? -2.022 48.933 85.719 1.00 66.70 61 GLU C CA 1
ATOM 2455 C C . GLU C 1 61 ? -3.015 47.823 85.387 1.00 63.72 61 GLU C C 1
ATOM 2456 O O . GLU C 1 61 ? -2.634 46.671 85.174 1.00 59.71 61 GLU C O 1
ATOM 2462 N N A GLU C 1 62 ? -4.293 48.167 85.353 0.50 64.55 62 GLU C N 1
ATOM 2463 N N B GLU C 1 62 ? -4.193 48.167 85.353 0.50 64.53 62 GLU C N 1
ATOM 2464 C CA A GLU C 1 62 ? -5.316 47.194 85.022 0.50 65.19 62 GLU C CA 1
ATOM 2465 C CA B GLU C 1 62 ? -5.216 47.194 85.022 0.50 64.82 62 GLU C CA 1
ATOM 2466 C C A GLU C 1 62 ? -5.365 47.073 83.512 0.50 62.88 62 GLU C C 1
ATOM 2467 C C B GLU C 1 62 ? -5.265 47.073 83.512 0.50 62.81 62 GLU C C 1
ATOM 2468 O O A GLU C 1 62 ? -5.563 48.070 82.819 0.50 65.23 62 GLU C O 1
ATOM 2469 O O B GLU C 1 62 ? -5.463 48.070 82.819 0.50 65.20 62 GLU C O 1
ATOM 2480 N N . ILE C 1 63 ? -5.174 45.867 82.993 1.00 49.82 63 ILE C N 1
ATOM 2481 C CA . ILE C 1 63 ? -5.215 45.676 81.550 1.00 42.30 63 ILE C CA 1
ATOM 2482 C C . ILE C 1 63 ? -6.479 44.936 81.170 1.00 39.16 63 ILE C C 1
ATOM 2483 O O . ILE C 1 63 ? -7.028 44.194 81.975 1.00 38.07 63 ILE C O 1
ATOM 2488 N N . SER C 1 64 ? -6.934 45.135 79.939 1.00 36.26 64 SER C N 1
ATOM 2489 C CA . SER C 1 64 ? -8.141 44.480 79.461 1.00 36.69 64 SER C CA 1
ATOM 2490 C C . SER C 1 64 ? -8.141 44.538 77.949 1.00 35.76 64 SER C C 1
ATOM 2491 O O . SER C 1 64 ? -7.309 45.225 77.358 1.00 37.46 64 SER C O 1
ATOM 2494 N N . GLY C 1 65 ? -9.083 43.830 77.335 1.00 35.21 65 GLY C N 1
ATOM 2495 C CA . GLY C 1 65 ? -9.252 43.851 75.896 1.00 34.82 65 GLY C CA 1
ATOM 2496 C C . GLY C 1 65 ? -8.157 43.064 75.190 1.00 32.86 65 GLY C C 1
ATOM 2497 O O . GLY C 1 65 ? -7.700 42.028 75.680 1.00 30.71 65 GLY C O 1
ATOM 2498 N N . ILE C 1 66 ? -7.739 43.559 74.033 1.00 28.21 66 ILE C N 1
ATOM 2499 C CA . ILE C 1 66 ? -6.705 42.883 73.262 1.00 27.47 66 ILE C CA 1
ATOM 2500 C C . ILE C 1 66 ? -5.345 43.389 73.707 1.00 27.95 66 ILE C C 1
ATOM 2501 O O . ILE C 1 66 ? -5.108 44.605 73.796 1.00 26.63 66 ILE C O 1
ATOM 2506 N N . VAL C 1 67 ? -4.461 42.442 74.014 1.00 25.40 67 VAL C N 1
ATOM 2507 C CA . VAL C 1 67 ? -3.131 42.757 74.513 1.00 24.07 67 VAL C CA 1
ATOM 2508 C C . VAL C 1 67 ? -2.061 42.038 73.676 1.00 23.95 67 VAL C C 1
ATOM 2509 O O . VAL C 1 67 ? -2.204 40.861 73.364 1.00 25.06 67 VAL C O 1
ATOM 2513 N N . GLU C 1 68 ? -1.004 42.760 73.326 1.00 24.03 68 GLU C N 1
ATOM 2514 C CA . GLU C 1 68 ? 0.110 42.185 72.581 1.00 22.28 68 GLU C CA 1
ATOM 2515 C C . GLU C 1 68 ? 1.301 42.065 73.517 1.00 25.02 68 GLU C C 1
ATOM 2516 O O . GLU C 1 68 ? 1.779 43.054 74.063 1.00 26.63 68 GLU C O 1
ATOM 2522 N N . VAL C 1 69 ? 1.779 40.843 73.692 1.00 22.45 69 VAL C N 1
ATOM 2523 C CA . VAL C 1 69 ? 2.869 40.554 74.604 1.00 22.48 69 VAL C CA 1
ATOM 2524 C C . VAL C 1 69 ? 4.098 40.150 73.791 1.00 24.99 69 VAL C C 1
ATOM 2525 O O . VAL C 1 69 ? 4.002 39.365 72.846 1.00 26.51 69 VAL C O 1
ATOM 2529 N N . VAL C 1 70 ? 5.237 40.711 74.152 1.00 22.20 70 VAL C N 1
ATOM 2530 C CA . VAL C 1 70 ? 6.516 40.230 73.644 1.00 23.45 70 VAL C CA 1
ATOM 2531 C C . VAL C 1 70 ? 7.260 39.553 74.786 1.00 26.59 70 VAL C C 1
ATOM 2532 O O . VAL C 1 70 ? 7.297 40.071 75.907 1.00 26.68 70 VAL C O 1
ATOM 2536 N N . GLY C 1 71 ? 7.833 38.381 74.515 1.00 25.33 71 GLY C N 1
ATOM 2537 C CA . GLY C 1 71 ? 8.673 37.725 75.499 1.00 26.31 71 GLY C CA 1
ATOM 2538 C C . GLY C 1 71 ? 9.289 36.455 74.943 1.00 26.66 71 GLY C C 1
ATOM 2539 O O . GLY C 1 71 ? 9.267 36.225 73.733 1.00 27.55 71 GLY C O 1
ATOM 2540 N N . ARG C 1 72 ? 9.824 35.624 75.830 1.00 28.45 72 ARG C N 1
ATOM 2541 C CA . ARG C 1 72 ? 10.432 34.359 75.424 1.00 25.27 72 ARG C CA 1
ATOM 2542 C C . ARG C 1 72 ? 9.595 33.233 75.980 1.00 25.88 72 ARG C C 1
ATOM 2543 O O . ARG C 1 72 ? 9.215 33.258 77.145 1.00 26.42 72 ARG C O 1
ATOM 2551 N N . VAL C 1 73 ? 9.288 32.251 75.138 1.00 27.34 73 VAL C N 1
ATOM 2552 C CA . VAL C 1 73 ? 8.537 31.089 75.582 1.00 28.72 73 VAL C CA 1
ATOM 2553 C C . VAL C 1 73 ? 9.411 30.290 76.556 1.00 31.83 73 VAL C C 1
ATOM 2554 O O . VAL C 1 73 ? 10.567 29.998 76.258 1.00 31.18 73 VAL C O 1
ATOM 2558 N N . THR C 1 74 ? 8.865 29.974 77.728 1.00 33.80 74 THR C N 1
ATOM 2559 C CA . THR C 1 74 ? 9.599 29.250 78.769 1.00 33.56 74 THR C CA 1
ATOM 2560 C C . THR C 1 74 ? 9.590 27.734 78.547 1.00 33.27 74 THR C C 1
ATOM 2561 O O . THR C 1 74 ? 8.921 27.217 77.650 1.00 33.14 74 THR C O 1
ATOM 2565 N N . ALA C 1 75 ? 10.313 27.011 79.396 1.00 35.25 75 ALA C N 1
ATOM 2566 C CA . ALA C 1 75 ? 10.299 25.545 79.322 1.00 38.34 75 ALA C CA 1
ATOM 2567 C C . ALA C 1 75 ? 8.882 24.980 79.478 1.00 40.88 75 ALA C C 1
ATOM 2568 O O . ALA C 1 75 ? 8.555 23.927 78.926 1.00 40.44 75 ALA C O 1
ATOM 2570 N N . LYS C 1 76 ? 8.044 25.698 80.221 1.00 39.10 76 LYS C N 1
ATOM 2571 C CA . LYS C 1 76 ? 6.665 25.288 80.484 1.00 44.67 76 LYS C CA 1
ATOM 2572 C C . LYS C 1 76 ? 5.682 25.649 79.361 1.00 45.02 76 LYS C C 1
ATOM 2573 O O . LYS C 1 76 ? 4.485 25.355 79.462 1.00 42.33 76 LYS C O 1
ATOM 2579 N N . ALA C 1 77 ? 6.175 26.293 78.303 1.00 40.33 77 ALA C N 1
ATOM 2580 C CA . ALA C 1 77 ? 5.310 26.776 77.217 1.00 36.47 77 ALA C CA 1
ATOM 2581 C C . ALA C 1 77 ? 4.355 27.871 77.688 1.00 33.82 77 ALA C C 1
ATOM 2582 O O . ALA C 1 77 ? 3.245 28.010 77.169 1.00 33.38 77 ALA C O 1
ATOM 2584 N N . THR C 1 78 ? 4.801 28.624 78.687 1.00 30.93 78 THR C N 1
ATOM 2585 C CA . THR C 1 78 ? 4.225 29.918 79.022 1.00 30.11 78 THR C CA 1
ATOM 2586 C C . THR C 1 78 ? 5.091 30.976 78.354 1.00 30.48 78 THR C C 1
ATOM 2587 O O . THR C 1 78 ? 6.144 30.660 77.778 1.00 31.23 78 THR C O 1
ATOM 2591 N N . ILE C 1 79 ? 4.684 32.235 78.434 1.00 29.97 79 ILE C N 1
ATOM 2592 C CA . ILE C 1 79 ? 5.553 33.297 77.947 1.00 27.89 79 ILE C CA 1
ATOM 2593 C C . ILE C 1 79 ? 6.042 34.166 79.081 1.00 28.17 79 ILE C C 1
ATOM 2594 O O . ILE C 1 79 ? 5.238 34.721 79.825 1.00 30.48 79 ILE C O 1
ATOM 2599 N N . LEU C 1 80 ? 7.363 34.301 79.210 1.00 30.95 80 LEU C N 1
ATOM 2600 C CA . LEU C 1 80 ? 7.919 35.280 80.139 1.00 30.07 80 LEU C CA 1
ATOM 2601 C C . LEU C 1 80 ? 7.951 36.645 79.455 1.00 31.14 80 LEU C C 1
ATOM 2602 O O . LEU C 1 80 ? 8.780 36.891 78.579 1.00 31.51 80 LEU C O 1
ATOM 2607 N N . CYS C 1 81 ? 7.045 37.530 79.872 1.00 31.32 81 CYS C N 1
ATOM 2608 C CA . CYS C 1 81 ? 6.813 38.812 79.193 1.00 30.31 81 CYS C CA 1
ATOM 2609 C C . CYS C 1 81 ? 7.848 39.873 79.521 1.00 33.78 81 CYS C C 1
ATOM 2610 O O . CYS C 1 81 ? 8.111 40.162 80.689 1.00 39.63 81 CYS C O 1
ATOM 2613 N N . THR C 1 82 ? 8.444 40.454 78.486 1.00 28.99 82 THR C N 1
ATOM 2614 C CA . THR C 1 82 ? 9.353 41.565 78.689 1.00 31.91 82 THR C CA 1
ATOM 2615 C C . THR C 1 82 ? 8.700 42.896 78.317 1.00 30.06 82 THR C C 1
ATOM 2616 O O . THR C 1 82 ? 9.118 43.935 78.796 1.00 31.07 82 THR C O 1
ATOM 2620 N N . SER C 1 83 ? 7.639 42.847 77.550 1.00 30.19 83 SER C N 1
ATOM 2621 C CA . SER C 1 83 ? 6.822 44.017 77.331 1.00 31.80 83 SER C CA 1
ATOM 2622 C C . SER C 1 83 ? 5.506 43.723 76.664 1.00 30.16 83 SER C C 1
ATOM 2623 O O . SER C 1 83 ? 5.317 42.690 76.111 1.00 26.18 83 SER C O 1
ATOM 2626 N N . TYR C 1 84 ? 4.610 44.687 76.731 1.00 25.95 84 TYR C N 1
ATOM 2627 C CA . TYR C 1 84 ? 3.248 44.508 76.210 1.00 23.99 84 TYR C CA 1
ATOM 2628 C C . TYR C 1 84 ? 2.595 45.860 75.934 1.00 27.73 84 TYR C C 1
ATOM 2629 O O . TYR C 1 84 ? 3.012 46.885 76.475 1.00 27.96 84 TYR C O 1
ATOM 2638 N N A VAL C 1 85 ? 1.569 45.850 75.094 0.54 28.12 85 VAL C N 1
ATOM 2639 N N B VAL C 1 85 ? 1.576 45.842 75.083 0.46 28.08 85 VAL C N 1
ATOM 2640 C CA A VAL C 1 85 ? 0.752 47.035 74.861 0.54 28.45 85 VAL C CA 1
ATOM 2641 C CA B VAL C 1 85 ? 0.770 47.022 74.800 0.46 28.56 85 VAL C CA 1
ATOM 2642 C C A VAL C 1 85 ? -0.691 46.600 74.631 0.54 28.68 85 VAL C C 1
ATOM 2643 C C B VAL C 1 85 ? -0.684 46.600 74.609 0.46 28.59 85 VAL C C 1
ATOM 2644 O O A VAL C 1 85 ? -0.946 45.534 74.060 0.54 27.39 85 VAL C O 1
ATOM 2645 O O B VAL C 1 85 ? -0.961 45.531 74.056 0.46 27.43 85 VAL C O 1
ATOM 2652 N N A GLN C 1 86 ? -1.638 47.415 75.082 0.54 28.50 86 GLN C N 1
ATOM 2653 N N B GLN C 1 86 ? -1.614 47.433 75.067 0.46 28.49 86 GLN C N 1
ATOM 2654 C CA A GLN C 1 86 ? -3.045 47.122 74.846 0.54 28.77 86 GLN C CA 1
ATOM 2655 C CA B GLN C 1 86 ? -3.030 47.167 74.836 0.46 28.80 86 GLN C CA 1
ATOM 2656 C C A GLN C 1 86 ? -3.456 47.722 73.507 0.54 27.69 86 GLN C C 1
ATOM 2657 C C B GLN C 1 86 ? -3.432 47.731 73.481 0.46 27.74 86 GLN C C 1
ATOM 2658 O O A GLN C 1 86 ? -3.187 48.888 73.240 0.54 29.37 86 GLN C O 1
ATOM 2659 O O B GLN C 1 86 ? -3.142 48.884 73.179 0.46 29.21 86 GLN C O 1
ATOM 2670 N N . PHE C 1 87 ? -4.088 46.927 72.655 1.00 26.59 87 PHE C N 1
ATOM 2671 C CA . PHE C 1 87 ? -4.499 47.412 71.344 1.00 25.25 87 PHE C CA 1
ATOM 2672 C C . PHE C 1 87 ? -5.662 48.406 71.515 1.00 33.13 87 PHE C C 1
ATOM 2673 O O . PHE C 1 87 ? -6.608 48.167 72.275 1.00 33.56 87 PHE C O 1
ATOM 2681 N N . LYS C 1 88 ? -5.579 49.530 70.831 1.00 32.59 88 LYS C N 1
ATOM 2682 C CA . LYS C 1 88 ? -6.654 50.506 70.841 1.00 37.00 88 LYS C CA 1
ATOM 2683 C C . LYS C 1 88 ? -7.861 50.018 70.063 1.00 35.79 88 LYS C C 1
ATOM 2684 O O . LYS C 1 88 ? -7.774 49.607 68.929 1.00 32.46 88 LYS C O 1
ATOM 2690 N N . GLU C 1 89 ? -8.988 50.029 70.735 1.00 29.55 89 GLU C N 1
ATOM 2691 C CA . GLU C 1 89 ? -10.237 49.543 70.146 1.00 32.39 89 GLU C CA 1
ATOM 2692 C C . GLU C 1 89 ? -11.377 50.553 70.287 1.00 39.35 89 GLU C C 1
ATOM 2693 O O . GLU C 1 89 ? -12.550 50.202 70.129 1.00 42.23 89 GLU C O 1
ATOM 2699 N N . ASP C 1 90 ? -11.047 51.796 70.598 1.00 39.91 90 ASP C N 1
ATOM 2700 C CA . ASP C 1 90 ? -12.100 52.767 70.860 1.00 45.07 90 ASP C CA 1
ATOM 2701 C C . ASP C 1 90 ? -12.846 53.252 69.613 1.00 40.22 90 ASP C C 1
ATOM 2702 O O . ASP C 1 90 ? -13.914 53.836 69.738 1.00 41.75 90 ASP C O 1
ATOM 2707 N N . SER C 1 91 ? -12.322 53.002 68.416 1.00 32.37 91 SER C N 1
ATOM 2708 C CA . SER C 1 91 ? -13.099 53.328 67.209 1.00 38.96 91 SER C CA 1
ATOM 2709 C C . SER C 1 91 ? -13.537 52.093 66.412 1.00 35.83 91 SER C C 1
ATOM 2710 O O . SER C 1 91 ? -14.578 52.107 65.736 1.00 33.15 91 SER C O 1
ATOM 2713 N N . HIS C 1 92 ? -12.743 51.026 66.495 1.00 31.78 92 HIS C N 1
ATOM 2714 C CA . HIS C 1 92 ? -13.036 49.774 65.793 1.00 35.77 92 HIS C CA 1
ATOM 2715 C C . HIS C 1 92 ? -12.642 48.587 66.671 1.00 31.17 92 HIS C C 1
ATOM 2716 O O . HIS C 1 92 ? -11.540 48.559 67.226 1.00 28.32 92 HIS C O 1
ATOM 2723 N N . PRO C 1 93 ? -13.530 47.601 66.795 1.00 29.97 93 PRO C N 1
ATOM 2724 C CA . PRO C 1 93 ? -13.148 46.398 67.540 1.00 30.53 93 PRO C CA 1
ATOM 2725 C C . PRO C 1 93 ? -12.078 45.661 66.743 1.00 31.26 93 PRO C C 1
ATOM 2726 O O . PRO C 1 93 ? -12.129 45.644 65.511 1.00 28.55 93 PRO C O 1
ATOM 2730 N N . PHE C 1 94 ? -11.112 45.076 67.431 1.00 30.16 94 PHE C N 1
ATOM 2731 C CA . PHE C 1 94 ? -10.082 44.306 66.749 1.00 29.88 94 PHE C CA 1
ATOM 2732 C C . PHE C 1 94 ? -10.627 42.923 66.418 1.00 28.93 94 PHE C C 1
ATOM 2733 O O . PHE C 1 94 ? -11.169 42.238 67.284 1.00 29.57 94 PHE C O 1
ATOM 2741 N N . ASP C 1 95 ? -10.491 42.527 65.157 1.00 28.19 95 ASP C N 1
ATOM 2742 C CA . ASP C 1 95 ? -10.922 41.219 64.691 1.00 31.15 95 ASP C CA 1
ATOM 2743 C C . ASP C 1 95 ? -9.808 40.188 64.951 1.00 30.45 95 ASP C C 1
ATOM 2744 O O . ASP C 1 95 ? -8.922 39.990 64.127 1.00 29.50 95 ASP C O 1
ATOM 2749 N N . LEU C 1 96 ? -9.868 39.539 66.105 1.00 29.70 96 LEU C N 1
ATOM 2750 C CA . LEU C 1 96 ? -8.833 38.601 66.509 1.00 30.82 96 LEU C CA 1
ATOM 2751 C C . LEU C 1 96 ? -8.849 37.330 65.661 1.00 32.12 96 LEU C C 1
ATOM 2752 O O . LEU C 1 96 ? -7.814 36.685 65.479 1.00 28.60 96 LEU C O 1
ATOM 2757 N N . GLY C 1 97 ? -10.020 36.982 65.130 1.00 30.07 97 GLY C N 1
ATOM 2758 C CA . GLY C 1 97 ? -10.134 35.863 64.216 1.00 31.21 97 GLY C CA 1
ATOM 2759 C C . GLY C 1 97 ? -9.365 36.083 62.917 1.00 30.97 97 GLY C C 1
ATOM 2760 O O . GLY C 1 97 ? -8.660 35.190 62.442 1.00 27.56 97 GLY C O 1
ATOM 2761 N N . LEU C 1 98 ? -9.516 37.269 62.326 1.00 29.72 98 LEU C N 1
ATOM 2762 C CA . LEU C 1 98 ? -8.756 37.628 61.124 1.00 27.07 98 LEU C CA 1
ATOM 2763 C C . LEU C 1 98 ? -7.263 37.648 61.437 1.00 25.98 98 LEU C C 1
ATOM 2764 O O . LEU C 1 98 ? -6.440 37.200 60.629 1.00 26.03 98 LEU C O 1
ATOM 2769 N N . TYR C 1 99 ? -6.918 38.159 62.613 1.00 21.35 99 TYR C N 1
ATOM 2770 C CA . TYR C 1 99 ? -5.505 38.219 63.018 1.00 22.37 99 TYR C CA 1
ATOM 2771 C C . TYR C 1 99 ? -4.943 36.783 63.065 1.00 24.22 99 TYR C C 1
ATOM 2772 O O . TYR C 1 99 ? -3.850 36.498 62.553 1.00 22.51 99 TYR C O 1
ATOM 2781 N N . ASN C 1 100 ? -5.714 35.868 63.640 1.00 24.34 100 ASN C N 1
ATOM 2782 C CA . ASN C 1 100 ? -5.301 34.466 63.655 1.00 22.44 100 ASN C CA 1
ATOM 2783 C C . ASN C 1 100 ? -5.031 33.911 62.254 1.00 23.26 100 ASN C C 1
ATOM 2784 O O . ASN C 1 100 ? -4.055 33.185 62.052 1.00 24.94 100 ASN C O 1
ATOM 2789 N N . GLU C 1 101 ? -5.875 34.252 61.287 1.00 25.29 101 GLU C N 1
ATOM 2790 C CA . GLU C 1 101 ? -5.642 33.788 59.926 1.00 26.72 101 GLU C CA 1
ATOM 2791 C C . GLU C 1 101 ? -4.339 34.375 59.378 1.00 28.86 101 GLU C C 1
ATOM 2792 O O . GLU C 1 101 ? -3.634 33.734 58.600 1.00 26.82 101 GLU C O 1
ATOM 2798 N N . ALA C 1 102 ? -4.035 35.605 59.773 1.00 26.82 102 ALA C N 1
ATOM 2799 C CA . ALA C 1 102 ? -2.789 36.248 59.353 1.00 23.51 102 ALA C CA 1
ATOM 2800 C C . ALA C 1 102 ? -1.582 35.560 59.990 1.00 19.62 102 ALA C C 1
ATOM 2801 O O . ALA C 1 102 ? -0.548 35.383 59.343 1.00 23.86 102 ALA C O 1
ATOM 2803 N N . VAL C 1 103 ? -1.711 35.162 61.250 1.00 21.55 103 VAL C N 1
ATOM 2804 C CA . VAL C 1 103 ? -0.647 34.384 61.885 1.00 21.62 103 VAL C CA 1
ATOM 2805 C C . VAL C 1 103 ? -0.398 33.085 61.115 1.00 24.59 103 VAL C C 1
ATOM 2806 O O . VAL C 1 103 ? 0.750 32.695 60.860 1.00 21.65 103 VAL C O 1
ATOM 2810 N N . LYS C 1 104 ? -1.476 32.436 60.689 1.00 26.14 104 LYS C N 1
ATOM 2811 C CA . LYS C 1 104 ? -1.338 31.187 59.950 1.00 26.65 104 LYS C CA 1
ATOM 2812 C C . LYS C 1 104 ? -0.675 31.420 58.601 1.00 25.61 104 LYS C C 1
ATOM 2813 O O . LYS C 1 104 ? 0.165 30.629 58.168 1.00 25.70 104 LYS C O 1
ATOM 2819 N N . ILE C 1 105 ? -1.038 32.501 57.954 1.00 23.37 105 ILE C N 1
ATOM 2820 C CA . ILE C 1 105 ? -0.468 32.878 56.699 1.00 24.01 105 ILE C CA 1
ATOM 2821 C C . ILE C 1 105 ? 1.036 33.171 56.816 1.00 24.14 105 ILE C C 1
ATOM 2822 O O . ILE C 1 105 ? 1.811 32.725 56.039 1.00 25.47 105 ILE C O 1
ATOM 2827 N N . ILE C 1 106 ? 1.406 33.942 57.812 1.00 22.80 106 ILE C N 1
ATOM 2828 C CA . ILE C 1 106 ? 2.800 34.234 58.114 1.00 22.41 106 ILE C CA 1
ATOM 2829 C C . ILE C 1 106 ? 3.630 32.949 58.110 1.00 27.38 106 ILE C C 1
ATOM 2830 O O . ILE C 1 106 ? 4.652 32.886 57.512 1.00 23.92 106 ILE C O 1
ATOM 2835 N N . HIS C 1 107 ? 3.124 31.927 58.766 1.00 25.15 107 HIS C N 1
ATOM 2836 C CA . HIS C 1 107 ? 3.843 30.696 58.925 1.00 27.79 107 HIS C CA 1
ATOM 2837 C C . HIS C 1 107 ? 3.796 29.747 57.742 1.00 30.77 107 HIS C C 1
ATOM 2838 O O . HIS C 1 107 ? 4.672 28.982 57.571 1.00 27.26 107 HIS C O 1
ATOM 2845 N N . ASP C 1 108 ? 2.776 29.849 56.921 1.00 25.67 108 ASP C N 1
ATOM 2846 C CA . ASP C 1 108 ? 2.642 29.049 55.739 1.00 28.35 108 ASP C CA 1
ATOM 2847 C C . ASP C 1 108 ? 3.334 29.668 54.545 1.00 32.01 108 ASP C C 1
ATOM 2848 O O . ASP C 1 108 ? 3.694 28.995 53.654 1.00 27.91 108 ASP C O 1
ATOM 2853 N N . PHE C 1 109 ? 3.507 30.975 54.543 1.00 27.83 109 PHE C N 1
ATOM 2854 C CA . PHE C 1 109 ? 4.191 31.622 53.424 1.00 28.20 109 PHE C CA 1
ATOM 2855 C C . PHE C 1 109 ? 5.446 32.377 53.898 1.00 29.93 109 PHE C C 1
ATOM 2856 O O . PHE C 1 109 ? 5.610 33.552 53.577 1.00 29.94 109 PHE C O 1
ATOM 2864 N N . PRO C 1 110 ? 6.332 31.706 54.652 1.00 29.08 110 PRO C N 1
ATOM 2865 C CA . PRO C 1 110 ? 7.467 32.360 55.315 1.00 27.90 110 PRO C CA 1
ATOM 2866 C C . PRO C 1 110 ? 8.418 33.068 54.353 1.00 29.23 110 PRO C C 1
ATOM 2867 O O . PRO C 1 110 ? 9.091 34.020 54.749 1.00 30.02 110 PRO C O 1
ATOM 2871 N N . GLN C 1 111 ? 8.479 32.625 53.104 1.00 27.99 111 GLN C N 1
ATOM 2872 C CA . GLN C 1 111 ? 9.380 33.261 52.150 1.00 31.57 111 GLN C CA 1
ATOM 2873 C C . GLN C 1 111 ? 8.987 34.715 51.957 1.00 31.17 111 GLN C C 1
ATOM 2874 O O . GLN C 1 111 ? 9.804 35.517 51.540 1.00 29.27 111 GLN C O 1
ATOM 2880 N N . PHE C 1 112 ? 7.732 35.047 52.253 1.00 27.89 112 PHE C N 1
ATOM 2881 C CA . PHE C 1 112 ? 7.210 36.372 51.936 1.00 28.66 112 PHE C CA 1
ATOM 2882 C C . PHE C 1 112 ? 6.957 37.211 53.184 1.00 27.47 112 PHE C C 1
ATOM 2883 O O . PHE C 1 112 ? 6.392 38.304 53.108 1.00 27.52 112 PHE C O 1
ATOM 2891 N N . TYR C 1 113 ? 7.400 36.715 54.325 1.00 27.77 113 TYR C N 1
ATOM 2892 C CA . TYR C 1 113 ? 7.326 37.398 55.601 1.00 27.23 113 TYR C CA 1
ATOM 2893 C C . TYR C 1 113 ? 8.456 36.889 56.499 1.00 29.92 113 TYR C C 1
ATOM 2894 O O . TYR C 1 113 ? 8.236 36.184 57.431 1.00 26.05 113 TYR C O 1
ATOM 2903 N N . PRO C 1 114 ? 9.663 37.267 56.159 1.00 29.08 114 PRO C N 1
ATOM 2904 C CA . PRO C 1 114 ? 10.854 36.706 56.744 1.00 29.06 114 PRO C CA 1
ATOM 2905 C C . PRO C 1 114 ? 11.082 37.114 58.176 1.00 28.12 114 PRO C C 1
ATOM 2906 O O . PRO C 1 114 ? 10.884 38.210 58.573 1.00 26.21 114 PRO C O 1
ATOM 2910 N N . LEU C 1 115 ? 11.494 36.139 58.939 1.00 23.96 115 LEU C N 1
ATOM 2911 C CA . LEU C 1 115 ? 11.936 36.319 60.267 1.00 31.92 115 LEU C CA 1
ATOM 2912 C C . LEU C 1 115 ? 13.422 36.654 60.243 1.00 41.08 115 LEU C C 1
ATOM 2913 O O . LEU C 1 115 ? 14.258 35.779 60.136 1.00 42.21 115 LEU C O 1
ATOM 2918 N N . GLY C 1 116 ? 13.719 37.943 60.341 1.00 39.18 116 GLY C N 1
ATOM 2919 C CA . GLY C 1 116 ? 15.060 38.443 60.384 1.00 42.83 116 GLY C CA 1
ATOM 2920 C C . GLY C 1 116 ? 15.662 38.416 59.001 1.00 49.51 116 GLY C C 1
ATOM 2921 O O . GLY C 1 116 ? 14.986 38.127 58.048 1.00 41.85 116 GLY C O 1
ATOM 2922 N N . ILE C 1 117 ? 16.953 38.648 58.917 1.00 60.02 117 ILE C N 1
ATOM 2923 C CA . ILE C 1 117 ? 17.683 38.761 57.663 1.00 73.05 117 ILE C CA 1
ATOM 2924 C C . ILE C 1 117 ? 17.599 37.588 56.705 1.00 79.56 117 ILE C C 1
ATOM 2925 O O . ILE C 1 117 ? 18.068 36.519 57.019 1.00 79.77 117 ILE C O 1
ATOM 2930 N N . VAL C 1 118 ? 17.042 37.830 55.519 1.00 85.02 118 VAL C N 1
ATOM 2931 C CA . VAL C 1 118 ? 17.000 36.870 54.417 1.00 90.30 118 VAL C CA 1
ATOM 2932 C C . VAL C 1 118 ? 16.605 35.467 54.871 1.00 93.18 118 VAL C C 1
ATOM 2933 O O . VAL C 1 118 ? 15.506 34.992 54.593 1.00 93.98 118 VAL C O 1
ATOM 2937 N N . HIS D 2 5 ? -8.327 44.168 38.601 1.00 82.55 45 HIS B N 1
ATOM 2938 C CA . HIS D 2 5 ? -7.316 43.175 38.248 1.00 82.80 45 HIS B CA 1
ATOM 2939 C C . HIS D 2 5 ? -7.891 41.770 38.058 1.00 74.70 45 HIS B C 1
ATOM 2940 O O . HIS D 2 5 ? -9.046 41.500 38.402 1.00 75.60 45 HIS B O 1
ATOM 2947 N N . ILE D 2 6 ? -7.072 40.879 37.505 1.00 62.39 46 ILE B N 1
ATOM 2948 C CA . ILE D 2 6 ? -7.493 39.506 37.259 1.00 53.49 46 ILE B CA 1
ATOM 2949 C C . ILE D 2 6 ? -7.256 38.648 38.508 1.00 46.25 46 ILE B C 1
ATOM 2950 O O . ILE D 2 6 ? -6.254 38.810 39.213 1.00 45.14 46 ILE B O 1
ATOM 2955 N N . VAL D 2 7 ? -8.193 37.753 38.796 1.00 41.41 47 VAL B N 1
ATOM 2956 C CA . VAL D 2 7 ? -8.147 36.994 40.041 1.00 37.19 47 VAL B CA 1
ATOM 2957 C C . VAL D 2 7 ? -7.987 35.484 39.795 1.00 36.73 47 VAL B C 1
ATOM 2958 O O . VAL D 2 7 ? -8.765 34.894 39.061 1.00 36.37 47 VAL B O 1
ATOM 2962 N N . PRO D 2 8 ? -6.959 34.862 40.400 1.00 33.96 48 PRO B N 1
ATOM 2963 C CA . PRO D 2 8 ? -6.773 33.408 40.291 1.00 28.21 48 PRO B CA 1
ATOM 2964 C C . PRO D 2 8 ? -7.883 32.697 41.062 1.00 30.28 48 PRO B C 1
ATOM 2965 O O . PRO D 2 8 ? -8.153 33.078 42.199 1.00 28.15 48 PRO B O 1
ATOM 2969 N N . CYS D 2 9 ? -8.505 31.687 40.458 1.00 27.05 49 CYS B N 1
ATOM 2970 C CA . CYS D 2 9 ? -9.588 30.959 41.105 1.00 27.13 49 CYS B CA 1
ATOM 2971 C C . CYS D 2 9 ? -9.498 29.450 40.889 1.00 27.00 49 CYS B C 1
ATOM 2972 O O . CYS D 2 9 ? -8.757 28.959 40.022 1.00 29.56 49 CYS B O 1
ATOM 2975 N N . THR D 2 10 ? -10.268 28.718 41.690 1.00 25.88 50 THR B N 1
ATOM 2976 C CA . THR D 2 10 ? -10.551 27.334 41.404 1.00 27.04 50 THR B CA 1
ATOM 2977 C C . THR D 2 10 ? -11.924 27.293 40.740 1.00 26.14 50 THR B C 1
ATOM 2978 O O . THR D 2 10 ? -12.740 28.200 40.910 1.00 27.31 50 THR B O 1
ATOM 2982 N N . ILE D 2 11 ? -12.169 26.212 40.009 1.00 28.48 51 ILE B N 1
ATOM 2983 C CA . ILE D 2 11 ? -13.463 25.971 39.409 1.00 29.75 51 ILE B CA 1
ATOM 2984 C C . ILE D 2 11 ? -14.560 25.897 40.479 1.00 29.33 51 ILE B C 1
ATOM 2985 O O . ILE D 2 11 ? -15.634 26.460 40.294 1.00 31.52 51 ILE B O 1
ATOM 2990 N N . SER D 2 12 ? -14.286 25.247 41.612 1.00 29.50 52 SER B N 1
ATOM 2991 C CA . SER D 2 12 ? -15.275 25.237 42.702 1.00 30.82 52 SER B CA 1
ATOM 2992 C C . SER D 2 12 ? -15.681 26.654 43.098 1.00 33.38 52 SER B C 1
ATOM 2993 O O . SER D 2 12 ? -16.853 26.922 43.387 1.00 33.62 52 SER B O 1
ATOM 2996 N N . GLN D 2 13 ? -14.723 27.572 43.100 1.00 30.79 53 GLN B N 1
ATOM 2997 C CA . GLN D 2 13 ? -15.038 28.957 43.445 1.00 28.43 53 GLN B CA 1
ATOM 2998 C C . GLN D 2 13 ? -15.940 29.600 42.379 1.00 31.79 53 GLN B C 1
ATOM 2999 O O . GLN D 2 13 ? -16.932 30.249 42.698 1.00 34.42 53 GLN B O 1
ATOM 3005 N N . LEU D 2 14 ? -15.601 29.409 41.113 1.00 31.02 54 LEU B N 1
ATOM 3006 C CA . LEU D 2 14 ? -16.409 29.982 40.041 1.00 37.17 54 LEU B CA 1
ATOM 3007 C C . LEU D 2 14 ? -17.846 29.440 40.092 1.00 41.09 54 LEU B C 1
ATOM 3008 O O . LEU D 2 14 ? -18.812 30.204 40.047 1.00 40.27 54 LEU B O 1
ATOM 3013 N N . LEU D 2 15 ? -17.975 28.122 40.205 1.00 40.36 55 LEU B N 1
ATOM 3014 C CA . LEU D 2 15 ? -19.285 27.489 40.301 1.00 43.32 55 LEU B CA 1
ATOM 3015 C C . LEU D 2 15 ? -20.119 28.055 41.440 1.00 42.82 55 LEU B C 1
ATOM 3016 O O . LEU D 2 15 ? -21.349 28.079 41.364 1.00 45.64 55 LEU B O 1
ATOM 3021 N N A SER D 2 16 ? -19.456 28.519 42.493 0.52 41.03 56 SER B N 1
ATOM 3022 N N B SER D 2 16 ? -19.445 28.527 42.485 0.48 41.05 56 SER B N 1
ATOM 3023 C CA A SER D 2 16 ? -20.162 28.989 43.683 0.52 41.98 56 SER B CA 1
ATOM 3024 C CA B SER D 2 16 ? -20.112 29.007 43.694 0.48 41.97 56 SER B CA 1
ATOM 3025 C C A SER D 2 16 ? -20.404 30.500 43.679 0.52 43.27 56 SER B C 1
ATOM 3026 C C B SER D 2 16 ? -20.533 30.466 43.588 0.48 43.48 56 SER B C 1
ATOM 3027 O O A SER D 2 16 ? -20.982 31.041 44.621 0.52 44.24 56 SER B O 1
ATOM 3028 O O B SER D 2 16 ? -21.347 30.941 44.379 0.48 44.82 56 SER B O 1
ATOM 3033 N N . ALA D 2 17 ? -19.959 31.180 42.626 1.00 41.50 57 ALA B N 1
ATOM 3034 C CA . ALA D 2 17 ? -20.142 32.630 42.539 1.00 44.20 57 ALA B CA 1
ATOM 3035 C C . ALA D 2 17 ? -21.619 32.993 42.503 1.00 47.95 57 ALA B C 1
ATOM 3036 O O . ALA D 2 17 ? -22.416 32.294 41.883 1.00 49.16 57 ALA B O 1
ATOM 3038 N N . THR D 2 18 ? -21.985 34.074 43.179 1.00 50.43 58 THR B N 1
ATOM 3039 C CA . THR D 2 18 ? -23.353 34.567 43.086 1.00 55.23 58 THR B CA 1
ATOM 3040 C C . THR D 2 18 ? -23.438 35.692 42.067 1.00 58.18 58 THR B C 1
ATOM 3041 O O . THR D 2 18 ? -22.515 36.499 41.934 1.00 58.03 58 THR B O 1
ATOM 3045 N N . LEU D 2 19 ? -24.574 35.778 41.410 1.00 61.19 59 LEU B N 1
ATOM 3046 C CA . LEU D 2 19 ? -24.846 36.846 40.487 1.00 67.26 59 LEU B CA 1
ATOM 3047 C C . LEU D 2 19 ? -25.990 37.673 41.020 1.00 74.91 59 LEU B C 1
ATOM 3048 O O . LEU D 2 19 ? -27.050 37.169 41.322 1.00 74.34 59 LEU B O 1
ATOM 3053 N N . VAL D 2 20 ? -25.745 38.954 41.161 1.00 82.79 60 VAL B N 1
ATOM 3054 C CA . VAL D 2 20 ? -26.701 39.859 41.741 1.00 92.23 60 VAL B CA 1
ATOM 3055 C C . VAL D 2 20 ? -26.417 41.222 41.203 1.00 99.55 60 VAL B C 1
ATOM 3056 O O . VAL D 2 20 ? -25.430 41.813 41.551 1.00 97.04 60 VAL B O 1
ATOM 3060 N N . ASP D 2 21 ? -27.273 41.718 40.335 1.00 109.80 61 ASP B N 1
ATOM 3061 C CA . ASP D 2 21 ? -27.071 43.046 39.840 1.00 119.44 61 ASP B CA 1
ATOM 3062 C C . ASP D 2 21 ? -26.024 42.995 38.780 1.00 114.14 61 ASP B C 1
ATOM 3063 O O . ASP D 2 21 ? -25.429 43.984 38.405 1.00 113.21 61 ASP B O 1
ATOM 3068 N N . GLU D 2 22 ? -25.787 41.789 38.335 1.00 109.26 62 GLU B N 1
ATOM 3069 C CA . GLU D 2 22 ? -24.863 41.540 37.260 1.00 103.94 62 GLU B CA 1
ATOM 3070 C C . GLU D 2 22 ? -23.432 41.777 37.674 1.00 91.95 62 GLU B C 1
ATOM 3071 O O . GLU D 2 22 ? -22.560 41.933 36.865 1.00 88.08 62 GLU B O 1
ATOM 3077 N N . VAL D 2 23 ? -23.213 41.771 38.969 1.00 86.06 63 VAL B N 1
ATOM 3078 C CA . VAL D 2 23 ? -21.882 41.566 39.497 1.00 81.45 63 VAL B CA 1
ATOM 3079 C C . VAL D 2 23 ? -21.785 40.177 40.111 1.00 71.38 63 VAL B C 1
ATOM 3080 O O . VAL D 2 23 ? -22.607 39.766 40.893 1.00 66.66 63 VAL B O 1
ATOM 3084 N N . PHE D 2 24 ? -20.755 39.466 39.704 1.00 66.27 64 PHE B N 1
ATOM 3085 C CA . PHE D 2 24 ? -20.409 38.165 40.224 1.00 60.71 64 PHE B CA 1
ATOM 3086 C C . PHE D 2 24 ? -19.603 38.353 41.493 1.00 59.84 64 PHE B C 1
ATOM 3087 O O . PHE D 2 24 ? -18.723 39.176 41.541 1.00 58.56 64 PHE B O 1
ATOM 3095 N N A ARG D 2 25 ? -19.866 37.535 42.501 0.50 59.90 65 ARG B N 1
ATOM 3096 N N B ARG D 2 25 ? -19.867 37.541 42.505 0.50 59.91 65 ARG B N 1
ATOM 3097 C CA A ARG D 2 25 ? -19.094 37.572 43.742 0.50 60.03 65 ARG B CA 1
ATOM 3098 C CA B ARG D 2 25 ? -19.084 37.580 43.739 0.50 60.02 65 ARG B CA 1
ATOM 3099 C C A ARG D 2 25 ? -18.788 36.176 44.279 0.50 58.93 65 ARG B C 1
ATOM 3100 C C B ARG D 2 25 ? -18.789 36.186 44.289 0.50 58.94 65 ARG B C 1
ATOM 3101 O O A ARG D 2 25 ? -19.667 35.318 44.351 0.50 59.37 65 ARG B O 1
ATOM 3102 O O B ARG D 2 25 ? -19.677 35.339 44.379 0.50 59.38 65 ARG B O 1
ATOM 3117 N N . ILE D 2 26 ? -17.531 35.956 44.651 1.00 57.89 66 ILE B N 1
ATOM 3118 C CA . ILE D 2 26 ? -17.137 34.734 45.339 1.00 58.52 66 ILE B CA 1
ATOM 3119 C C . ILE D 2 26 ? -16.899 35.172 46.775 1.00 63.42 66 ILE B C 1
ATOM 3120 O O . ILE D 2 26 ? -15.868 35.771 47.085 1.00 64.39 66 ILE B O 1
ATOM 3125 N N . GLY D 2 27 ? -17.861 34.904 47.649 1.00 66.59 67 GLY B N 1
ATOM 3126 C CA . GLY D 2 27 ? -17.879 35.574 48.936 1.00 68.91 67 GLY B CA 1
ATOM 3127 C C . GLY D 2 27 ? -18.225 37.034 48.690 1.00 71.79 67 GLY B C 1
ATOM 3128 O O . GLY D 2 27 ? -19.064 37.337 47.839 1.00 69.71 67 GLY B O 1
ATOM 3129 N N . ASN D 2 28 ? -17.457 37.896 49.322 1.00 76.74 68 ASN B N 1
ATOM 3130 C CA . ASN D 2 28 ? -17.554 39.312 49.112 1.00 84.24 68 ASN B CA 1
ATOM 3131 C C . ASN D 2 28 ? -16.645 39.779 48.017 1.00 82.00 68 ASN B C 1
ATOM 3132 O O . ASN D 2 28 ? -16.610 40.946 47.697 1.00 84.49 68 ASN B O 1
ATOM 3137 N N . VAL D 2 29 ? -15.924 38.861 47.416 1.00 76.67 69 VAL B N 1
ATOM 3138 C CA . VAL D 2 29 ? -14.994 39.230 46.390 1.00 73.04 69 VAL B CA 1
ATOM 3139 C C . VAL D 2 29 ? -15.681 39.335 45.033 1.00 69.83 69 VAL B C 1
ATOM 3140 O O . VAL D 2 29 ? -16.100 38.364 44.470 1.00 67.41 69 VAL B O 1
ATOM 3144 N N . GLU D 2 30 ? -15.772 40.541 44.516 1.00 71.76 70 GLU B N 1
ATOM 3145 C CA . GLU D 2 30 ? -16.300 40.763 43.197 1.00 73.64 70 GLU B CA 1
ATOM 3146 C C . GLU D 2 30 ? -15.310 40.312 42.156 1.00 70.72 70 GLU B C 1
ATOM 3147 O O . GLU D 2 30 ? -14.145 40.575 42.271 1.00 71.77 70 GLU B O 1
ATOM 3153 N N . ILE D 2 31 ? -15.762 39.604 41.148 1.00 66.02 71 ILE B N 1
ATOM 3154 C CA . ILE D 2 31 ? -14.855 39.091 40.166 1.00 60.27 71 ILE B CA 1
ATOM 3155 C C . ILE D 2 31 ? -15.468 39.088 38.769 1.00 57.97 71 ILE B C 1
ATOM 3156 O O . ILE D 2 31 ? -16.650 38.918 38.600 1.00 57.33 71 ILE B O 1
ATOM 3161 N N . SER D 2 32 ? -14.625 39.254 37.772 1.00 55.23 72 SER B N 1
ATOM 3162 C CA . SER D 2 32 ? -15.031 39.199 36.395 1.00 56.51 72 SER B CA 1
ATOM 3163 C C . SER D 2 32 ? -13.967 38.489 35.590 1.00 50.45 72 SER B C 1
ATOM 3164 O O . SER D 2 32 ? -14.188 37.438 35.047 1.00 50.58 72 SER B O 1
ATOM 3167 N N . GLN D 2 33 ? -12.803 39.090 35.516 1.00 44.30 73 GLN B N 1
ATOM 3168 C CA . GLN D 2 33 ? -11.715 38.466 34.846 1.00 44.93 73 GLN B CA 1
ATOM 3169 C C . GLN D 2 33 ? -10.968 37.527 35.796 1.00 42.40 73 GLN B C 1
ATOM 3170 O O . GLN D 2 33 ? -10.532 37.925 36.831 1.00 45.06 73 GLN B O 1
ATOM 3176 N N . VAL D 2 34 ? -10.799 36.288 35.385 1.00 40.14 74 VAL B N 1
ATOM 3177 C CA . VAL D 2 34 ? -10.213 35.280 36.231 1.00 36.69 74 VAL B CA 1
ATOM 3178 C C . VAL D 2 34 ? -9.255 34.401 35.489 1.00 36.30 74 VAL B C 1
ATOM 3179 O O . VAL D 2 34 ? -9.297 34.326 34.313 1.00 35.44 74 VAL B O 1
ATOM 3183 N N A THR D 2 35 ? -8.395 33.717 36.233 0.73 34.71 75 THR B N 1
ATOM 3184 N N B THR D 2 35 ? -8.438 33.689 36.246 0.27 34.39 75 THR B N 1
ATOM 3185 C CA A THR D 2 35 ? -7.569 32.655 35.723 0.73 33.18 75 THR B CA 1
ATOM 3186 C CA B THR D 2 35 ? -7.582 32.660 35.692 0.27 33.36 75 THR B CA 1
ATOM 3187 C C A THR D 2 35 ? -7.801 31.321 36.448 0.73 34.25 75 THR B C 1
ATOM 3188 C C B THR D 2 35 ? -7.789 31.349 36.440 0.27 33.29 75 THR B C 1
ATOM 3189 O O A THR D 2 35 ? -8.072 31.277 37.616 0.73 31.22 75 THR B O 1
ATOM 3190 O O B THR D 2 35 ? -8.081 31.338 37.638 0.27 32.07 75 THR B O 1
ATOM 3197 N N . ILE D 2 36 ? -7.650 30.246 35.716 1.00 33.73 76 ILE B N 1
ATOM 3198 C CA . ILE D 2 36 ? -7.688 28.925 36.310 1.00 30.09 76 ILE B CA 1
ATOM 3199 C C . ILE D 2 36 ? -6.580 28.103 35.683 1.00 31.79 76 ILE B C 1
ATOM 3200 O O . ILE D 2 36 ? -6.040 28.443 34.631 1.00 28.78 76 ILE B O 1
ATOM 3205 N N . VAL D 2 37 ? -6.202 27.037 36.342 1.00 29.78 77 VAL B N 1
ATOM 3206 C CA . VAL D 2 37 ? -5.239 26.114 35.824 1.00 28.00 77 VAL B CA 1
ATOM 3207 C C . VAL D 2 37 ? -5.811 24.694 35.907 1.00 27.24 77 VAL B C 1
ATOM 3208 O O . VAL D 2 37 ? -6.268 24.283 36.925 1.00 28.01 77 VAL B O 1
ATOM 3212 N N . GLY D 2 38 ? -5.793 23.976 34.809 1.00 29.49 78 GLY B N 1
ATOM 3213 C CA . GLY D 2 38 ? -6.435 22.693 34.731 1.00 31.94 78 GLY B CA 1
ATOM 3214 C C . GLY D 2 38 ? -5.980 21.784 33.626 1.00 34.41 78 GLY B C 1
ATOM 3215 O O . GLY D 2 38 ? -5.214 22.156 32.791 1.00 30.39 78 GLY B O 1
ATOM 3216 N N . ILE D 2 39 ? -6.448 20.559 33.671 1.00 33.17 79 ILE B N 1
ATOM 3217 C CA . ILE D 2 39 ? -6.142 19.591 32.660 1.00 37.68 79 ILE B CA 1
ATOM 3218 C C . ILE D 2 39 ? -7.332 19.412 31.727 1.00 38.90 79 ILE B C 1
ATOM 3219 O O . ILE D 2 39 ? -8.460 19.428 32.140 1.00 37.98 79 ILE B O 1
ATOM 3224 N N . ILE D 2 40 ? -7.039 19.379 30.442 1.00 38.46 80 ILE B N 1
ATOM 3225 C CA . ILE D 2 40 ? -8.041 19.198 29.422 1.00 42.31 80 ILE B CA 1
ATOM 3226 C C . ILE D 2 40 ? -8.516 17.758 29.383 1.00 41.63 80 ILE B C 1
ATOM 3227 O O . ILE D 2 40 ? -7.784 16.856 29.095 1.00 42.84 80 ILE B O 1
ATOM 3232 N N . ARG D 2 41 ? -9.772 17.585 29.690 1.00 43.75 81 ARG B N 1
ATOM 3233 C CA . ARG D 2 41 ? -10.367 16.272 29.717 1.00 45.21 81 ARG B CA 1
ATOM 3234 C C . ARG D 2 41 ? -10.937 15.941 28.354 1.00 51.44 81 ARG B C 1
ATOM 3235 O O . ARG D 2 41 ? -10.758 14.863 27.852 1.00 52.55 81 ARG B O 1
ATOM 3243 N N . HIS D 2 42 ? -11.610 16.899 27.764 1.00 53.99 82 HIS B N 1
ATOM 3244 C CA . HIS D 2 42 ? -12.210 16.698 26.487 1.00 63.45 82 HIS B CA 1
ATOM 3245 C C . HIS D 2 42 ? -12.076 17.931 25.621 1.00 64.41 82 HIS B C 1
ATOM 3246 O O . HIS D 2 42 ? -12.405 19.016 26.043 1.00 63.75 82 HIS B O 1
ATOM 3253 N N . ALA D 2 43 ? -11.632 17.730 24.393 1.00 65.05 83 ALA B N 1
ATOM 3254 C CA . ALA D 2 43 ? -11.550 18.797 23.399 1.00 68.51 83 ALA B CA 1
ATOM 3255 C C . ALA D 2 43 ? -12.477 18.559 22.209 1.00 77.69 83 ALA B C 1
ATOM 3256 O O . ALA D 2 43 ? -12.433 17.520 21.559 1.00 79.17 83 ALA B O 1
ATOM 3258 N N . GLU D 2 44 ? -13.310 19.549 21.946 1.00 82.34 84 GLU B N 1
ATOM 3259 C CA . GLU D 2 44 ? -14.396 19.469 21.007 1.00 88.44 84 GLU B CA 1
ATOM 3260 C C . GLU D 2 44 ? -14.272 20.465 19.838 1.00 89.24 84 GLU B C 1
ATOM 3261 O O . GLU D 2 44 ? -14.848 21.544 19.890 1.00 90.25 84 GLU B O 1
ATOM 3267 N N . LYS D 2 45 ? -13.534 20.171 18.774 1.00 86.29 85 LYS B N 1
ATOM 3268 C CA . LYS D 2 45 ? -13.467 21.198 17.729 1.00 84.42 85 LYS B CA 1
ATOM 3269 C C . LYS D 2 45 ? -14.689 21.292 16.834 1.00 85.93 85 LYS B C 1
ATOM 3270 O O . LYS D 2 45 ? -14.816 20.550 15.884 1.00 87.61 85 LYS B O 1
ATOM 3276 N N . ALA D 2 46 ? -15.573 22.225 17.121 1.00 84.39 86 ALA B N 1
ATOM 3277 C CA . ALA D 2 46 ? -16.708 22.465 16.264 1.00 85.59 86 ALA B CA 1
ATOM 3278 C C . ALA D 2 46 ? -16.306 23.480 15.200 1.00 87.79 86 ALA B C 1
ATOM 3279 O O . ALA D 2 46 ? -15.366 24.211 15.404 1.00 84.00 86 ALA B O 1
ATOM 3281 N N . PRO D 2 47 ? -17.025 23.522 14.069 1.00 92.92 87 PRO B N 1
ATOM 3282 C CA . PRO D 2 47 ? -16.691 24.469 13.003 1.00 96.10 87 PRO B CA 1
ATOM 3283 C C . PRO D 2 47 ? -16.640 25.917 13.478 1.00 96.09 87 PRO B C 1
ATOM 3284 O O . PRO D 2 47 ? -15.844 26.650 12.963 1.00 97.17 87 PRO B O 1
ATOM 3288 N N . THR D 2 48 ? -17.446 26.278 14.462 1.00 94.02 88 THR B N 1
ATOM 3289 C CA . THR D 2 48 ? -17.600 27.656 14.910 1.00 90.68 88 THR B CA 1
ATOM 3290 C C . THR D 2 48 ? -16.864 27.946 16.211 1.00 93.91 88 THR B C 1
ATOM 3291 O O . THR D 2 48 ? -16.707 29.095 16.617 1.00 92.86 88 THR B O 1
ATOM 3295 N N . ASN D 2 49 ? -16.423 26.898 16.888 1.00 95.34 89 ASN B N 1
ATOM 3296 C CA . ASN D 2 49 ? -15.598 27.102 18.066 1.00 96.21 89 ASN B CA 1
ATOM 3297 C C . ASN D 2 49 ? -15.000 25.845 18.640 1.00 91.90 89 ASN B C 1
ATOM 3298 O O . ASN D 2 49 ? -15.315 24.740 18.212 1.00 94.51 89 ASN B O 1
ATOM 3303 N N . ILE D 2 50 ? -14.112 26.053 19.598 1.00 82.97 90 ILE B N 1
ATOM 3304 C CA . ILE D 2 50 ? -13.512 24.994 20.331 1.00 78.27 90 ILE B CA 1
ATOM 3305 C C . ILE D 2 50 ? -14.147 25.051 21.663 1.00 73.66 90 ILE B C 1
ATOM 3306 O O . ILE D 2 50 ? -14.430 26.094 22.169 1.00 72.24 90 ILE B O 1
ATOM 3311 N N . VAL D 2 51 ? -14.431 23.902 22.218 1.00 71.73 91 VAL B N 1
ATOM 3312 C CA . VAL D 2 51 ? -14.899 23.878 23.568 1.00 67.80 91 VAL B CA 1
ATOM 3313 C C . VAL D 2 51 ? -14.102 22.871 24.308 1.00 63.10 91 VAL B C 1
ATOM 3314 O O . VAL D 2 51 ? -13.839 21.767 23.837 1.00 63.16 91 VAL B O 1
ATOM 3318 N N . TYR D 2 52 ? -13.673 23.294 25.476 1.00 54.60 92 TYR B N 1
ATOM 3319 C CA . TYR D 2 52 ? -12.839 22.466 26.266 1.00 51.29 92 TYR B CA 1
ATOM 3320 C C . TYR D 2 52 ? -13.572 22.131 27.560 1.00 50.90 92 TYR B C 1
ATOM 3321 O O . TYR D 2 52 ? -14.339 22.903 28.047 1.00 50.44 92 TYR B O 1
ATOM 3330 N N . LYS D 2 53 ? -13.346 20.933 28.056 1.00 49.86 93 LYS B N 1
ATOM 3331 C CA . LYS D 2 53 ? -13.739 20.567 29.391 1.00 47.52 93 LYS B CA 1
ATOM 3332 C C . LYS D 2 53 ? -12.480 20.615 30.216 1.00 42.19 93 LYS B C 1
ATOM 3333 O O . LYS D 2 53 ? -11.617 19.825 30.034 1.00 41.68 93 LYS B O 1
ATOM 3339 N N . ILE D 2 54 ? -12.402 21.567 31.114 1.00 38.52 94 ILE B N 1
ATOM 3340 C CA . ILE D 2 54 ? -11.223 21.756 31.939 1.00 35.75 94 ILE B CA 1
ATOM 3341 C C . ILE D 2 54 ? -11.454 21.426 33.423 1.00 33.58 94 ILE B C 1
ATOM 3342 O O . ILE D 2 54 ? -12.354 21.908 34.027 1.00 34.68 94 ILE B O 1
ATOM 3347 N N . ASP D 2 55 ? -10.564 20.613 33.958 1.00 32.76 95 ASP B N 1
ATOM 3348 C CA . ASP D 2 55 ? -10.645 19.988 35.263 1.00 31.76 95 ASP B CA 1
ATOM 3349 C C . ASP D 2 55 ? -9.505 20.428 36.177 1.00 31.08 95 ASP B C 1
ATOM 3350 O O . ASP D 2 55 ? -8.390 20.129 35.911 1.00 28.94 95 ASP B O 1
ATOM 3355 N N . ASP D 2 56 ? -9.813 21.082 37.278 1.00 28.12 96 ASP B N 1
ATOM 3356 C CA . ASP D 2 56 ? -8.800 21.367 38.283 1.00 27.72 96 ASP B CA 1
ATOM 3357 C C . ASP D 2 56 ? -8.938 20.534 39.573 1.00 28.65 96 ASP B C 1
ATOM 3358 O O . ASP D 2 56 ? -8.325 20.809 40.545 1.00 23.92 96 ASP B O 1
ATOM 3379 N N . THR D 2 58 ? -11.226 20.373 41.704 1.00 26.67 98 THR B N 1
ATOM 3380 C CA . THR D 2 58 ? -11.991 20.944 42.809 1.00 26.29 98 THR B CA 1
ATOM 3381 C C . THR D 2 58 ? -13.501 20.765 42.613 1.00 29.59 98 THR B C 1
ATOM 3382 O O . THR D 2 58 ? -14.276 21.091 43.493 1.00 27.26 98 THR B O 1
ATOM 3386 N N . ALA D 2 59 ? -13.897 20.257 41.453 1.00 32.61 99 ALA B N 1
ATOM 3387 C CA . ALA D 2 59 ? -15.305 20.052 41.129 1.00 31.77 99 ALA B CA 1
ATOM 3388 C C . ALA D 2 59 ? -15.347 19.286 39.817 1.00 34.81 99 ALA B C 1
ATOM 3389 O O . ALA D 2 59 ? -14.308 18.834 39.338 1.00 30.96 99 ALA B O 1
ATOM 3391 N N . ALA D 2 60 ? -16.532 19.118 39.238 1.00 33.10 100 ALA B N 1
ATOM 3392 C CA . ALA D 2 60 ? -16.626 18.542 37.901 1.00 36.69 100 ALA B CA 1
ATOM 3393 C C . ALA D 2 60 ? -15.902 19.498 36.952 1.00 38.60 100 ALA B C 1
ATOM 3394 O O . ALA D 2 60 ? -15.758 20.668 37.270 1.00 32.41 100 ALA B O 1
ATOM 3396 N N . PRO D 2 61 ? -15.436 19.005 35.796 1.00 40.68 101 PRO B N 1
ATOM 3397 C CA . PRO D 2 61 ? -14.796 19.900 34.827 1.00 39.89 101 PRO B CA 1
ATOM 3398 C C . PRO D 2 61 ? -15.733 21.021 34.404 1.00 43.50 101 PRO B C 1
ATOM 3399 O O . PRO D 2 61 ? -16.956 20.852 34.388 1.00 43.54 101 PRO B O 1
ATOM 3411 N N . ASP D 2 63 ? -16.907 24.103 31.578 1.00 48.04 103 ASP B N 1
ATOM 3412 C CA . ASP D 2 63 ? -16.966 24.464 30.163 1.00 48.83 103 ASP B CA 1
ATOM 3413 C C . ASP D 2 63 ? -16.129 25.706 29.858 1.00 43.39 103 ASP B C 1
ATOM 3414 O O . ASP D 2 63 ? -16.388 26.776 30.401 1.00 42.72 103 ASP B O 1
ATOM 3419 N N . VAL D 2 64 ? -15.136 25.554 28.986 1.00 44.42 104 VAL B N 1
ATOM 3420 C CA . VAL D 2 64 ? -14.315 26.691 28.581 1.00 44.48 104 VAL B CA 1
ATOM 3421 C C . VAL D 2 64 ? -14.365 26.843 27.063 1.00 49.63 104 VAL B C 1
ATOM 3422 O O . VAL D 2 64 ? -13.932 25.953 26.331 1.00 53.19 104 VAL B O 1
ATOM 3426 N N . ARG D 2 65 ? -14.885 27.955 26.600 1.00 54.76 105 ARG B N 1
ATOM 3427 C CA . ARG D 2 65 ? -15.049 28.169 25.168 1.00 66.97 105 ARG B CA 1
ATOM 3428 C C . ARG D 2 65 ? -14.242 29.288 24.545 1.00 61.37 105 ARG B C 1
ATOM 3429 O O . ARG D 2 65 ? -14.122 30.352 25.072 1.00 58.96 105 ARG B O 1
ATOM 3437 N N . GLN D 2 66 ? -13.722 28.986 23.380 1.00 62.34 106 GLN B N 1
ATOM 3438 C CA . GLN D 2 66 ? -13.039 29.965 22.521 1.00 66.30 106 GLN B CA 1
ATOM 3439 C C . GLN D 2 66 ? -13.703 30.040 21.137 1.00 75.17 106 GLN B C 1
ATOM 3440 O O . GLN D 2 66 ? -14.012 29.009 20.533 1.00 76.60 106 GLN B O 1
ATOM 3446 N N . TRP D 2 67 ? -13.898 31.253 20.627 1.00 82.84 107 TRP B N 1
ATOM 3447 C CA . TRP D 2 67 ? -14.601 31.445 19.355 1.00 93.64 107 TRP B CA 1
ATOM 3448 C C . TRP D 2 67 ? -13.687 31.445 18.121 1.00 94.13 107 TRP B C 1
ATOM 3449 O O . TRP D 2 67 ? -12.684 32.160 18.084 1.00 92.91 107 TRP B O 1
ATOM 3460 N N . VAL D 2 68 ? -14.043 30.639 17.119 1.00 95.29 108 VAL B N 1
ATOM 3461 C CA . VAL D 2 68 ? -13.228 30.495 15.907 1.00 97.57 108 VAL B CA 1
ATOM 3462 C C . VAL D 2 68 ? -13.937 31.077 14.682 1.00 100.19 108 VAL B C 1
ATOM 3463 O O . VAL D 2 68 ? -13.467 30.948 13.549 1.00 102.12 108 VAL B O 1
ATOM 3467 N N . THR D 2 78 ? -3.599 24.250 16.517 1.00 79.05 118 THR B N 1
ATOM 3468 C CA . THR D 2 78 ? -4.807 24.879 17.053 1.00 76.99 118 THR B CA 1
ATOM 3469 C C . THR D 2 78 ? -5.310 24.243 18.360 1.00 73.30 118 THR B C 1
ATOM 3470 O O . THR D 2 78 ? -4.885 24.636 19.448 1.00 70.46 118 THR B O 1
ATOM 3474 N N . VAL D 2 79 ? -6.213 23.269 18.249 1.00 71.12 119 VAL B N 1
ATOM 3475 C CA . VAL D 2 79 ? -6.862 22.687 19.425 1.00 66.37 119 VAL B CA 1
ATOM 3476 C C . VAL D 2 79 ? -5.869 21.967 20.344 1.00 63.61 119 VAL B C 1
ATOM 3477 O O . VAL D 2 79 ? -5.045 21.166 19.894 1.00 67.26 119 VAL B O 1
ATOM 3481 N N . VAL D 2 80 ? -5.943 22.273 21.635 1.00 57.26 120 VAL B N 1
ATOM 3482 C CA . VAL D 2 80 ? -5.058 21.662 22.620 1.00 53.08 120 VAL B CA 1
ATOM 3483 C C . VAL D 2 80 ? -5.500 20.227 22.896 1.00 54.23 120 VAL B C 1
ATOM 3484 O O . VAL D 2 80 ? -6.680 19.976 23.123 1.00 53.55 120 VAL B O 1
ATOM 3488 N N . PRO D 2 81 ? -4.553 19.280 22.871 1.00 55.66 121 PRO B N 1
ATOM 3489 C CA . PRO D 2 81 ? -4.855 17.857 23.084 1.00 56.46 121 PRO B CA 1
ATOM 3490 C C . PRO D 2 81 ? -5.329 17.562 24.511 1.00 53.69 121 PRO B C 1
ATOM 3491 O O . PRO D 2 81 ? -4.904 18.243 25.446 1.00 51.60 121 PRO B O 1
ATOM 3495 N N . PRO D 2 82 ? -6.200 16.554 24.683 1.00 52.69 122 PRO B N 1
ATOM 3496 C CA . PRO D 2 82 ? -6.629 16.210 26.042 1.00 48.93 122 PRO B CA 1
ATOM 3497 C C . PRO D 2 82 ? -5.472 15.685 26.888 1.00 47.06 122 PRO B C 1
ATOM 3498 O O . PRO D 2 82 ? -4.469 15.207 26.340 1.00 48.95 122 PRO B O 1
ATOM 3502 N N . GLU D 2 83 ? -5.612 15.793 28.209 1.00 44.42 123 GLU B N 1
ATOM 3503 C CA . GLU D 2 83 ? -4.561 15.395 29.158 1.00 45.92 123 GLU B CA 1
ATOM 3504 C C . GLU D 2 83 ? -3.420 16.410 29.173 1.00 42.66 123 GLU B C 1
ATOM 3505 O O . GLU D 2 83 ? -2.310 16.104 29.602 1.00 42.68 123 GLU B O 1
ATOM 3511 N N . THR D 2 84 ? -3.718 17.611 28.695 1.00 43.33 124 THR B N 1
ATOM 3512 C CA . THR D 2 84 ? -2.762 18.714 28.709 1.00 41.14 124 THR B CA 1
ATOM 3513 C C . THR D 2 84 ? -3.127 19.697 29.808 1.00 35.26 124 THR B C 1
ATOM 3514 O O . THR D 2 84 ? -4.240 20.223 29.821 1.00 34.23 124 THR B O 1
ATOM 3518 N N . TYR D 2 85 ? -2.203 19.940 30.738 1.00 31.87 125 TYR B N 1
ATOM 3519 C CA . TYR D 2 85 ? -2.395 21.035 31.695 1.00 33.42 125 TYR B CA 1
ATOM 3520 C C . TYR D 2 85 ? -2.225 22.379 31.001 1.00 35.33 125 TYR B C 1
ATOM 3521 O O . TYR D 2 85 ? -1.225 22.605 30.307 1.00 36.37 125 TYR B O 1
ATOM 3530 N N . VAL D 2 86 ? -3.199 23.262 31.194 1.00 32.45 126 VAL B N 1
ATOM 3531 C CA . VAL D 2 86 ? -3.194 24.574 30.569 1.00 34.18 126 VAL B CA 1
ATOM 3532 C C . VAL D 2 86 ? -3.504 25.652 31.588 1.00 33.58 126 VAL B C 1
ATOM 3533 O O . VAL D 2 86 ? -4.138 25.395 32.613 1.00 31.85 126 VAL B O 1
ATOM 3537 N N . LYS D 2 87 ? -3.047 26.866 31.308 1.00 33.33 127 LYS B N 1
ATOM 3538 C CA . LYS D 2 87 ? -3.508 28.022 32.045 1.00 31.17 127 LYS B CA 1
ATOM 3539 C C . LYS D 2 87 ? -4.560 28.762 31.244 1.00 34.71 127 LYS B C 1
ATOM 3540 O O . LYS D 2 87 ? -4.422 28.959 30.038 1.00 36.66 127 LYS B O 1
ATOM 3546 N N . VAL D 2 88 ? -5.617 29.179 31.921 1.00 33.53 128 VAL B N 1
ATOM 3547 C CA . VAL D 2 88 ? -6.739 29.796 31.244 1.00 35.48 128 VAL B CA 1
ATOM 3548 C C . VAL D 2 88 ? -7.022 31.173 31.810 1.00 37.99 128 VAL B C 1
ATOM 3549 O O . VAL D 2 88 ? -7.100 31.355 33.027 1.00 38.06 128 VAL B O 1
ATOM 3553 N N . ALA D 2 89 ? -7.182 32.146 30.920 1.00 39.96 129 ALA B N 1
ATOM 3554 C CA . ALA D 2 89 ? -7.557 33.491 31.326 1.00 39.44 129 ALA B CA 1
ATOM 3555 C C . ALA D 2 89 ? -8.798 33.875 30.548 1.00 41.71 129 ALA B C 1
ATOM 3556 O O . ALA D 2 89 ? -8.880 33.652 29.343 1.00 42.73 129 ALA B O 1
ATOM 3558 N N . GLY D 2 90 ? -9.768 34.453 31.237 1.00 43.84 130 GLY B N 1
ATOM 3559 C CA . GLY D 2 90 ? -11.016 34.776 30.592 1.00 45.70 130 GLY B CA 1
ATOM 3560 C C . GLY D 2 90 ? -12.015 35.402 31.521 1.00 46.81 130 GLY B C 1
ATOM 3561 O O . GLY D 2 90 ? -11.660 35.997 32.539 1.00 45.74 130 GLY B O 1
ATOM 3562 N N . HIS D 2 91 ? -13.284 35.262 31.159 1.00 48.39 131 HIS B N 1
ATOM 3563 C CA . HIS D 2 91 ? -14.346 35.922 31.880 1.00 51.28 131 HIS B CA 1
ATOM 3564 C C . HIS D 2 91 ? -15.437 34.952 32.289 1.00 50.41 131 HIS B C 1
ATOM 3565 O O . HIS D 2 91 ? -15.798 34.043 31.535 1.00 50.94 131 HIS B O 1
ATOM 3572 N N . LEU D 2 92 ? -15.948 35.156 33.497 1.00 50.50 132 LEU B N 1
ATOM 3573 C CA . LEU D 2 92 ? -17.024 34.332 34.022 1.00 53.82 132 LEU B CA 1
ATOM 3574 C C . LEU D 2 92 ? -18.343 34.685 33.335 1.00 58.72 132 LEU B C 1
ATOM 3575 O O . LEU D 2 92 ? -18.750 35.848 33.305 1.00 60.49 132 LEU B O 1
ATOM 3580 N N . ARG D 2 93 ? -18.994 33.676 32.773 1.00 67.02 133 ARG B N 1
ATOM 3581 C CA . ARG D 2 93 ? -20.294 33.848 32.139 1.00 72.01 133 ARG B CA 1
ATOM 3582 C C . ARG D 2 93 ? -21.340 32.953 32.789 1.00 67.01 133 ARG B C 1
ATOM 3583 O O . ARG D 2 93 ? -21.042 31.824 33.180 1.00 62.38 133 ARG B O 1
ATOM 3591 N N . SER D 2 94 ? -22.573 33.442 32.877 1.00 67.02 134 SER B N 1
ATOM 3592 C CA . SER D 2 94 ? -23.667 32.614 33.372 1.00 63.24 134 SER B CA 1
ATOM 3593 C C . SER D 2 94 ? -24.899 32.668 32.470 1.00 65.68 134 SER B C 1
ATOM 3594 O O . SER D 2 94 ? -25.247 33.719 31.929 1.00 64.55 134 SER B O 1
ATOM 3597 N N . PHE D 2 95 ? -25.553 31.523 32.317 1.00 64.82 135 PHE B N 1
ATOM 3598 C CA . PHE D 2 95 ? -26.813 31.448 31.587 1.00 68.56 135 PHE B CA 1
ATOM 3599 C C . PHE D 2 95 ? -27.711 30.384 32.200 1.00 70.57 135 PHE B C 1
ATOM 3600 O O . PHE D 2 95 ? -27.403 29.187 32.152 1.00 67.10 135 PHE B O 1
ATOM 3608 N N . GLN D 2 96 ? -28.829 30.824 32.768 1.00 76.31 136 GLN B N 1
ATOM 3609 C CA . GLN D 2 96 ? -29.704 29.922 33.500 1.00 82.65 136 GLN B CA 1
ATOM 3610 C C . GLN D 2 96 ? -28.915 29.274 34.629 1.00 83.13 136 GLN B C 1
ATOM 3611 O O . GLN D 2 96 ? -28.970 28.055 34.831 1.00 82.55 136 GLN B O 1
ATOM 3617 N N . ASN D 2 97 ? -28.169 30.106 35.352 1.00 85.96 137 ASN B N 1
ATOM 3618 C CA . ASN D 2 97 ? -27.400 29.658 36.509 1.00 89.21 137 ASN B CA 1
ATOM 3619 C C . ASN D 2 97 ? -26.391 28.560 36.200 1.00 83.78 137 ASN B C 1
ATOM 3620 O O . ASN D 2 97 ? -25.851 27.936 37.110 1.00 84.74 137 ASN B O 1
ATOM 3625 N N . LYS D 2 98 ? -26.145 28.324 34.915 1.00 78.90 138 LYS B N 1
ATOM 3626 C CA . LYS D 2 98 ? -25.054 27.455 34.506 1.00 72.63 138 LYS B CA 1
ATOM 3627 C C . LYS D 2 98 ? -23.834 28.308 34.190 1.00 62.84 138 LYS B C 1
ATOM 3628 O O . LYS D 2 98 ? -23.870 29.164 33.305 1.00 57.09 138 LYS B O 1
ATOM 3634 N N . LYS D 2 99 ? -22.762 28.076 34.938 1.00 59.41 139 LYS B N 1
ATOM 3635 C CA . LYS D 2 99 ? -21.544 28.857 34.802 1.00 55.88 139 LYS B CA 1
ATOM 3636 C C . LYS D 2 99 ? -20.666 28.339 33.668 1.00 53.22 139 LYS B C 1
ATOM 3637 O O . LYS D 2 99 ? -20.648 27.149 33.379 1.00 55.18 139 LYS B O 1
ATOM 3643 N N . SER D 2 100 ? -19.943 29.248 33.021 1.00 53.60 140 SER B N 1
ATOM 3644 C CA . SER D 2 100 ? -18.955 28.870 32.014 1.00 53.48 140 SER B CA 1
ATOM 3645 C C . SER D 2 100 ? -17.883 29.945 31.854 1.00 51.87 140 SER B C 1
ATOM 3646 O O . SER D 2 100 ? -18.002 31.058 32.376 1.00 51.58 140 SER B O 1
ATOM 3649 N N . LEU D 2 101 ? -16.837 29.606 31.116 1.00 54.26 141 LEU B N 1
ATOM 3650 C CA . LEU D 2 101 ? -15.728 30.527 30.955 1.00 59.10 141 LEU B CA 1
ATOM 3651 C C . LEU D 2 101 ? -15.508 30.866 29.491 1.00 60.96 141 LEU B C 1
ATOM 3652 O O . LEU D 2 101 ? -15.304 29.979 28.664 1.00 64.61 141 LEU B O 1
ATOM 3657 N N . VAL D 2 102 ? -15.575 32.153 29.174 1.00 51.43 142 VAL B N 1
ATOM 3658 C CA . VAL D 2 102 ? -15.145 32.630 27.869 1.00 53.67 142 VAL B CA 1
ATOM 3659 C C . VAL D 2 102 ? -13.696 33.076 28.003 1.00 51.35 142 VAL B C 1
ATOM 3660 O O . VAL D 2 102 ? -13.392 34.025 28.727 1.00 52.46 142 VAL B O 1
ATOM 3664 N N . ALA D 2 103 ? -12.819 32.372 27.302 1.00 49.16 143 ALA B N 1
ATOM 3665 C CA . ALA D 2 103 ? -11.383 32.496 27.477 1.00 49.14 143 ALA B CA 1
ATOM 3666 C C . ALA D 2 103 ? -10.726 33.227 26.308 1.00 4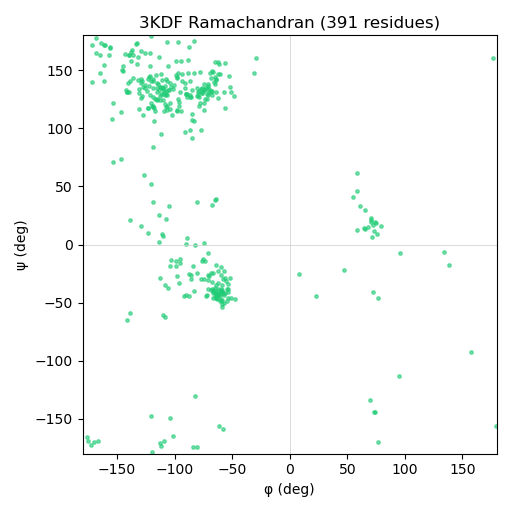9.59 143 ALA B C 1
ATOM 3667 O O . ALA D 2 103 ? -10.967 32.890 25.152 1.00 49.77 143 ALA B O 1
ATOM 3669 N N . PHE D 2 104 ? -9.877 34.206 26.607 1.00 50.28 144 PHE B N 1
ATOM 3670 C CA . PHE D 2 104 ? -9.105 34.855 25.554 1.00 47.44 144 PHE B CA 1
ATOM 3671 C C . PHE D 2 104 ? -7.730 34.208 25.446 1.00 44.44 144 PHE B C 1
ATOM 3672 O O . PHE D 2 104 ? -6.996 34.415 24.468 1.00 44.41 144 PHE B O 1
ATOM 3680 N N . LYS D 2 105 ? -7.397 33.400 26.453 1.00 42.69 145 LYS B N 1
ATOM 3681 C CA . LYS D 2 105 ? -6.123 32.696 26.490 1.00 42.91 145 LYS B CA 1
ATOM 3682 C C . LYS D 2 105 ? -6.261 31.283 27.046 1.00 40.44 145 LYS B C 1
ATOM 3683 O O . LYS D 2 105 ? -6.858 31.082 28.094 1.00 38.15 145 LYS B O 1
ATOM 3689 N N . ILE D 2 106 ? -5.690 30.323 26.332 1.00 41.16 146 ILE B N 1
ATOM 3690 C CA . ILE D 2 106 ? -5.549 28.958 26.807 1.00 42.14 146 ILE B CA 1
ATOM 3691 C C . ILE D 2 106 ? -4.161 28.520 26.421 1.00 44.35 146 ILE B C 1
ATOM 3692 O O . ILE D 2 106 ? -3.890 28.250 25.261 1.00 47.94 146 ILE B O 1
ATOM 3705 N N . PRO D 2 108 ? -0.925 25.934 27.069 1.00 41.45 148 PRO B N 1
ATOM 3706 C CA . PRO D 2 108 ? -0.363 24.744 27.699 1.00 42.41 148 PRO B CA 1
ATOM 3707 C C . PRO D 2 108 ? 0.795 25.122 28.606 1.00 42.27 148 PRO B C 1
ATOM 3708 O O . PRO D 2 108 ? 1.556 26.028 28.283 1.00 40.94 148 PRO B O 1
ATOM 3712 N N . LEU D 2 109 ? 0.927 24.446 29.737 1.00 39.00 149 LEU B N 1
ATOM 3713 C CA . LEU D 2 109 ? 2.036 24.726 30.637 1.00 41.14 149 LEU B CA 1
ATOM 3714 C C . LEU D 2 109 ? 3.299 24.034 30.151 1.00 45.93 149 LEU B C 1
ATOM 3715 O O . LEU D 2 109 ? 3.272 22.856 29.793 1.00 44.28 149 LEU B O 1
ATOM 3720 N N . GLU D 2 110 ? 4.411 24.762 30.152 1.00 47.23 150 GLU B N 1
ATOM 3721 C CA . GLU D 2 110 ? 5.705 24.168 29.840 1.00 53.03 150 GLU B CA 1
ATOM 3722 C C . GLU D 2 110 ? 6.402 23.800 31.135 1.00 47.69 150 GLU B C 1
ATOM 3723 O O . GLU D 2 110 ? 7.135 22.813 31.212 1.00 46.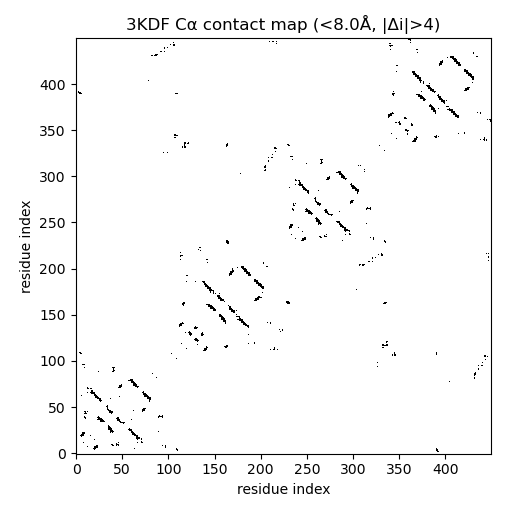53 150 GLU B O 1
ATOM 3729 N N . ASP D 2 111 ? 6.152 24.611 32.156 1.00 41.74 151 ASP B N 1
ATOM 3730 C CA . ASP D 2 111 ? 6.738 24.419 33.474 1.00 38.16 151 ASP B CA 1
ATOM 3731 C C . ASP D 2 111 ? 5.628 24.016 34.447 1.00 37.44 151 ASP B C 1
ATOM 3732 O O . ASP D 2 111 ? 4.758 24.840 34.782 1.00 36.50 151 ASP B O 1
ATOM 3745 N N . ASN D 2 113 ? 5.625 23.612 37.459 1.00 29.70 153 ASN B N 1
ATOM 3746 C CA . ASN D 2 113 ? 5.661 24.388 38.708 1.00 30.28 153 ASN B CA 1
ATOM 3747 C C . ASN D 2 113 ? 4.689 25.555 38.719 1.00 30.31 153 ASN B C 1
ATOM 3748 O O . ASN D 2 113 ? 4.307 26.062 39.778 1.00 33.60 153 ASN B O 1
ATOM 3753 N N . GLU D 2 114 ? 4.306 25.991 37.527 1.00 30.02 154 GLU B N 1
ATOM 3754 C CA . GLU D 2 114 ? 3.361 27.072 37.378 1.00 32.59 154 GLU B CA 1
ATOM 3755 C C . GLU D 2 114 ? 1.991 26.581 37.852 1.00 29.17 154 GLU B C 1
ATOM 3756 O O . GLU D 2 114 ? 1.139 27.365 38.253 1.00 28.17 154 GLU B O 1
ATOM 3762 N N . PHE D 2 115 ? 1.778 25.272 37.805 1.00 28.35 155 PHE B N 1
ATOM 3763 C CA . PHE D 2 115 ? 0.531 24.732 38.321 1.00 28.94 155 PHE B CA 1
ATOM 3764 C C . PHE D 2 115 ? 0.518 24.823 39.846 1.00 24.38 155 PHE B C 1
ATOM 3765 O O . PHE D 2 115 ? -0.472 25.244 40.441 1.00 24.94 155 PHE B O 1
ATOM 3773 N N . THR D 2 116 ? 1.633 24.472 40.475 1.00 22.80 156 THR B N 1
ATOM 3774 C CA . THR D 2 116 ? 1.720 24.564 41.932 1.00 24.27 156 THR B CA 1
ATOM 3775 C C . THR D 2 116 ? 1.565 26.007 42.383 1.00 28.10 156 THR B C 1
ATOM 3776 O O . THR D 2 116 ? 0.884 26.314 43.368 1.00 26.02 156 THR B O 1
ATOM 3780 N N . THR D 2 117 ? 2.217 26.893 41.644 1.00 25.91 157 THR B N 1
ATOM 3781 C CA . THR D 2 117 ? 2.180 28.313 41.916 1.00 29.91 157 THR B CA 1
ATOM 3782 C C . THR D 2 117 ? 0.755 28.850 41.867 1.00 28.42 157 THR B C 1
ATOM 3783 O O . THR D 2 117 ? 0.369 29.668 42.698 1.00 24.43 157 THR B O 1
ATOM 3787 N N . HIS D 2 118 ? -0.035 28.387 40.902 1.00 26.27 158 HIS B N 1
ATOM 3788 C CA . HIS D 2 118 ? -1.418 28.857 40.810 1.00 27.64 158 HIS B CA 1
ATOM 3789 C C . HIS D 2 118 ? -2.222 28.548 42.087 1.00 25.37 158 HIS B C 1
ATOM 3790 O O . HIS D 2 118 ? -3.046 29.358 42.529 1.00 26.33 158 HIS B O 1
ATOM 3797 N N . ILE D 2 119 ? -1.984 27.377 42.674 1.00 23.97 159 ILE B N 1
ATOM 3798 C CA . ILE D 2 119 ? -2.680 27.009 43.909 1.00 23.38 159 ILE B CA 1
ATOM 3799 C C . ILE D 2 119 ? -2.367 28.050 44.987 1.00 25.71 159 ILE B C 1
ATOM 3800 O O . ILE D 2 119 ? -3.265 28.603 45.619 1.00 22.85 159 ILE B O 1
ATOM 3805 N N . LEU D 2 120 ? -1.083 28.330 45.177 1.00 24.83 160 LEU B N 1
ATOM 3806 C CA . LEU D 2 120 ? -0.655 29.326 46.156 1.00 25.18 160 LEU B CA 1
ATOM 3807 C C . LEU D 2 120 ? -1.246 30.699 45.862 1.00 27.58 160 LEU B C 1
ATOM 3808 O O . LEU D 2 120 ? -1.633 31.434 46.777 1.00 27.24 160 LEU B O 1
ATOM 3813 N N . GLU D 2 121 ? -1.308 31.052 44.581 1.00 27.52 161 GLU B N 1
ATOM 3814 C CA . GLU D 2 121 ? -1.868 32.345 44.182 1.00 30.65 161 GLU B CA 1
ATOM 3815 C C . GLU D 2 121 ? -3.346 32.466 44.472 1.00 27.26 161 GLU B C 1
ATOM 3816 O O . GLU D 2 121 ? -3.818 33.533 44.861 1.00 27.79 161 GLU B O 1
ATOM 3822 N N . VAL D 2 122 ? -4.085 31.386 44.254 1.00 27.70 162 VAL B N 1
ATOM 3823 C CA . VAL D 2 122 ? -5.512 31.387 44.553 1.00 26.33 162 VAL B CA 1
ATOM 3824 C C . VAL D 2 122 ? -5.709 31.688 46.032 1.00 26.14 162 VAL B C 1
ATOM 3825 O O . VAL D 2 122 ? -6.442 32.600 46.406 1.00 26.50 162 VAL B O 1
ATOM 3829 N N . ILE D 2 123 ? -5.046 30.911 46.876 1.00 24.85 163 ILE B N 1
ATOM 3830 C CA . ILE D 2 123 ? -5.292 31.000 48.304 1.00 26.07 163 ILE B CA 1
ATOM 3831 C C . ILE D 2 123 ? -4.862 32.369 48.811 1.00 31.86 163 ILE B C 1
ATOM 3832 O O . ILE D 2 123 ? -5.521 33.001 49.647 1.00 28.70 163 ILE B O 1
ATOM 3837 N N . ASN D 2 124 ? -3.784 32.880 48.278 1.00 33.15 164 ASN B N 1
ATOM 3838 C CA . ASN D 2 124 ? -3.317 34.161 48.704 1.00 38.02 164 ASN B CA 1
ATOM 3839 C C . ASN D 2 124 ? -4.145 35.352 48.242 1.00 38.43 164 ASN B C 1
ATOM 3840 O O . ASN D 2 124 ? -4.414 36.233 49.011 1.00 39.70 164 ASN B O 1
ATOM 3845 N N . ALA D 2 125 ? -4.540 35.364 46.993 1.00 34.37 165 ALA B N 1
ATOM 3846 C CA . ALA D 2 125 ? -5.422 36.379 46.505 1.00 35.67 165 ALA B CA 1
ATOM 3847 C C . ALA D 2 125 ? -6.743 36.415 47.264 1.00 32.08 165 ALA B C 1
ATOM 3848 O O . ALA D 2 125 ? -7.204 37.445 47.633 1.00 33.06 165 ALA B O 1
ATOM 3850 N N . HIS D 2 126 ? -7.360 35.277 47.457 1.00 31.64 166 HIS B N 1
ATOM 3851 C CA . HIS D 2 126 ? -8.627 35.257 48.129 1.00 32.17 166 HIS B CA 1
ATOM 3852 C C . HIS D 2 126 ? -8.515 35.638 49.601 1.00 35.18 166 HIS B C 1
ATOM 3853 O O . HIS D 2 126 ? -9.366 36.259 50.122 1.00 35.99 166 HIS B O 1
ATOM 3868 N N . VAL D 2 128 ? -6.406 37.820 50.815 1.00 38.49 168 VAL B N 1
ATOM 3869 C CA . VAL D 2 128 ? -6.171 39.225 50.912 1.00 41.65 168 VAL B CA 1
ATOM 3870 C C . VAL D 2 128 ? -7.346 40.011 50.397 1.00 44.95 168 VAL B C 1
ATOM 3871 O O . VAL D 2 128 ? -7.552 41.109 50.803 1.00 49.02 168 VAL B O 1
ATOM 3875 N N . LEU D 2 129 ? -8.122 39.429 49.511 1.00 46.32 169 LEU B N 1
ATOM 3876 C CA . LEU D 2 129 ? -9.263 40.115 48.955 1.00 51.00 169 LEU B CA 1
ATOM 3877 C C . LEU D 2 129 ? -10.475 39.968 49.822 1.00 54.91 169 LEU B C 1
ATOM 3878 O O . LEU D 2 129 ? -11.298 40.820 49.835 1.00 56.50 169 LEU B O 1
ATOM 3883 N N . SER D 2 130 ? -10.595 38.881 50.543 1.00 56.68 170 SER B N 1
ATOM 3884 C CA . SER D 2 130 ? -11.803 38.608 51.311 1.00 59.61 170 SER B CA 1
ATOM 3885 C C . SER D 2 130 ? -12.103 39.670 52.346 1.00 65.61 170 SER B C 1
ATOM 3886 O O . SER D 2 130 ? -13.190 39.750 52.856 1.00 62.52 170 SER B O 1
ATOM 3889 N N . LYS D 2 131 ? -11.086 40.428 52.681 1.00 75.65 171 LYS B N 1
ATOM 3890 C CA . LYS D 2 131 ? -11.159 41.495 53.638 1.00 86.86 171 LYS B CA 1
ATOM 3891 C C . LYS D 2 131 ? -9.936 41.393 54.541 1.00 88.60 171 LYS B C 1
ATOM 3892 O O . LYS D 2 131 ? -9.135 40.469 54.416 1.00 86.22 171 LYS B O 1
#

CATH classification: 2.40.50.140

Foldseek 3Di:
DADFFAAEAFLVLQVQAFGKHKYKFFWDAADPQQLGWGAALVRHIAAEGEVHDPDDDGTIKIFIATQHPVSHGYTPDMDHDDDPPHHDNRNVVNVVSVVCVVCCVVNPGD/DEAEAEPVQLLCWDDDPNFTDSANDTHWKYKYKFFFADWDDDPFWIWTFGDDNDGTTEIETDPDDDGRFIKMFIFTWDDDPSDIYTHTPDMGDPDCVSVVSVVRNVVRVVVNVD/DDDPFFAAEAFLVQQVQAFGKHKYKFFWDDADPQQQGWGAALVRHIAAEGENHDPDDDGGIKIFIATQHPVSHGYGPDMDHDDDPPHHDNRNVVNVVSVVCVVVVVVVDGPDD/DEAQAEPVQLLCWDADPNFTDSQNRTHWKYKYKFFWADWDDDPFWIWTFGDDNDGTTEIEGDPTDDGRFIKMFIATWDDDPSDIYGYTPDMGDPDCVNVVSVVRNVVRVVRND